Protein 6KI3 (pdb70)

Secondary structure (DSSP, 8-state):
--EEEEE--HHHHSPTT-TT-HHHHHHHHHHHHHHHTT----EEEE-SB-SSSS-B---HHHHHHHHHHHHHHT-EEEEEPPTT--TTSSS-HHHHHHHHHHHHHHHHHT--EEEEEPPSS-HHHHHHHHHTS---TT-EEEEEP---SSSS--S-SHHHHHHHHHHHHHHT--SEEEEEEHHHHHHTT----BHHHHHHHHHHHHTTTTTS-GGGEEEE--EESS-TT-S---EE-TTSSTTTGGGSSSGGGBHHHHHHHHHHHHT-EEEE----SSHHHHHHHHHHHHHHHHHHH-/----EEEEE--HHHHS-TT-TT-HHHHHHHHHHHHHHHTT---SEEEE-SB-SSSS-B---HHHHHHHHHHHHHHT-EEEEEPPTT--TTSSSHHHHHHHHHHHHHHHHHHT--EEEEE--SS-HHHHHHHHHTS---TT-EEEEEPP-S--SS--TTSHHHHHHHHHHHHHTT--SEEEEEEHHHHHHTT----BHHHHHHHHHHHHTTTTTS-GGGEEEE--EESS-TT-----EE-TTSSTTTGGGSSSGGGBHHHHHHHHHHHHT-EEEE----SSHHHHHHHHHHHHHHHHHHH-

Nearest PDB structures (foldseek):
  6khy-assembly2_B  TM=9.998E-01  e=4.320E-60  African swine fever virus tick/South Africa/Pretoriuskop Pr4/1996
  8pej-assembly1_A  TM=5.122E-01  e=1.614E-02  Cellvibrio japonicus Ueda107
  6tbf-assembly4_D  TM=4.180E-01  e=1.519E-02  Cellvibrio japonicus Ueda107
  8tn2-assembly1_A  TM=6.078E-01  e=1.978E-01  Streptomyces hygroscopicus
  2zc0-assembly1_A  TM=5.707E-01  e=1.213E-01  Thermococcus litoralis

Organism: African swine fever virus (isolate Tick/South Africa/Pretoriuskop Pr4/1996) (NCBI:txid561443)

B-factor: mean 38.67, std 13.25, range [14.82, 106.19]

Foldseek 3Di:
DAQEEAEFDQAFQFDPPPPQQSVLRSVVSRQVLCVVLVHRHQEYEYAQDAQPDLGGNHHDVNLVSLLVSCVVSVHAYAYEHHQLQDLLDDPCPSNQVSVQVVQVSCVSNVHQEYEDEDDLDALVSVLVSVVVHDHDPRYAYAYEQAAAFPGPQRCLALVSVLVNLVVVVVVPDPRYAYEYEPQRSQNQAQQLWWQVSLVVRVVSVCVSCVRHNLVRYAYADWAAQDHRRNSDGDTDFALPHDRYVVCPVPVCGTSVLNVLVVSVVSRHYYYYYDDDDHNVVVSVRVSVRVVVSVVSPD/DFFAQEAAEQDLVFQADPPCDQASVLRSVVSRQVLCVVLVHGGQEYEYAQADLPDLGGNHHDVNLVNLLVSCVVSVHAYEYEHHQLLDLLDDVNPVSLVSVLVVQVSCVSNVHQEYEDEDDQDDLVSRLVSVVSHDHDPRYAYEYEQAQAEDDPRHCLALVNVLVSLVVNVVVPPPRYAYEYEPQRSQNQAQQLWWQVSLVVRVVSVVVSCVRHNLVRYAYADFAAQDGRRNRDGHTDFPLPHPRYVVCPPPVCGTSVLNVSVVSRVSRHYYYHHDDDDHNVVVSVRVSVRSVVVVVSVD

Structure (mmCIF, N/CA/C/O backbone):
data_6KI3
#
_entry.id   6KI3
#
_cell.length_a   50.637
_cell.length_b   84.698
_cell.length_c   98.585
_cell.angle_alpha   90.000
_cell.angle_beta   93.660
_cell.angle_gamma   90.000
#
_symmetry.space_group_name_H-M   'P 1 21 1'
#
loop_
_entity.id
_entity.type
_entity.pdbx_description
1 polymer 'Probable AP endonuclease'
2 polymer "DNA (5'-D(*GP*CP*AP*GP*CP*GP*TP*CP*C)-3')"
3 polymer "DNA (5'-D(P*(3DR)P*CP*GP*AP*CP*GP*AP*G)-3')"
4 polymer "DNA (5'-D(*CP*CP*TP*CP*GP*TP*CP*GP*GP*GP*GP*AP*CP*GP*CP*TP*G)-3')"
5 non-polymer 'ZINC ION'
6 water water
#
loop_
_atom_site.group_PDB
_atom_site.id
_atom_site.type_symbol
_atom_site.label_atom_id
_atom_site.label_alt_id
_atom_site.label_comp_id
_atom_site.label_asym_id
_atom_site.label_entity_id
_atom_site.label_seq_id
_atom_site.pdbx_PDB_ins_code
_atom_site.Cartn_x
_atom_site.Cartn_y
_atom_site.Cartn_z
_atom_site.occupancy
_atom_site.B_iso_or_equiv
_atom_site.auth_seq_id
_atom_site.auth_comp_id
_atom_site.auth_asym_id
_atom_site.auth_atom_id
_atom_site.pdbx_PDB_model_num
ATOM 1 N N . GLY A 1 4 ? 21.168 11.913 -0.709 1.00 45.70 -1 GLY A N 1
ATOM 2 C CA . GLY A 1 4 ? 20.234 11.449 -1.719 1.00 44.85 -1 GLY A CA 1
ATOM 3 C C . GLY A 1 4 ? 19.218 12.497 -2.132 1.00 43.19 -1 GLY A C 1
ATOM 4 O O . GLY A 1 4 ? 19.405 13.687 -1.883 1.00 44.65 -1 GLY A O 1
ATOM 5 N N . GLY A 1 5 ? 18.132 12.049 -2.765 1.00 39.19 0 GLY A N 1
ATOM 6 C CA . GLY A 1 5 ? 17.108 12.958 -3.227 1.00 38.34 0 GLY A CA 1
ATOM 7 C C . GLY A 1 5 ? 16.079 13.289 -2.161 1.00 38.87 0 GLY A C 1
ATOM 8 O O . GLY A 1 5 ? 15.905 12.565 -1.183 1.00 37.51 0 GLY A O 1
ATOM 9 N N . MET A 1 6 ? 15.391 14.408 -2.365 1.00 34.06 1 MET A N 1
ATOM 10 C CA . MET A 1 6 ? 14.351 14.874 -1.451 1.00 32.26 1 MET A CA 1
ATOM 11 C C . MET A 1 6 ? 13.002 14.566 -2.090 1.00 31.06 1 MET A C 1
ATOM 12 O O . MET A 1 6 ? 12.513 15.324 -2.932 1.00 32.52 1 MET A O 1
ATOM 17 N N . PHE A 1 7 ? 12.400 13.452 -1.688 1.00 29.52 2 PHE A N 1
ATOM 18 C CA . PHE A 1 7 ? 11.169 12.965 -2.293 1.00 30.07 2 PHE A CA 1
ATOM 19 C C . PHE A 1 7 ? 9.963 13.332 -1.439 1.00 30.31 2 PHE A C 1
ATOM 20 O O . PHE A 1 7 ? 10.016 13.272 -0.207 1.00 30.48 2 PHE A O 1
ATOM 28 N N . GLY A 1 8 ? 8.883 13.709 -2.106 1.00 27.06 3 GLY A N 1
ATOM 29 C CA . GLY A 1 8 ? 7.666 14.062 -1.413 1.00 27.33 3 GLY A CA 1
ATOM 30 C C . GLY A 1 8 ? 6.496 14.117 -2.366 1.00 25.47 3 GLY A C 1
ATOM 31 O O . GLY A 1 8 ? 6.558 13.598 -3.481 1.00 23.59 3 GLY A O 1
ATOM 32 N N . ALA A 1 9 ? 5.422 14.762 -1.917 1.00 24.35 4 ALA A N 1
ATOM 33 C CA . ALA A 1 9 ? 4.216 14.854 -2.724 1.00 23.37 4 ALA A CA 1
ATOM 34 C C . ALA A 1 9 ? 3.509 16.171 -2.437 1.00 22.20 4 ALA A C 1
ATOM 35 O O . ALA A 1 9 ? 3.797 16.856 -1.453 1.00 23.04 4 ALA A O 1
ATOM 37 N N . PHE A 1 10 ? 2.581 16.522 -3.323 1.00 22.26 5 PHE A N 1
ATOM 38 C CA . PHE A 1 10 ? 1.718 17.671 -3.089 1.00 22.27 5 PHE A CA 1
ATOM 39 C C . PHE A 1 10 ? 0.731 17.353 -1.974 1.00 22.09 5 PHE A C 1
ATOM 40 O O . PHE A 1 10 ? 0.124 16.278 -1.955 1.00 21.83 5 PHE A O 1
ATOM 48 N N . VAL A 1 11 ? 0.574 18.286 -1.042 1.00 20.86 6 VAL A N 1
ATOM 49 C CA . VAL A 1 11 ? -0.280 18.104 0.125 1.00 24.04 6 VAL A CA 1
ATOM 50 C C . VAL A 1 11 ? -1.496 19.003 -0.047 1.00 28.08 6 VAL A C 1
ATOM 51 O O . VAL A 1 11 ? -1.394 20.231 0.060 1.00 25.69 6 VAL A O 1
ATOM 55 N N . SER A 1 12 ? -2.649 18.398 -0.311 1.00 26.39 7 SER A N 1
ATOM 56 C CA . SER A 1 12 ? -3.877 19.165 -0.446 1.00 28.97 7 SER A CA 1
ATOM 57 C C . SER A 1 12 ? -4.504 19.413 0.921 1.00 30.33 7 SER A C 1
ATOM 58 O O . SER A 1 12 ? -4.415 18.583 1.831 1.00 29.83 7 SER A O 1
ATOM 61 N N . HIS A 1 13 ? -5.107 20.452 0.992 1.00 29.07 8 HIS A N 1
ATOM 62 C CA . HIS A 1 13 ? -5.796 20.820 2.212 1.00 33.41 8 HIS A CA 1
ATOM 63 C C . HIS A 1 13 ? -6.959 19.927 2.462 1.00 37.54 8 HIS A C 1
ATOM 64 O O . HIS A 1 13 ? -7.144 19.478 3.648 1.00 38.37 8 HIS A O 1
ATOM 71 N N . ARG A 1 14 ? -7.771 19.650 1.456 1.00 36.64 9 ARG A N 1
ATOM 72 C CA . ARG A 1 14 ? -8.953 18.809 1.640 1.00 37.74 9 ARG A CA 1
ATOM 73 C C . ARG A 1 14 ? -8.730 17.345 2.049 1.00 38.33 9 ARG A C 1
ATOM 74 O O . ARG A 1 14 ? -9.509 16.784 2.820 1.00 43.36 9 ARG A O 1
ATOM 82 N N . LEU A 1 15 ? -7.686 16.731 1.507 1.00 38.10 10 LEU A N 1
ATOM 83 C CA . LEU A 1 15 ? -7.405 15.314 1.699 1.00 39.90 10 LEU A CA 1
ATOM 84 C C . LEU A 1 15 ? -6.438 15.039 2.841 1.00 33.76 10 LEU A C 1
ATOM 85 O O . LEU A 1 15 ? -6.127 13.872 3.100 1.00 34.02 10 LEU A O 1
ATOM 90 N N . TRP A 1 16 ? -5.964 16.070 3.538 1.00 35.75 11 TRP A N 1
ATOM 91 C CA . TRP A 1 16 ? -4.956 15.859 4.571 1.00 33.41 11 TRP A CA 1
ATOM 92 C C . TRP A 1 16 ? -5.301 16.569 5.875 1.00 35.41 11 TRP A C 1
ATOM 93 O O . TRP A 1 16 ? -4.962 16.077 6.956 1.00 34.03 11 TRP A O 1
ATOM 104 N N . SER A 1 17 ? -5.965 17.718 5.793 1.00 36.14 12 SER A N 1
ATOM 105 C CA . SER A 1 17 ? -6.268 18.477 6.998 1.00 33.67 12 SER A CA 1
ATOM 106 C C . SER A 1 17 ? -7.375 17.805 7.798 1.00 37.89 12 SER A C 1
ATOM 107 O O . SER A 1 17 ? -8.341 17.279 7.238 1.00 39.46 12 SER A O 1
ATOM 110 N N . ASP A 1 18 ? -7.223 17.821 9.119 1.00 39.74 13 ASP A N 1
ATOM 111 C CA . ASP A 1 18 ? -8.282 17.362 10.003 1.00 37.72 13 ASP A CA 1
ATOM 112 C C . ASP A 1 18 ? -9.447 18.342 9.981 1.00 41.59 13 ASP A C 1
ATOM 113 O O . ASP A 1 18 ? -9.287 19.528 9.678 1.00 41.46 13 ASP A O 1
ATOM 118 N N . SER A 1 19 ? -10.632 17.834 10.304 1.00 44.16 14 SER A N 1
ATOM 119 C CA . SER A 1 19 ? -11.774 18.714 10.494 1.00 46.35 14 SER A CA 1
ATOM 120 C C . SER A 1 19 ? -11.535 19.604 11.706 1.00 48.67 14 SER A C 1
ATOM 121 O O . SER A 1 19 ? -11.008 19.158 12.730 1.00 45.75 14 SER A O 1
ATOM 124 N N . GLY A 1 20 ? -11.912 20.871 11.583 1.00 50.57 15 GLY A N 1
ATOM 125 C CA . GLY A 1 20 ? -11.658 21.814 12.657 1.00 45.08 15 GLY A CA 1
ATOM 126 C C . GLY A 1 20 ? -10.198 22.183 12.809 1.00 43.09 15 GLY A C 1
ATOM 127 O O . GLY A 1 20 ? -9.728 22.382 13.937 1.00 41.04 15 GLY A O 1
ATOM 128 N N . CYS A 1 21 ? -9.461 22.267 11.700 1.00 44.18 16 CYS A N 1
ATOM 129 C CA . CYS A 1 21 ? -8.082 22.736 11.755 1.00 41.44 16 CYS A CA 1
ATOM 130 C C . CYS A 1 21 ? -7.991 24.238 11.982 1.00 36.50 16 CYS A C 1
ATOM 131 O O . CYS A 1 21 ? -6.900 24.735 12.283 1.00 34.99 16 CYS A O 1
ATOM 134 N N . THR A 1 22 ? -9.108 24.957 11.845 1.00 34.16 17 THR A N 1
ATOM 135 C CA . THR A 1 22 ? -9.219 26.375 12.174 1.00 35.19 17 THR A CA 1
ATOM 136 C C . THR A 1 22 ? -8.129 27.220 11.527 1.00 33.33 17 THR A C 1
ATOM 137 O O . THR A 1 22 ? -8.174 27.497 10.325 1.00 32.61 17 THR A O 1
ATOM 141 N N . THR A 1 23 ? -7.140 27.622 12.323 1.00 35.62 18 THR A N 1
ATOM 142 C CA . THR A 1 23 ? -6.179 28.642 11.930 1.00 33.85 18 THR A CA 1
ATOM 143 C C . THR A 1 23 ? -4.839 28.082 11.467 1.00 32.35 18 THR A C 1
ATOM 144 O O . THR A 1 23 ? -3.995 28.856 11.004 1.00 30.79 18 THR A O 1
ATOM 148 N N . THR A 1 24 ? -4.619 26.775 11.577 1.00 32.31 19 THR A N 1
ATOM 149 C CA . THR A 1 24 ? -3.335 26.155 11.253 1.00 31.68 19 THR A CA 1
ATOM 150 C C . THR A 1 24 ? -3.534 24.955 10.335 1.00 31.54 19 THR A C 1
ATOM 151 O O . THR A 1 24 ? -3.000 23.869 10.566 1.00 29.75 19 THR A O 1
ATOM 155 N N . CYS A 1 25 ? -4.297 25.144 9.257 1.00 30.85 20 CYS A N 1
ATOM 156 C CA . CYS A 1 25 ? -4.714 24.006 8.442 1.00 29.92 20 CYS A CA 1
ATOM 157 C C . CYS A 1 25 ? -3.584 23.466 7.571 1.00 27.81 20 CYS A C 1
ATOM 158 O O . CYS A 1 25 ? -3.496 22.251 7.359 1.00 30.22 20 CYS A O 1
ATOM 161 N N . ILE A 1 26 ? -2.717 24.338 7.053 1.00 26.76 21 ILE A N 1
ATOM 162 C CA . ILE A 1 26 ? -1.632 23.868 6.194 1.00 28.50 21 ILE A CA 1
ATOM 163 C C . ILE A 1 26 ? -0.626 23.057 7.001 1.00 27.58 21 ILE A C 1
ATOM 164 O O . ILE A 1 26 ? -0.226 21.957 6.601 1.00 26.91 21 ILE A O 1
ATOM 169 N N . THR A 1 27 ? -0.201 23.591 8.149 1.00 26.52 22 THR A N 1
ATOM 170 C CA . THR A 1 27 ? 0.737 22.867 9.002 1.00 28.61 22 THR A CA 1
ATOM 171 C C . THR A 1 27 ? 0.121 21.576 9.525 1.00 28.41 22 THR A C 1
ATOM 172 O O . THR A 1 27 ? 0.805 20.550 9.628 1.00 30.57 22 THR A O 1
ATOM 176 N N . ASN A 1 28 ? -1.170 21.609 9.866 1.00 25.45 23 ASN A N 1
ATOM 177 C CA . ASN A 1 28 ? -1.857 20.396 10.300 1.00 27.27 23 ASN A CA 1
ATOM 178 C C . ASN A 1 28 ? -1.866 19.344 9.198 1.00 29.80 23 ASN A C 1
ATOM 179 O O . ASN A 1 28 ? -1.652 18.155 9.462 1.00 28.45 23 ASN A O 1
ATOM 184 N N . SER A 1 29 ? -2.110 19.765 7.955 1.00 27.93 24 SER A N 1
ATOM 185 C CA . SER A 1 29 ? -2.104 18.824 6.840 1.00 30.32 24 SER A CA 1
ATOM 186 C C . SER A 1 29 ? -0.718 18.227 6.632 1.00 29.17 24 SER A C 1
ATOM 187 O O . SER A 1 29 ? -0.582 17.022 6.388 1.00 31.04 24 SER A O 1
ATOM 190 N N . ILE A 1 30 ? 0.324 19.056 6.729 1.00 27.76 25 ILE A N 1
ATOM 191 C CA . ILE A 1 30 ? 1.688 18.558 6.588 1.00 25.82 25 ILE A CA 1
ATOM 192 C C . ILE A 1 30 ? 2.029 17.605 7.728 1.00 30.05 25 ILE A C 1
ATOM 193 O O . ILE A 1 30 ? 2.740 16.610 7.533 1.00 29.88 25 ILE A O 1
ATOM 198 N N . ALA A 1 31 ? 1.518 17.882 8.929 1.00 27.48 26 ALA A N 1
ATOM 199 C CA . ALA A 1 31 ? 1.737 16.980 10.056 1.00 30.51 26 ALA A CA 1
ATOM 200 C C . ALA A 1 31 ? 1.162 15.598 9.770 1.00 29.65 26 ALA A C 1
ATOM 201 O O . ALA A 1 31 ? 1.822 14.578 9.999 1.00 27.47 26 ALA A O 1
ATOM 203 N N . ASN A 1 32 ? -0.072 15.545 9.265 1.00 30.43 27 ASN A N 1
ATOM 204 C CA . ASN A 1 32 ? -0.662 14.262 8.898 1.00 33.97 27 ASN A CA 1
ATOM 205 C C . ASN A 1 32 ? 0.078 13.635 7.724 1.00 35.78 27 ASN A C 1
ATOM 206 O O . ASN A 1 32 ? 0.228 12.409 7.657 1.00 35.73 27 ASN A O 1
ATOM 211 N N . TYR A 1 33 ? 0.554 14.464 6.792 1.00 34.07 28 TYR A N 1
ATOM 212 C CA . TYR A 1 33 ? 1.299 13.960 5.643 1.00 30.58 28 TYR A CA 1
ATOM 213 C C . TYR A 1 33 ? 2.655 13.401 6.055 1.00 32.35 28 TYR A C 1
ATOM 214 O O . TYR A 1 33 ? 3.148 12.453 5.432 1.00 35.06 28 TYR A O 1
ATOM 223 N N . VAL A 1 34 ? 3.269 13.965 7.097 1.00 30.67 29 VAL A N 1
ATOM 224 C CA . VAL A 1 34 ? 4.518 13.409 7.610 1.00 30.42 29 VAL A CA 1
ATOM 225 C C . VAL A 1 34 ? 4.251 12.115 8.368 1.00 34.79 29 VAL A C 1
ATOM 226 O O . VAL A 1 34 ? 5.031 11.158 8.287 1.00 36.68 29 VAL A O 1
ATOM 230 N N . ALA A 1 35 ? 3.141 12.059 9.110 1.00 33.51 30 ALA A N 1
ATOM 231 C CA . ALA A 1 35 ? 2.767 10.823 9.790 1.00 36.81 30 ALA A CA 1
ATOM 232 C C . ALA A 1 35 ? 2.530 9.698 8.790 1.00 41.85 30 ALA A C 1
ATOM 233 O O . ALA A 1 35 ? 2.965 8.561 9.006 1.00 40.63 30 ALA A O 1
ATOM 235 N N . PHE A 1 36 ? 1.843 10.001 7.685 1.00 41.33 31 PHE A N 1
ATOM 236 C CA . PHE A 1 36 ? 1.629 9.005 6.642 1.00 41.12 31 PHE A CA 1
ATOM 237 C C . PHE A 1 36 ? 2.948 8.496 6.075 1.00 42.16 31 PHE A C 1
ATOM 238 O O . PHE A 1 36 ? 3.042 7.330 5.675 1.00 40.99 31 PHE A O 1
ATOM 246 N N . GLY A 1 37 ? 3.975 9.346 6.039 1.00 42.17 32 GLY A N 1
ATOM 247 C CA . GLY A 1 37 ? 5.264 8.909 5.528 1.00 40.88 32 GLY A CA 1
ATOM 248 C C . GLY A 1 37 ? 5.959 7.923 6.446 1.00 42.02 32 GLY A C 1
ATOM 249 O O . GLY A 1 37 ? 6.607 6.981 5.982 1.00 43.09 32 GLY A O 1
ATOM 250 N N . GLU A 1 38 ? 5.838 8.124 7.761 1.00 44.97 33 GLU A N 1
ATOM 251 C CA . GLU A 1 38 ? 6.463 7.206 8.706 1.00 46.05 33 GLU A CA 1
ATOM 252 C C . GLU A 1 38 ? 5.747 5.862 8.744 1.00 44.34 33 GLU A C 1
ATOM 253 O O . GLU A 1 38 ? 6.386 4.828 8.970 1.00 46.42 33 GLU A O 1
ATOM 256 N N . GLN A 1 39 ? 4.430 5.856 8.526 1.00 42.97 34 GLN A N 1
ATOM 257 C CA . GLN A 1 39 ? 3.677 4.607 8.550 1.00 44.67 34 GLN A CA 1
ATOM 258 C C . GLN A 1 39 ? 4.158 3.654 7.464 1.00 50.49 34 GLN A C 1
ATOM 259 O O . GLN A 1 39 ? 4.354 2.458 7.708 1.00 56.65 34 GLN A O 1
ATOM 265 N N . ILE A 1 40 ? 4.361 4.168 6.255 1.00 44.20 35 ILE A N 1
ATOM 266 C CA . ILE A 1 40 ? 4.650 3.319 5.107 1.00 45.19 35 ILE A CA 1
ATOM 267 C C . ILE A 1 40 ? 6.154 3.217 4.892 1.00 47.63 35 ILE A C 1
ATOM 268 O O . ILE A 1 40 ? 6.613 2.663 3.887 1.00 49.55 35 ILE A O 1
ATOM 273 N N . GLY A 1 41 ? 6.927 3.744 5.839 1.00 44.08 36 GLY A N 1
ATOM 274 C CA . GLY A 1 41 ? 8.363 3.549 5.821 1.00 49.97 36 GLY A CA 1
ATOM 275 C C . GLY A 1 41 ? 9.119 4.346 4.785 1.00 48.47 36 GLY A C 1
ATOM 276 O O . GLY A 1 41 ? 10.216 3.943 4.392 1.00 50.50 36 GLY A O 1
ATOM 277 N N . PHE A 1 42 ? 8.566 5.468 4.326 1.00 48.41 37 PHE A N 1
ATOM 278 C CA . PHE A 1 42 ? 9.247 6.372 3.400 1.00 44.45 37 PHE A CA 1
ATOM 279 C C . PHE A 1 42 ? 9.275 7.748 4.049 1.00 41.15 37 PHE A C 1
ATOM 280 O O . PHE A 1 42 ? 8.313 8.524 3.926 1.00 39.53 37 PHE A O 1
ATOM 288 N N . PRO A 1 43 ? 10.347 8.088 4.767 1.00 40.46 38 PRO A N 1
ATOM 289 C CA . PRO A 1 43 ? 10.411 9.410 5.405 1.00 39.91 38 PRO A CA 1
ATOM 290 C C . PRO A 1 43 ? 10.448 10.534 4.383 1.00 37.80 38 PRO A C 1
ATOM 291 O O . PRO A 1 43 ? 11.461 10.736 3.706 1.00 40.80 38 PRO A O 1
ATOM 293 N N . PHE A 1 44 ? 9.340 11.262 4.262 1.00 33.55 39 PHE A N 1
ATOM 294 C CA . PHE A 1 44 ? 9.252 12.345 3.292 1.00 35.08 39 PHE A CA 1
ATOM 295 C C . PHE A 1 44 ? 10.270 13.432 3.607 1.00 28.98 39 PHE A C 1
ATOM 296 O O . PHE A 1 44 ? 10.345 13.923 4.737 1.00 33.87 39 PHE A O 1
ATOM 304 N N . LYS A 1 45 ? 11.060 13.801 2.601 1.00 28.00 40 LYS A N 1
ATOM 305 C CA . LYS A 1 45 ? 12.027 14.879 2.729 1.00 28.40 40 LYS A CA 1
ATOM 306 C C . LYS A 1 45 ? 11.557 16.177 2.088 1.00 30.68 40 LYS A C 1
ATOM 307 O O . LYS A 1 45 ? 12.162 17.226 2.336 1.00 30.52 40 LYS A O 1
ATOM 309 N N . SER A 1 46 A 10.500 16.135 1.279 1.00 29.05 41 SER A N 1
ATOM 310 C CA . SER A 1 46 A 9.985 17.323 0.615 1.00 28.85 41 SER A CA 1
ATOM 311 C C . SER A 1 46 A 8.462 17.292 0.627 1.00 24.82 41 SER A C 1
ATOM 312 O O . SER A 1 46 A 7.838 16.298 1.009 1.00 27.09 41 SER A O 1
ATOM 315 N N . ALA A 1 47 ? 7.870 18.406 0.205 1.00 24.20 42 ALA A N 1
ATOM 316 C CA . ALA A 1 47 ? 6.424 18.554 0.101 1.00 24.46 42 ALA A CA 1
ATOM 317 C C . ALA A 1 47 ? 6.133 19.794 -0.731 1.00 23.45 42 ALA A C 1
ATOM 318 O O . ALA A 1 47 ? 6.997 20.657 -0.911 1.00 23.27 42 ALA A O 1
ATOM 320 N N . GLN A 1 48 ? 4.942 19.854 -1.281 1.00 20.19 43 GLN A N 1
ATOM 321 C CA . GLN A 1 48 ? 4.450 20.983 -2.043 1.00 23.70 43 GLN A CA 1
ATOM 322 C C . GLN A 1 48 ? 3.050 21.432 -1.572 1.00 22.49 43 GLN A C 1
ATOM 323 O O . GLN A 1 48 ? 2.197 20.635 -1.358 1.00 21.80 43 GLN A O 1
ATOM 329 N N . VAL A 1 49 ? 2.840 22.720 -1.421 1.00 21.19 44 VAL A N 1
ATOM 330 C CA . VAL A 1 49 ? 1.569 23.251 -0.946 1.00 21.78 44 VAL A CA 1
ATOM 331 C C . VAL A 1 49 ? 1.219 24.510 -1.727 1.00 20.07 44 VAL A C 1
ATOM 332 O O . VAL A 1 49 ? 2.073 25.148 -2.345 1.00 24.04 44 VAL A O 1
ATOM 336 N N . PHE A 1 50 ? -0.066 24.856 -1.694 1.00 22.13 45 PHE A N 1
ATOM 337 C CA . PHE A 1 50 ? -0.548 26.159 -2.133 1.00 24.63 45 PHE A CA 1
ATOM 338 C C . PHE A 1 50 ? -0.703 27.047 -0.905 1.00 25.79 45 PHE A C 1
ATOM 339 O O . PHE A 1 50 ? -1.487 26.730 -0.004 1.00 28.79 45 PHE A O 1
ATOM 347 N N . ILE A 1 51 ? 0.047 28.152 -0.860 1.00 23.31 46 ILE A N 1
ATOM 348 C CA . ILE A 1 51 ? -0.204 29.166 0.161 1.00 27.29 46 ILE A CA 1
ATOM 349 C C . ILE A 1 51 ? -1.193 30.216 -0.321 1.00 28.74 46 ILE A C 1
ATOM 350 O O . ILE A 1 51 ? -1.640 31.049 0.483 1.00 28.55 46 ILE A O 1
ATOM 355 N N . ALA A 1 52 ? -1.555 30.197 -1.602 1.00 28.81 47 ALA A N 1
ATOM 356 C CA . ALA A 1 52 ? -2.522 31.129 -2.157 1.00 32.07 47 ALA A CA 1
ATOM 357 C C . ALA A 1 52 ? -3.236 30.457 -3.320 1.00 33.72 47 ALA A C 1
ATOM 358 O O . ALA A 1 52 ? -2.715 29.527 -3.940 1.00 31.88 47 ALA A O 1
ATOM 360 N N . GLY A 1 53 ? -4.443 30.936 -3.605 1.00 32.80 48 GLY A N 1
ATOM 361 C CA . GLY A 1 53 ? -5.214 30.441 -4.732 1.00 36.76 48 GLY A CA 1
ATOM 362 C C . GLY A 1 53 ? -5.752 29.032 -4.571 1.00 38.86 48 GLY A C 1
ATOM 363 O O . GLY A 1 53 ? -6.419 28.730 -3.580 1.00 39.58 48 GLY A O 1
ATOM 364 N N . PRO A 1 54 ? -5.466 28.156 -5.548 1.00 35.12 49 PRO A N 1
ATOM 365 C CA . PRO A 1 54 ? -4.663 28.460 -6.737 1.00 33.11 49 PRO A CA 1
ATOM 366 C C . PRO A 1 54 ? -5.451 29.112 -7.871 1.00 36.23 49 PRO A C 1
ATOM 367 O O . PRO A 1 54 ? -4.869 29.445 -8.904 1.00 31.73 49 PRO A O 1
ATOM 371 N N . ARG A 1 55 ? -6.758 29.287 -7.684 1.00 36.86 50 ARG A N 1
ATOM 372 C CA . ARG A 1 55 ? -7.615 29.844 -8.721 1.00 34.72 50 ARG A CA 1
ATOM 373 C C . ARG A 1 55 ? -8.121 31.240 -8.386 1.00 38.61 50 ARG A C 1
ATOM 374 O O . ARG A 1 55 ? -9.003 31.748 -9.082 1.00 42.87 50 ARG A O 1
ATOM 382 N N . LYS A 1 56 ? -7.588 31.875 -7.347 1.00 38.95 51 LYS A N 1
ATOM 383 C CA . LYS A 1 56 ? -8.024 33.213 -6.976 1.00 42.95 51 LYS A CA 1
ATOM 384 C C . LYS A 1 56 ? -6.856 33.957 -6.350 1.00 46.87 51 LYS A C 1
ATOM 385 O O . LYS A 1 56 ? -6.041 33.362 -5.640 1.00 46.90 51 LYS A O 1
ATOM 387 N N . ALA A 1 57 ? -6.782 35.261 -6.615 1.00 46.51 52 ALA A N 1
ATOM 388 C CA . ALA A 1 57 ? -5.697 36.096 -6.103 1.00 44.44 52 ALA A CA 1
ATOM 389 C C . ALA A 1 57 ? -5.935 36.444 -4.631 1.00 47.20 52 ALA A C 1
ATOM 390 O O . ALA A 1 57 ? -6.136 37.597 -4.249 1.00 47.99 52 ALA A O 1
ATOM 392 N N . VAL A 1 58 ? -5.899 35.409 -3.795 1.00 42.24 53 VAL A N 1
ATOM 393 C CA . VAL A 1 58 ? -6.086 35.555 -2.356 1.00 43.29 53 VAL A CA 1
ATOM 394 C C . VAL A 1 58 ? -5.086 34.660 -1.639 1.00 39.72 53 VAL A C 1
ATOM 395 O O . VAL A 1 58 ? -4.906 33.496 -2.010 1.00 34.40 53 VAL A O 1
ATOM 399 N N . ILE A 1 59 ? -4.432 35.208 -0.616 1.00 39.39 54 ILE A N 1
ATOM 400 C CA . ILE A 1 59 ? -3.563 34.409 0.238 1.00 36.52 54 ILE A CA 1
ATOM 401 C C . ILE A 1 59 ? -4.421 33.509 1.116 1.00 36.74 54 ILE A C 1
ATOM 402 O O . ILE A 1 59 ? -5.390 33.964 1.738 1.00 38.38 54 ILE A O 1
ATOM 407 N N . ASN A 1 60 ? -4.074 32.223 1.168 1.00 35.62 55 ASN A N 1
ATOM 408 C CA . ASN A 1 60 ? -4.824 31.272 1.981 1.00 30.42 55 ASN A CA 1
ATOM 409 C C . ASN A 1 60 ? -4.251 31.129 3.385 1.00 33.28 55 ASN A C 1
ATOM 4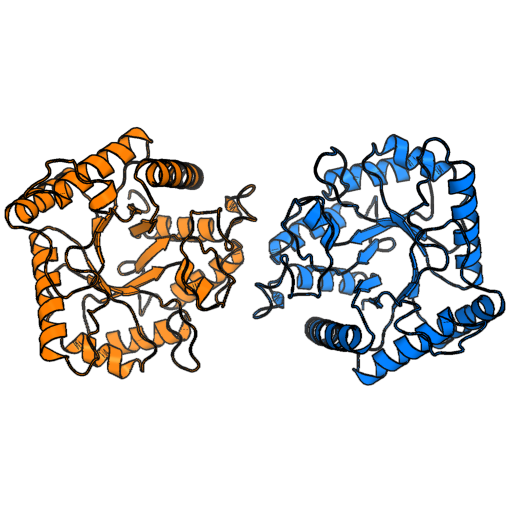10 O O . ASN A 1 60 ? -5.009 31.003 4.353 1.00 35.40 55 ASN A O 1
ATOM 415 N N . ILE A 1 61 ? -2.924 31.149 3.513 1.00 32.80 56 ILE A N 1
ATOM 416 C CA . ILE A 1 61 ? -2.285 30.855 4.789 1.00 34.05 56 ILE A CA 1
ATOM 417 C C . ILE A 1 61 ? -2.509 32.005 5.764 1.00 32.74 56 ILE A C 1
ATOM 418 O O . ILE A 1 61 ? -2.467 33.186 5.391 1.00 33.44 56 ILE A O 1
ATOM 423 N N . GLN A 1 62 ? -2.759 31.659 7.023 1.00 27.81 57 GLN A N 1
ATOM 424 C CA . GLN A 1 62 ? -3.057 32.629 8.067 1.00 32.22 57 GLN A CA 1
ATOM 425 C C . GLN A 1 62 ? -1.892 32.734 9.052 1.00 31.48 57 GLN A C 1
ATOM 426 O O . GLN A 1 62 ? -0.923 31.975 8.992 1.00 32.18 57 GLN A O 1
ATOM 432 N N . GLU A 1 63 ? -2.008 33.697 9.974 1.00 28.77 58 GLU A N 1
ATOM 433 C CA . GLU A 1 63 ? -0.880 34.069 10.828 1.00 31.36 58 GLU A CA 1
ATOM 434 C C . GLU A 1 63 ? -0.402 32.897 11.677 1.00 32.02 58 GLU A C 1
ATOM 435 O O . GLU A 1 63 ? 0.785 32.551 11.659 1.00 32.33 58 GLU A O 1
ATOM 437 N N . ASP A 1 64 ? -1.309 32.285 12.445 1.00 30.10 59 ASP A N 1
ATOM 438 C CA . ASP A 1 64 ? -0.921 31.142 13.269 1.00 33.20 59 ASP A CA 1
ATOM 439 C C . ASP A 1 64 ? -0.343 30.022 12.415 1.00 33.44 59 ASP A C 1
ATOM 440 O O . ASP A 1 64 ? 0.590 29.326 12.835 1.00 31.18 59 ASP A O 1
ATOM 445 N N . ASP A 1 65 ? -0.883 29.837 11.209 1.00 30.82 60 ASP A N 1
ATOM 446 C CA . ASP A 1 65 ? -0.343 28.834 10.300 1.00 31.39 60 ASP A CA 1
ATOM 447 C C . ASP A 1 65 ? 1.081 29.181 9.887 1.00 31.87 60 ASP A C 1
ATOM 448 O O . ASP A 1 65 ? 1.938 28.296 9.779 1.00 29.09 60 ASP A O 1
ATOM 453 N N . LYS A 1 66 ? 1.356 30.469 9.662 1.00 31.11 61 LYS A N 1
ATOM 454 C CA . LYS A 1 66 ? 2.689 30.8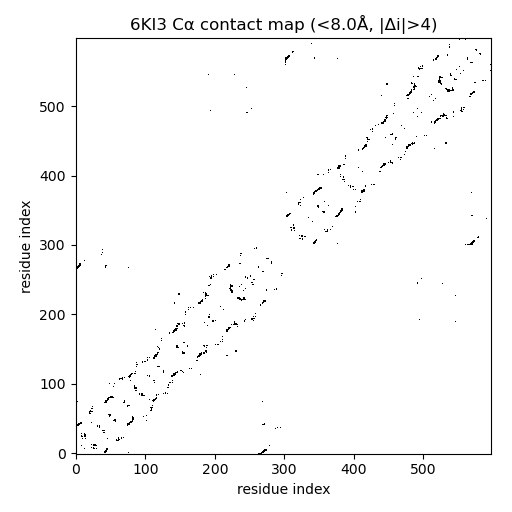84 9.237 1.00 30.60 61 LYS A CA 1
ATOM 455 C C . LYS A 1 66 ? 3.727 30.626 10.323 1.00 28.79 61 LYS A C 1
ATOM 456 O O . LYS A 1 66 ? 4.874 30.277 10.021 1.00 29.99 61 LYS A O 1
ATOM 462 N N . VAL A 1 67 ? 3.346 30.789 11.591 1.00 26.56 62 VAL A N 1
ATOM 463 C CA . VAL A 1 67 ? 4.289 30.560 12.681 1.00 28.14 62 VAL A CA 1
ATOM 464 C C . VAL A 1 67 ? 4.512 29.068 12.894 1.00 31.43 62 VAL A C 1
ATOM 465 O O . VAL A 1 67 ? 5.649 28.615 13.075 1.00 30.17 62 VAL A O 1
ATOM 469 N N . GLU A 1 68 ? 3.435 28.278 12.872 1.00 29.37 63 GLU A N 1
ATOM 470 C CA . GLU A 1 68 ? 3.576 26.839 13.070 1.00 30.17 63 GLU A CA 1
ATOM 471 C C . GLU A 1 68 ? 4.264 26.170 11.887 1.00 29.06 63 GLU A C 1
ATOM 472 O O . GLU A 1 68 ? 4.993 25.189 12.073 1.00 27.46 63 GLU A O 1
ATOM 478 N N . LEU A 1 69 ? 4.051 26.680 10.670 1.00 25.44 64 LEU A N 1
ATOM 479 C CA . LEU A 1 69 ? 4.667 26.067 9.498 1.00 28.73 64 LEU A CA 1
ATOM 480 C C . LEU A 1 69 ? 6.185 26.179 9.549 1.00 31.34 64 LEU A C 1
ATOM 481 O O . LEU A 1 69 ? 6.896 25.242 9.168 1.00 27.36 64 LEU A O 1
ATOM 486 N N . LEU A 1 70 ? 6.700 27.318 10.020 1.00 28.12 65 LEU A N 1
ATOM 487 C CA . LEU A 1 70 ? 8.145 27.475 10.146 1.00 28.79 65 LEU A CA 1
ATOM 488 C C . LEU A 1 70 ? 8.719 26.497 11.163 1.00 32.37 65 LEU A C 1
ATOM 489 O O . LEU A 1 70 ? 9.767 25.885 10.924 1.00 32.11 65 LEU A O 1
ATOM 494 N N . LYS A 1 71 ? 8.046 26.339 12.306 1.00 28.96 66 LYS A N 1
ATOM 495 C CA . LYS A 1 71 ? 8.496 25.373 13.303 1.00 32.35 66 LYS A CA 1
ATOM 496 C C . LYS A 1 71 ? 8.431 23.952 12.758 1.00 30.20 66 LYS A C 1
ATOM 497 O O . LYS A 1 71 ? 9.344 23.150 12.985 1.00 30.34 66 LYS A O 1
ATOM 503 N N . MET A 1 72 ? 7.356 23.625 12.036 1.00 31.23 67 MET A N 1
ATOM 504 C CA . MET A 1 72 ? 7.228 22.296 11.447 1.00 29.54 67 MET A CA 1
ATOM 505 C C . MET A 1 72 ? 8.336 22.028 10.437 1.00 31.02 67 MET A C 1
ATOM 506 O O . MET A 1 72 ? 8.916 20.936 10.414 1.00 29.20 67 MET A O 1
ATOM 511 N N . ILE A 1 73 ? 8.644 23.017 9.594 1.00 30.46 68 ILE A N 1
ATOM 512 C CA . ILE A 1 73 ? 9.670 22.835 8.571 1.00 28.40 68 ILE A CA 1
ATOM 513 C C . ILE A 1 73 ? 11.035 22.620 9.212 1.00 31.46 68 ILE A C 1
ATOM 514 O O . ILE A 1 73 ? 11.812 21.762 8.777 1.00 32.54 68 ILE A O 1
ATOM 519 N N . VAL A 1 74 ? 11.343 23.381 10.263 1.00 29.87 69 VAL A N 1
ATOM 520 C CA . VAL A 1 74 ? 12.639 23.240 10.922 1.00 30.78 69 VAL A CA 1
ATOM 521 C C . VAL A 1 74 ? 12.718 21.921 11.682 1.00 32.14 69 VAL A C 1
ATOM 522 O O . VAL A 1 74 ? 13.734 21.217 11.623 1.00 32.02 69 VAL A O 1
ATOM 526 N N . LYS A 1 75 ? 11.648 21.561 12.398 1.00 33.58 70 LYS A N 1
ATOM 527 C CA . LYS A 1 75 ? 11.673 20.369 13.244 1.00 35.33 70 LYS A CA 1
ATOM 528 C C . LYS A 1 75 ? 11.991 19.117 12.436 1.00 36.40 70 LYS A C 1
ATOM 529 O O . LYS A 1 75 ? 12.878 18.337 12.801 1.00 36.72 70 LYS A O 1
ATOM 534 N N . HIS A 1 76 ? 11.278 18.908 11.334 1.00 36.39 71 HIS A N 1
ATOM 535 C CA . HIS A 1 76 ? 11.488 17.742 10.488 1.00 36.04 71 HIS A CA 1
ATOM 536 C C . HIS A 1 76 ? 12.479 17.996 9.361 1.00 37.98 71 HIS A C 1
ATOM 537 O O . HIS A 1 76 ? 12.781 17.065 8.606 1.00 35.89 71 HIS A O 1
ATOM 544 N N . ASN A 1 77 ? 12.990 19.222 9.235 1.00 34.64 72 ASN A N 1
ATOM 545 C CA . ASN A 1 77 ? 13.949 19.576 8.188 1.00 40.34 72 ASN A CA 1
ATOM 546 C C . ASN A 1 77 ? 13.379 19.269 6.802 1.00 40.45 72 ASN A C 1
ATOM 547 O O . ASN A 1 77 ? 13.984 18.561 5.994 1.00 42.39 72 ASN A O 1
ATOM 552 N N . LEU A 1 78 ? 12.193 19.807 6.535 1.00 35.36 73 LEU A N 1
ATOM 553 C CA . LEU A 1 78 ? 11.492 19.553 5.285 1.00 31.54 73 LEU A CA 1
ATOM 554 C C . LEU A 1 78 ? 11.871 20.585 4.234 1.00 27.88 73 LEU A C 1
ATOM 555 O O . LEU A 1 78 ? 11.993 21.777 4.530 1.00 28.28 73 LEU A O 1
ATOM 560 N N . TRP A 1 79 ? 12.058 20.119 3.001 1.00 29.01 74 TRP A N 1
ATOM 561 C CA . TRP A 1 79 ? 12.247 21.007 1.857 1.00 28.09 74 TRP A CA 1
ATOM 562 C C . TRP A 1 79 ? 10.875 21.239 1.239 1.00 26.82 74 TRP A C 1
ATOM 563 O O . TRP A 1 79 ? 10.388 20.424 0.454 1.00 27.13 74 TRP A O 1
ATOM 574 N N . VAL A 1 80 ? 10.243 22.347 1.601 1.00 28.14 75 VAL A N 1
ATOM 575 C CA . VAL A 1 80 ? 8.892 22.658 1.150 1.00 26.60 75 VAL A CA 1
ATOM 576 C C . VAL A 1 80 ? 8.963 23.723 0.067 1.00 27.84 75 VAL A C 1
ATOM 577 O O . VAL A 1 80 ? 9.693 24.714 0.196 1.00 27.94 75 VAL A O 1
ATOM 581 N N . VAL A 1 81 ? 8.213 23.512 -1.009 1.00 26.60 76 VAL A N 1
ATOM 582 C CA . VAL A 1 81 ? 8.080 24.489 -2.079 1.00 24.68 76 VAL A CA 1
ATOM 583 C C . VAL A 1 81 ? 6.606 24.843 -2.209 1.00 23.87 76 VAL A C 1
ATOM 584 O O . VAL A 1 81 ? 5.723 24.007 -1.993 1.00 24.45 76 VAL A O 1
ATOM 588 N N . ALA A 1 82 ? 6.342 26.103 -2.531 1.00 25.55 77 ALA A N 1
ATOM 589 C CA . ALA A 1 82 ? 4.985 26.583 -2.742 1.00 24.15 77 ALA A CA 1
ATOM 590 C C . ALA A 1 82 ? 4.705 26.639 -4.236 1.00 25.29 77 ALA A C 1
ATOM 591 O O . ALA A 1 82 ? 5.538 27.118 -5.011 1.00 23.15 77 ALA A O 1
ATOM 593 N N . HIS A 1 83 ? 3.545 26.134 -4.640 1.00 26.16 78 HIS A N 1
ATOM 594 C CA . HIS A 1 83 ? 3.104 26.263 -6.020 1.00 24.61 78 HIS A CA 1
ATOM 595 C C . HIS A 1 83 ? 2.303 27.549 -6.155 1.00 26.75 78 HIS A C 1
ATOM 596 O O . HIS A 1 83 ? 1.380 27.798 -5.372 1.00 25.11 78 HIS A O 1
ATOM 603 N N . GLY A 1 84 ? 2.672 28.373 -7.131 1.00 27.07 79 GLY A N 1
ATOM 604 C CA . GLY A 1 84 ? 1.959 29.611 -7.350 1.00 29.18 79 GLY A CA 1
ATOM 605 C C . GLY A 1 84 ? 0.554 29.377 -7.866 1.00 29.47 79 GLY A C 1
ATOM 606 O O . GLY A 1 84 ? 0.200 28.297 -8.342 1.00 27.24 79 GLY A O 1
ATOM 607 N N . THR A 1 85 ? -0.267 30.417 -7.757 1.00 27.87 80 THR A N 1
ATOM 608 C CA . THR A 1 85 ? -1.614 30.344 -8.295 1.00 32.73 80 THR A CA 1
ATOM 609 C C . THR A 1 85 ? -1.569 30.282 -9.818 1.00 37.09 80 THR A C 1
ATOM 610 O O . THR A 1 85 ? -0.557 30.592 -10.453 1.00 31.68 80 THR A O 1
ATOM 614 N N . TYR A 1 86 ? -2.692 29.873 -10.407 1.00 34.61 81 TYR A N 1
ATOM 615 C CA . TYR A 1 86 ? -2.787 29.834 -11.859 1.00 33.85 81 TYR A CA 1
ATOM 616 C C . TYR A 1 86 ? -2.875 31.225 -12.473 1.00 34.27 81 TYR A C 1
ATOM 617 O O . TYR A 1 86 ? -2.751 31.351 -13.696 1.00 37.34 81 TYR A O 1
ATOM 626 N N . LEU A 1 87 ? -3.075 32.260 -11.661 1.00 36.48 82 LEU A N 1
ATOM 627 C CA . LEU A 1 87 ? -3.134 33.635 -12.136 1.00 40.82 82 LEU A CA 1
ATOM 628 C C . LEU A 1 87 ? -1.781 34.332 -12.093 1.00 39.43 82 LEU A C 1
ATOM 629 O O . LEU A 1 87 ? -1.701 35.517 -12.431 1.00 43.55 82 LEU A O 1
ATOM 634 N N . ASP A 1 88 ? -0.722 33.632 -11.681 1.00 40.44 83 ASP A N 1
ATOM 635 C CA . ASP A 1 88 ? 0.607 34.229 -11.547 1.00 43.11 83 ASP A CA 1
ATOM 636 C C . ASP A 1 88 ? 1.316 34.215 -12.902 1.00 41.10 83 ASP A C 1
ATOM 637 O O . ASP A 1 88 ? 2.293 33.500 -13.134 1.00 39.71 83 ASP A O 1
ATOM 642 N N . VAL A 1 89 ? 0.800 35.037 -13.810 1.00 39.64 84 VAL A N 1
ATOM 643 C CA . VAL A 1 89 ? 1.370 35.177 -15.147 1.00 44.34 84 VAL A CA 1
ATOM 644 C C . VAL A 1 89 ? 2.027 36.550 -15.240 1.00 47.08 84 VAL A C 1
ATOM 645 O O . VAL A 1 89 ? 1.360 37.532 -15.594 1.00 50.66 84 VAL A O 1
ATOM 649 N N . PRO A 1 90 ? 3.324 36.666 -14.936 1.00 48.15 85 PRO A N 1
ATOM 650 C CA . PRO A 1 90 ? 3.948 37.998 -14.874 1.00 49.87 85 PRO A CA 1
ATOM 651 C C . PRO A 1 90 ? 4.083 38.680 -16.224 1.00 53.40 85 PRO A C 1
ATOM 652 O O . PRO A 1 90 ? 4.322 39.893 -16.261 1.00 52.61 85 PRO A O 1
ATOM 656 N N . TRP A 1 91 ? 3.943 37.948 -17.327 1.00 52.31 86 TRP A N 1
ATOM 657 C CA . TRP A 1 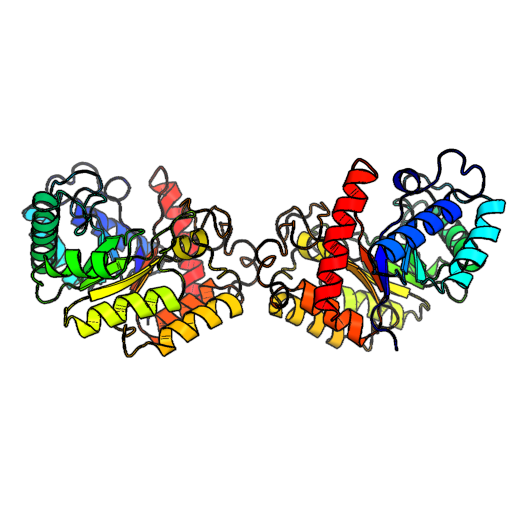91 ? 4.085 38.509 -18.663 1.00 50.37 86 TRP A CA 1
ATOM 658 C C . TRP A 1 91 ? 2.745 38.787 -19.332 1.00 51.85 86 TRP A C 1
ATOM 659 O O . TRP A 1 91 ? 2.713 39.074 -20.533 1.00 56.44 86 TRP A O 1
ATOM 670 N N . SER A 1 92 ? 1.643 38.705 -18.591 1.00 54.70 87 SER A N 1
ATOM 671 C CA . SER A 1 92 ? 0.346 39.035 -19.157 1.00 58.76 87 SER A CA 1
ATOM 672 C C . SER A 1 92 ? 0.250 40.539 -19.413 1.00 61.89 87 SER A C 1
ATOM 673 O O . SER A 1 92 ? 1.066 41.334 -18.937 1.00 61.86 87 SER A O 1
ATOM 676 N N . ARG A 1 93 ? -0.763 40.925 -20.190 1.00 66.25 88 ARG A N 1
ATOM 677 C CA . ARG A 1 93 ? -0.968 42.325 -20.545 1.00 66.69 88 ARG A CA 1
ATOM 678 C C . ARG A 1 93 ? -1.190 43.172 -19.299 1.00 67.82 88 ARG A C 1
ATOM 679 O O . ARG A 1 93 ? -0.309 43.941 -18.898 1.00 65.87 88 ARG A O 1
ATOM 681 N N . ARG A 1 94 ? -2.362 43.041 -18.683 1.00 67.82 89 ARG A N 1
ATOM 682 C CA . ARG A 1 94 ? -2.652 43.713 -17.418 1.00 68.42 89 ARG A CA 1
ATOM 683 C C . ARG A 1 94 ? -2.087 42.850 -16.298 1.00 66.84 89 ARG A C 1
ATOM 684 O O . ARG A 1 94 ? -2.782 42.027 -15.701 1.00 69.48 89 ARG A O 1
ATOM 686 N N . SER A 1 95 ? -0.797 43.038 -16.013 1.00 65.49 90 SER A N 1
ATOM 687 C CA . SER A 1 95 ? -0.089 42.224 -15.033 1.00 62.87 90 SER A CA 1
ATOM 688 C C . SER A 1 95 ? 0.407 43.027 -13.837 1.00 59.98 90 SER A C 1
ATOM 689 O O . SER A 1 95 ? 1.203 42.507 -13.046 1.00 57.60 90 SER A O 1
ATOM 692 N N . ALA A 1 96 ? -0.031 44.278 -13.684 1.00 61.80 91 ALA A N 1
ATOM 693 C CA . ALA A 1 96 ? 0.366 45.057 -12.515 1.00 60.46 91 ALA A CA 1
ATOM 694 C C . ALA A 1 96 ? -0.190 44.441 -11.237 1.00 57.04 91 ALA A C 1
ATOM 695 O O . ALA A 1 96 ? 0.523 44.309 -10.235 1.00 55.19 91 ALA A O 1
ATOM 697 N N . PHE A 1 97 ? -1.466 44.049 -11.258 1.00 57.25 92 PHE A N 1
ATOM 698 C CA . PHE A 1 97 ? -2.055 43.364 -10.113 1.00 53.61 92 PHE A CA 1
ATOM 699 C C . PHE A 1 97 ? -1.482 41.964 -9.942 1.00 55.38 92 PHE A C 1
ATOM 700 O O . PHE A 1 97 ? -1.461 41.435 -8.825 1.00 56.29 92 PHE A O 1
ATOM 702 N N . VAL A 1 98 ? -1.013 41.355 -11.031 1.00 58.24 93 VAL A N 1
ATOM 703 C CA . VAL A 1 98 ? -0.541 39.976 -10.984 1.00 55.19 93 VAL A CA 1
ATOM 704 C C . VAL A 1 98 ? 0.854 39.898 -10.379 1.00 52.91 93 VAL A C 1
ATOM 705 O O . VAL A 1 98 ? 1.115 39.082 -9.487 1.00 51.48 93 VAL A O 1
ATOM 709 N N . THR A 1 99 ? 1.774 40.739 -10.858 1.00 51.67 94 THR A N 1
ATOM 710 C CA . THR A 1 99 ? 3.148 40.690 -10.367 1.00 53.20 94 THR A CA 1
ATOM 711 C C . THR A 1 99 ? 3.225 41.087 -8.897 1.00 51.24 94 THR A C 1
ATOM 712 O O . THR A 1 99 ? 4.013 40.515 -8.134 1.00 48.41 94 THR A O 1
ATOM 716 N N . HIS A 1 100 ? 2.401 42.049 -8.476 1.00 53.07 95 HIS A N 1
ATOM 717 C CA . HIS A 1 100 ? 2.391 42.436 -7.070 1.00 53.65 95 HIS A CA 1
ATOM 718 C C . HIS A 1 100 ? 1.949 41.279 -6.182 1.00 50.20 95 HIS A C 1
ATOM 719 O O . HIS A 1 100 ? 2.460 41.112 -5.069 1.00 45.23 95 HIS A O 1
ATOM 726 N N . PHE A 1 101 ? 1.001 40.467 -6.658 1.00 51.03 96 PHE A N 1
ATOM 727 C CA . PHE A 1 101 ? 0.549 39.321 -5.875 1.00 49.83 96 PHE A CA 1
ATOM 728 C C . PHE A 1 101 ? 1.656 38.285 -5.721 1.00 47.19 96 PHE A C 1
ATOM 729 O O . PHE A 1 101 ? 1.814 37.692 -4.647 1.00 44.78 96 PHE A O 1
ATOM 737 N N . ILE A 1 102 ? 2.430 38.052 -6.785 1.00 46.57 97 ILE A N 1
ATOM 738 C CA . ILE A 1 102 ? 3.585 37.163 -6.689 1.00 43.13 97 ILE A CA 1
ATOM 739 C C . ILE A 1 102 ? 4.584 37.696 -5.673 1.00 40.96 97 ILE A C 1
ATOM 740 O O . ILE A 1 102 ? 5.246 36.921 -4.972 1.00 39.21 97 ILE A O 1
ATOM 745 N N . GLN A 1 103 ? 4.698 39.022 -5.562 1.00 42.74 98 GLN A N 1
ATOM 746 C CA . GLN A 1 103 ? 5.621 39.606 -4.597 1.00 45.53 98 GLN A CA 1
ATOM 747 C C . GLN A 1 103 ? 5.215 39.285 -3.165 1.00 41.46 98 GLN A C 1
ATOM 748 O O . GLN A 1 103 ? 6.084 39.101 -2.304 1.00 37.64 98 GLN A O 1
ATOM 754 N N . GLN A 1 104 ? 3.916 39.192 -2.924 1.00 41.62 99 GLN A N 1
ATOM 755 C CA . GLN A 1 104 ? 3.399 38.820 -1.625 1.00 39.96 99 GLN A CA 1
ATOM 756 C C . GLN A 1 104 ? 3.737 37.388 -1.265 1.00 37.05 99 GLN A C 1
ATOM 757 O O . GLN A 1 104 ? 4.163 37.126 -0.194 1.00 35.47 99 GLN A O 1
ATOM 763 N N . GLU A 1 105 ? 3.568 36.484 -2.209 1.00 36.64 100 GLU A N 1
ATOM 764 C CA . GLU A 1 105 ? 3.863 35.069 -2.002 1.00 31.48 100 GLU A CA 1
ATOM 765 C C . GLU A 1 105 ? 5.344 34.850 -1.721 1.00 32.46 100 GLU A C 1
ATOM 766 O O . GLU A 1 105 ? 5.711 34.115 -0.797 1.00 32.97 100 GLU A O 1
ATOM 772 N N . LEU A 1 106 ? 6.213 35.486 -2.511 1.00 33.40 101 LEU A N 1
ATOM 773 C CA . LEU A 1 106 ? 7.649 35.336 -2.301 1.00 32.45 101 LEU A CA 1
ATOM 774 C C . LEU A 1 106 ? 8.059 35.824 -0.918 1.00 35.04 101 LEU A C 1
ATOM 775 O O . LEU A 1 106 ? 8.884 35.191 -0.248 1.00 34.56 101 LEU A O 1
ATOM 780 N N . LEU A 1 107 ? 7.488 36.945 -0.469 1.00 34.17 102 LEU A N 1
ATOM 781 C CA . LEU A 1 107 ? 7.767 37.421 0.881 1.00 35.57 102 LEU A CA 1
ATOM 782 C C . LEU A 1 107 ? 7.239 36.445 1.925 1.00 33.04 102 LEU A C 1
ATOM 783 O O . LEU A 1 107 ? 7.904 36.183 2.934 1.00 33.55 102 LEU A O 1
ATOM 785 N N . ILE A 1 108 ? 6.046 35.891 1.694 1.00 33.63 103 ILE A N 1
ATOM 786 C CA . ILE A 1 108 ? 5.469 34.931 2.631 1.00 33.43 103 ILE A CA 1
ATOM 787 C C . ILE A 1 108 ? 6.315 33.665 2.688 1.00 33.50 103 ILE A C 1
ATOM 788 O O . ILE A 1 108 ? 6.487 33.063 3.756 1.00 32.55 103 ILE A O 1
ATOM 793 N N . CYS A 1 109 ? 6.867 33.247 1.545 1.00 30.49 104 CYS A N 1
ATOM 794 C CA . CYS A 1 109 ? 7.682 32.035 1.515 1.00 28.91 104 CYS A CA 1
ATOM 795 C C . CYS A 1 109 ? 8.896 32.157 2.427 1.00 30.26 104 CYS A C 1
ATOM 796 O O . CYS A 1 109 ? 9.246 31.207 3.137 1.00 29.79 104 CYS A O 1
ATOM 799 N N . LYS A 1 110 ? 9.553 33.321 2.426 1.00 31.44 105 LYS A N 1
ATOM 800 C CA . LYS A 1 110 ? 10.717 33.500 3.287 1.00 36.29 105 LYS A CA 1
ATOM 801 C C . LYS A 1 110 ? 10.323 33.572 4.757 1.00 35.33 105 LYS A C 1
ATOM 802 O O . LYS A 1 110 ? 11.103 33.169 5.626 1.00 35.96 105 LYS A O 1
ATOM 808 N N . GLU A 1 111 ? 9.122 34.075 5.053 1.00 32.50 106 GLU A N 1
ATOM 809 C CA . GLU A 1 111 ? 8.679 34.161 6.441 1.00 32.60 106 GLU A CA 1
ATOM 810 C C . GLU A 1 111 ? 8.503 32.778 7.057 1.00 33.72 106 GLU A C 1
ATOM 811 O O . GLU A 1 111 ? 8.764 32.588 8.251 1.00 33.58 106 GLU A O 1
ATOM 814 N N . VAL A 1 112 ? 8.066 31.802 6.264 1.00 31.81 107 VAL A N 1
ATOM 815 C CA . VAL A 1 112 ? 7.736 30.475 6.767 1.00 28.81 107 VAL A CA 1
ATOM 816 C C . VAL A 1 112 ? 8.788 29.442 6.384 1.00 31.49 107 VAL A C 1
ATOM 817 O O . VAL A 1 112 ? 8.613 28.251 6.664 1.00 28.27 107 VAL A O 1
ATOM 821 N N . GLY A 1 113 ? 9.879 29.863 5.749 1.00 30.38 108 GLY A N 1
ATOM 822 C CA . GLY A 1 113 ? 10.942 28.940 5.411 1.00 30.18 108 GLY A CA 1
ATOM 823 C C . GLY A 1 113 ? 10.678 28.057 4.215 1.00 30.72 108 GLY A C 1
ATOM 824 O O . GLY A 1 113 ? 11.306 27.001 4.090 1.00 28.84 108 GLY A O 1
ATOM 825 N N . ILE A 1 114 ? 9.765 28.450 3.332 1.00 28.83 109 ILE A N 1
ATOM 826 C CA . ILE A 1 114 ? 9.528 27.708 2.099 1.00 28.79 109 ILE A CA 1
ATOM 827 C C . ILE A 1 114 ? 10.620 28.060 1.098 1.00 31.31 109 ILE A C 1
ATOM 828 O O . ILE A 1 114 ? 10.962 29.236 0.919 1.00 31.82 109 ILE A O 1
ATOM 833 N N . LYS A 1 115 ? 11.173 27.038 0.443 1.00 30.16 110 LYS A N 1
ATOM 834 C CA . LYS A 1 115 ? 12.380 27.209 -0.355 1.00 31.25 110 LYS A CA 1
ATOM 835 C C . LYS A 1 115 ? 12.133 27.876 -1.703 1.00 32.72 110 LYS A C 1
ATOM 836 O O . LYS A 1 115 ? 13.060 28.482 -2.251 1.00 31.14 110 LYS A O 1
ATOM 842 N N . GLY A 1 116 ? 10.929 27.782 -2.257 1.00 29.57 111 GLY A N 1
ATOM 843 C CA . GLY A 1 116 ? 10.730 28.348 -3.578 1.00 28.00 111 GLY A CA 1
ATOM 844 C C . GLY A 1 116 ? 9.267 28.491 -3.930 1.00 27.76 111 GLY A C 1
ATOM 845 O O . GLY A 1 116 ? 8.375 28.099 -3.173 1.00 27.90 111 GLY A O 1
ATOM 846 N N . LEU A 1 117 ? 9.037 29.067 -5.110 1.00 26.20 112 LEU A N 1
ATOM 847 C CA . LEU A 1 117 ? 7.701 29.274 -5.653 1.00 30.04 112 LEU A CA 1
ATOM 848 C C . LEU A 1 117 ? 7.687 28.845 -7.112 1.00 29.47 112 LEU A C 1
ATOM 849 O O . LEU A 1 117 ? 8.499 29.324 -7.910 1.00 30.70 112 LEU A O 1
ATOM 854 N N . VAL A 1 118 ? 6.767 27.949 -7.457 1.00 28.51 113 VAL A N 1
ATOM 855 C CA . VAL A 1 118 ? 6.662 27.424 -8.813 1.00 27.92 113 VAL A CA 1
ATOM 856 C C . VAL A 1 118 ? 5.717 28.303 -9.620 1.00 25.97 113 VAL A C 1
ATOM 857 O O . VAL A 1 118 ? 4.570 28.534 -9.217 1.00 27.80 113 VAL A O 1
ATOM 861 N N . LEU A 1 119 ? 6.196 28.793 -10.759 1.00 27.35 114 LEU A N 1
ATOM 862 C CA . LEU A 1 119 ? 5.377 29.523 -11.713 1.00 30.31 114 LEU A CA 1
ATOM 863 C C . LEU A 1 119 ? 5.372 28.780 -13.041 1.00 27.74 114 LEU A C 1
ATOM 864 O O . LEU A 1 119 ? 6.363 28.150 -13.423 1.00 27.74 114 LEU A O 1
ATOM 869 N N . HIS A 1 120 ? 4.244 28.855 -13.742 1.00 25.73 115 HIS A N 1
ATOM 870 C CA . HIS A 1 120 ? 4.073 28.147 -15.003 1.00 30.00 115 HIS A CA 1
ATOM 871 C C . HIS A 1 120 ? 4.578 28.996 -16.160 1.00 31.94 115 HIS A C 1
ATOM 872 O O . HIS A 1 120 ? 4.173 30.152 -16.316 1.00 34.85 115 HIS A O 1
ATOM 879 N N . LEU A 1 121 ? 5.463 28.416 -16.966 1.00 31.01 116 LEU A N 1
ATOM 880 C CA . LEU A 1 121 ? 5.914 29.082 -18.177 1.00 32.14 116 LEU A CA 1
ATOM 881 C C . LEU A 1 121 ? 4.763 29.208 -19.165 1.00 37.93 116 LEU A C 1
ATOM 882 O O . LEU A 1 121 ? 3.919 28.316 -19.279 1.00 39.24 116 LEU A O 1
ATOM 887 N N . GLY A 1 122 ? 4.728 30.331 -19.875 1.00 40.72 117 GLY A N 1
ATOM 888 C CA . GLY A 1 122 ? 3.732 30.530 -20.903 1.00 41.24 117 GLY A CA 1
ATOM 889 C C . GLY A 1 122 ? 4.203 30.044 -22.259 1.00 43.17 117 GLY A C 1
ATOM 890 O O . GLY A 1 122 ? 5.381 29.771 -22.479 1.00 39.06 117 GLY A O 1
ATOM 891 N N . ALA A 1 123 ? 3.249 29.933 -23.180 1.00 42.52 118 ALA A N 1
ATOM 892 C CA . ALA A 1 123 ? 3.564 29.549 -24.549 1.00 45.96 118 ALA A CA 1
ATOM 893 C C . ALA A 1 123 ? 3.971 30.777 -25.352 1.00 47.87 118 ALA A C 1
ATOM 894 O O . ALA A 1 123 ? 3.448 31.016 -26.446 1.00 50.60 118 ALA A O 1
ATOM 896 N N . VAL A 1 124 ? 4.901 31.562 -24.811 1.00 45.40 119 VAL A N 1
ATOM 897 C CA . VAL A 1 124 ? 5.316 32.816 -25.427 1.00 46.44 119 VAL A CA 1
ATOM 898 C C . VAL A 1 124 ? 6.820 32.795 -25.664 1.00 49.23 119 VAL A C 1
ATOM 899 O O . VAL A 1 124 ? 7.505 31.829 -25.309 1.00 46.08 119 VAL A O 1
ATOM 903 N N . GLU A 1 125 ? 7.338 33.864 -26.264 1.00 51.31 120 GLU A N 1
ATOM 904 C CA . GLU A 1 125 ? 8.755 33.941 -26.573 1.00 50.24 120 GLU A CA 1
ATOM 905 C C . GLU A 1 125 ? 9.571 34.141 -25.295 1.00 46.27 120 GLU A C 1
ATOM 906 O O . GLU A 1 125 ? 9.077 34.705 -24.315 1.00 47.20 120 GLU A O 1
ATOM 908 N N . PRO A 1 126 ? 10.827 33.683 -25.281 1.00 47.00 121 PRO A N 1
ATOM 909 C CA . PRO A 1 126 ? 11.656 33.867 -24.079 1.00 48.22 121 PRO A CA 1
ATOM 910 C C . PRO A 1 126 ? 11.909 35.323 -23.741 1.00 48.94 121 PRO A C 1
ATOM 911 O O . PRO A 1 126 ? 12.151 35.644 -22.571 1.00 48.50 121 PRO A O 1
ATOM 915 N N . GLU A 1 127 ? 11.864 36.217 -24.732 1.00 50.98 122 GLU A N 1
ATOM 916 C CA . GLU A 1 127 ? 12.031 37.639 -24.456 1.00 49.51 122 GLU A CA 1
ATOM 917 C C . GLU A 1 127 ? 10.903 38.159 -23.574 1.00 47.86 122 GLU A C 1
ATOM 918 O O . GLU A 1 127 ? 11.144 38.863 -22.586 1.00 50.23 122 GLU A O 1
ATOM 920 N N . LEU A 1 128 ? 9.659 37.815 -23.914 1.00 46.61 123 LEU A N 1
ATOM 921 C CA . LEU A 1 128 ? 8.530 38.218 -23.083 1.00 49.41 123 LEU A CA 1
ATOM 922 C C . LEU A 1 128 ? 8.565 37.537 -21.721 1.00 51.63 123 LEU A C 1
ATOM 923 O O . LEU A 1 128 ? 8.065 38.097 -20.738 1.00 51.29 123 LEU A O 1
ATOM 925 N N . ILE A 1 129 ? 9.148 36.337 -21.642 1.00 50.14 124 ILE A N 1
ATOM 926 C CA . ILE A 1 129 ? 9.268 35.647 -20.359 1.00 48.66 124 ILE A CA 1
ATOM 927 C C . ILE A 1 129 ? 10.186 36.424 -19.425 1.00 49.42 124 ILE A C 1
ATOM 928 O O . ILE A 1 129 ? 9.817 36.748 -18.289 1.00 48.84 124 ILE A O 1
ATOM 933 N N . VAL A 1 130 ? 11.399 36.732 -19.891 1.00 46.84 125 VAL A N 1
ATOM 934 C CA . VAL A 1 130 ? 12.361 37.443 -19.055 1.00 48.54 125 VAL A CA 1
ATOM 935 C C . VAL A 1 130 ? 11.876 38.857 -18.747 1.00 51.32 125 VAL A C 1
ATOM 936 O O . VAL A 1 130 ? 12.218 39.422 -17.700 1.00 54.28 125 VAL A O 1
ATOM 940 N N . GLU A 1 131 ? 11.072 39.449 -19.634 1.00 48.39 126 GLU A N 1
ATOM 941 C CA . GLU A 1 131 ? 10.521 40.774 -19.362 1.00 51.97 126 GLU A CA 1
ATOM 942 C C . GLU A 1 131 ? 9.623 40.752 -18.132 1.00 52.57 126 GLU A C 1
ATOM 943 O O . GLU A 1 131 ? 9.809 41.542 -17.198 1.00 55.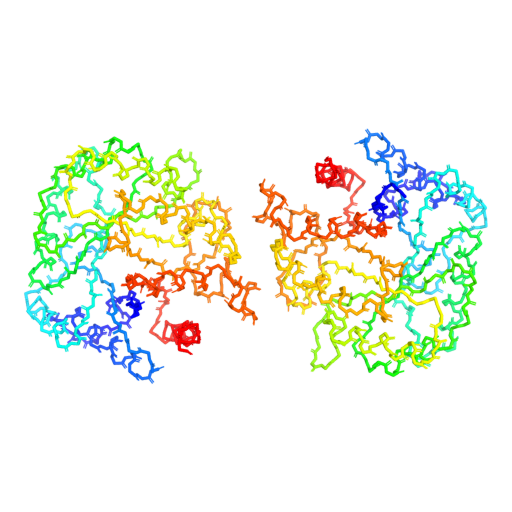30 126 GLU A O 1
ATOM 949 N N . GLY A 1 132 ? 8.642 39.848 -18.112 1.00 51.38 127 GLY A N 1
ATOM 950 C CA . GLY A 1 132 ? 7.785 39.728 -16.946 1.00 50.58 127 GLY A CA 1
ATOM 951 C C . GLY A 1 132 ? 8.540 39.323 -15.696 1.00 47.71 127 GLY A C 1
ATOM 952 O O . GLY A 1 132 ? 8.179 39.731 -14.588 1.00 47.65 127 GLY A O 1
ATOM 953 N N . LEU A 1 133 ? 9.597 38.521 -15.852 1.00 46.37 128 LEU A N 1
ATOM 954 C CA . LEU A 1 133 ? 10.404 38.126 -14.702 1.00 48.13 128 LEU A CA 1
ATOM 955 C C . LEU A 1 133 ? 11.150 39.315 -14.112 1.00 48.94 128 LEU A C 1
ATOM 956 O O . LEU A 1 133 ? 11.289 39.421 -12.888 1.00 47.26 128 LEU A O 1
ATOM 961 N N . LYS A 1 134 ? 11.639 40.218 -14.965 1.00 50.22 129 LYS A N 1
ATOM 962 C CA . LYS A 1 134 ? 12.371 41.382 -14.477 1.00 52.11 129 LYS A CA 1
ATOM 963 C C . LYS A 1 134 ? 11.503 42.289 -13.616 1.00 49.78 129 LYS A C 1
ATOM 964 O O . LYS A 1 134 ? 12.039 43.047 -12.800 1.00 50.63 129 LYS A O 1
ATOM 966 N N . LYS A 1 135 ? 10.179 42.224 -13.768 1.00 51.16 130 LYS A N 1
ATOM 967 C CA . LYS A 1 135 ? 9.270 43.025 -12.957 1.00 49.60 130 LYS A CA 1
ATOM 968 C C . LYS A 1 135 ? 9.189 42.556 -11.511 1.00 52.73 130 LYS A C 1
ATOM 969 O O . LYS A 1 135 ? 8.380 43.101 -10.753 1.00 54.91 130 LYS A O 1
ATOM 975 N N . ILE A 1 136 ? 9.990 41.573 -11.111 1.00 48.69 131 ILE A N 1
ATOM 976 C CA . ILE A 1 136 ? 9.890 40.954 -9.795 1.00 51.35 131 ILE A CA 1
ATOM 977 C C . ILE A 1 136 ? 11.186 41.208 -9.040 1.00 49.25 131 ILE A C 1
ATOM 978 O O . ILE A 1 136 ? 12.269 40.838 -9.512 1.00 50.61 131 ILE A O 1
ATOM 983 N N . LYS A 1 137 ? 11.075 41.833 -7.874 1.00 46.77 132 LYS A N 1
ATOM 984 C CA . LYS A 1 137 ? 12.228 42.008 -7.001 1.00 48.54 132 LYS A CA 1
ATOM 985 C C . LYS A 1 137 ? 12.483 40.720 -6.227 1.00 49.07 132 LYS A C 1
ATOM 986 O O . LYS A 1 137 ? 11.559 40.188 -5.602 1.00 45.86 132 LYS A O 1
ATOM 988 N N . PRO A 1 138 ? 13.704 40.191 -6.249 1.00 48.01 133 PRO A N 1
ATOM 989 C CA . PRO A 1 138 ? 13.974 38.904 -5.595 1.00 43.93 133 PRO A CA 1
ATOM 990 C C . PRO A 1 138 ? 13.758 38.970 -4.090 1.00 45.73 133 PRO A C 1
ATOM 991 O O . PRO A 1 138 ? 13.648 40.037 -3.482 1.00 50.92 133 PRO A O 1
ATOM 995 N N . VAL A 1 139 ? 13.691 37.785 -3.487 1.00 45.56 134 VAL A N 1
ATOM 996 C CA . VAL A 1 139 ? 13.550 37.622 -2.044 1.00 43.70 134 VAL A CA 1
ATOM 997 C C . VAL A 1 139 ? 14.604 36.624 -1.589 1.00 47.57 134 VAL A C 1
ATOM 998 O O . VAL A 1 139 ? 14.610 35.475 -2.048 1.00 44.19 134 VAL A O 1
ATOM 1002 N N . GLU A 1 140 ? 15.483 37.057 -0.686 1.00 45.80 135 GLU A N 1
ATOM 1003 C CA . GLU A 1 140 ? 16.618 36.243 -0.266 1.00 46.21 135 GLU A CA 1
ATOM 1004 C C . GLU A 1 140 ? 16.158 34.894 0.272 1.00 42.62 135 GLU A C 1
ATOM 1005 O O . GLU A 1 140 ? 15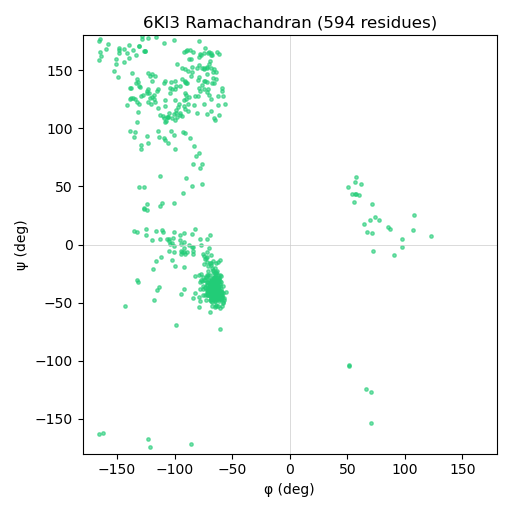.386 34.827 1.233 1.00 47.11 135 GLU A O 1
ATOM 1007 N N . GLY A 1 141 ? 16.632 33.819 -0.357 1.00 42.80 136 GLY A N 1
ATOM 1008 C CA . GLY A 1 141 ? 16.364 32.472 0.100 1.00 42.40 136 GLY A CA 1
ATOM 1009 C C . GLY A 1 141 ? 15.232 31.752 -0.600 1.00 38.80 136 GLY A C 1
ATOM 1010 O O . GLY A 1 141 ? 14.986 30.580 -0.290 1.00 41.72 136 GLY A O 1
ATOM 1011 N N . VAL A 1 142 ? 14.539 32.404 -1.530 1.00 35.74 137 VAL A N 1
ATOM 1012 C CA . VAL A 1 142 ? 13.407 31.815 -2.235 1.00 35.01 137 VAL A CA 1
ATOM 1013 C C . VAL A 1 142 ? 13.703 31.838 -3.727 1.00 36.19 137 VAL A C 1
ATOM 1014 O O . VAL A 1 142 ? 14.006 32.897 -4.289 1.00 36.49 137 VAL A O 1
ATOM 1018 N N . VAL A 1 143 ? 13.607 30.674 -4.365 1.00 32.03 138 VAL A N 1
ATOM 1019 C CA . VAL A 1 143 ? 13.912 30.515 -5.783 1.00 29.73 138 VAL A CA 1
ATOM 1020 C C . VAL A 1 143 ? 12.609 30.402 -6.560 1.00 31.05 138 VAL A C 1
ATOM 1021 O O . VAL A 1 143 ? 11.728 29.613 -6.200 1.00 30.76 138 VAL A O 1
ATOM 1025 N N . ILE A 1 144 ? 12.484 31.187 -7.626 1.00 32.52 139 ILE A N 1
ATOM 1026 C CA . ILE A 1 144 ? 11.359 31.048 -8.546 1.00 32.58 139 ILE A CA 1
ATOM 1027 C C . ILE A 1 144 ? 11.674 29.889 -9.487 1.00 34.43 139 ILE A C 1
ATOM 1028 O O . ILE A 1 144 ? 12.606 29.966 -10.290 1.00 34.81 139 ILE A O 1
ATOM 1033 N N . TYR A 1 145 ? 10.903 28.808 -9.382 1.00 28.42 140 TYR A N 1
ATOM 1034 C CA . TYR A 1 145 ? 11.081 27.629 -10.223 1.00 31.15 140 TYR A CA 1
ATOM 1035 C C . TYR A 1 145 ? 10.131 27.728 -11.411 1.00 28.60 140 TYR A C 1
ATOM 1036 O O . TYR A 1 145 ? 8.909 27.665 -11.244 1.00 25.91 140 TYR A O 1
ATOM 1045 N N . LEU A 1 146 ? 10.692 27.880 -12.608 1.00 27.34 141 LEU A N 1
ATOM 1046 C CA . LEU A 1 146 ? 9.891 27.932 -13.824 1.00 28.48 141 LEU A CA 1
ATOM 1047 C C . LEU A 1 146 ? 9.582 26.511 -14.281 1.00 28.23 141 LEU A C 1
ATOM 1048 O O . LEU A 1 146 ? 10.498 25.728 -14.556 1.00 27.74 141 LEU A O 1
ATOM 1053 N N . GLU A 1 147 ? 8.296 26.179 -14.360 1.00 24.94 142 GLU A N 1
ATOM 1054 C CA . GLU A 1 147 ? 7.871 24.819 -14.658 1.00 27.76 142 GLU A CA 1
ATOM 1055 C C . GLU A 1 147 ? 7.694 24.620 -16.157 1.00 27.70 142 GLU A C 1
ATOM 1056 O O . GLU A 1 147 ? 7.204 25.507 -16.862 1.00 26.16 142 GLU A O 1
ATOM 1062 N N . THR A 1 148 ? 8.103 23.451 -16.635 1.00 28.52 143 THR A N 1
ATOM 1063 C CA . THR A 1 148 ? 7.878 23.068 -18.021 1.00 30.35 143 THR A CA 1
ATOM 1064 C C . THR A 1 148 ? 6.379 22.989 -18.291 1.00 28.14 143 THR A C 1
ATOM 1065 O O . THR A 1 148 ? 5.679 22.209 -17.627 1.00 29.26 143 THR A O 1
ATOM 1069 N N . PRO A 1 149 ? 5.845 23.773 -19.227 1.00 30.94 144 PRO A N 1
ATOM 1070 C CA . PRO A 1 149 ? 4.398 23.744 -19.472 1.00 31.75 144 PRO A CA 1
ATOM 1071 C C . PRO A 1 149 ? 3.986 22.653 -20.447 1.00 33.61 144 PRO A C 1
ATOM 1072 O O . PRO A 1 149 ? 4.800 21.808 -20.834 1.00 28.50 144 PRO A O 1
ATOM 1076 N N . HIS A 1 150 ? 2.719 22.669 -20.851 1.00 34.02 145 HIS A N 1
ATOM 1077 C CA . HIS A 1 150 ? 2.195 21.709 -21.812 1.00 35.11 145 HIS A CA 1
ATOM 1078 C C . HIS A 1 150 ? 1.303 22.437 -22.805 1.00 36.08 145 HIS A C 1
ATOM 1079 O O . HIS A 1 150 ? 0.383 23.157 -22.405 1.00 38.49 145 HIS A O 1
ATOM 1086 N N . ASN A 1 151 ? 1.591 22.268 -24.093 1.00 36.19 146 ASN A N 1
ATOM 1087 C CA . ASN A 1 151 ? 0.715 22.761 -25.147 1.00 41.44 146 ASN A CA 1
ATOM 1088 C C . ASN A 1 151 ? 1.000 21.970 -26.415 1.00 39.65 146 ASN A C 1
ATOM 1089 O O . ASN A 1 151 ? 1.945 21.181 -26.482 1.00 37.20 146 ASN A O 1
ATOM 1094 N N . LYS A 1 152 ? 0.165 22.197 -27.426 1.00 42.32 147 LYS A N 1
ATOM 1095 C CA . LYS A 1 152 ? 0.264 21.485 -28.693 1.00 43.98 147 LYS A CA 1
ATOM 1096 C C . LYS A 1 152 ? 0.541 22.407 -29.868 1.00 43.44 147 LYS A C 1
ATOM 1097 O O . LYS A 1 152 ? 1.434 22.124 -30.675 1.00 43.59 147 LYS A O 1
ATOM 1103 N N . HIS A 1 153 ? -0.196 23.510 -29.987 1.00 45.71 148 HIS A N 1
ATOM 1104 C CA . HIS A 1 153 ? -0.184 24.316 -31.200 1.00 46.22 148 HIS A CA 1
ATOM 1105 C C . HIS A 1 153 ? 0.801 25.476 -31.158 1.00 44.76 148 HIS A C 1
ATOM 1106 O O . HIS A 1 153 ? 1.010 26.124 -32.190 1.00 50.38 148 HIS A O 1
ATOM 1113 N N . HIS A 1 154 ? 1.412 25.755 -30.013 1.00 44.04 149 HIS A N 1
ATOM 1114 C CA . HIS A 1 154 ? 2.294 26.904 -29.885 1.00 42.65 149 HIS A CA 1
ATOM 1115 C C . HIS A 1 154 ? 3.740 26.506 -30.152 1.00 43.75 149 HIS A C 1
ATOM 1116 O O . HIS A 1 154 ? 4.145 25.362 -29.927 1.00 41.62 149 HIS A O 1
ATOM 1123 N N . THR A 1 155 ? 4.521 27.473 -30.641 1.00 43.97 150 THR A N 1
ATOM 1124 C CA . THR A 1 155 ? 5.906 27.192 -31.006 1.00 43.42 150 THR A CA 1
ATOM 1125 C C . THR A 1 155 ? 6.759 26.906 -29.776 1.00 42.81 150 THR A C 1
ATOM 1126 O O . THR A 1 155 ? 7.603 26.002 -29.795 1.00 43.88 150 THR A O 1
ATOM 1130 N N . TYR A 1 156 ? 6.553 27.656 -28.697 1.00 41.28 151 TYR A N 1
ATOM 1131 C CA . TYR A 1 156 ? 7.377 27.547 -27.498 1.00 43.52 151 TYR A CA 1
ATOM 1132 C C . TYR A 1 156 ? 6.669 26.674 -26.469 1.00 41.65 151 TYR A C 1
ATOM 1133 O O . TYR A 1 156 ? 5.623 27.053 -25.933 1.00 41.43 151 TYR A O 1
ATOM 1142 N N . LYS A 1 157 ? 7.248 25.504 -26.199 1.00 40.18 152 LYS A N 1
ATOM 1143 C CA . LYS A 1 157 ? 6.763 24.603 -25.167 1.00 37.63 152 LYS A CA 1
ATOM 1144 C C . LYS A 1 157 ? 7.760 24.399 -24.036 1.00 35.96 152 LYS A C 1
ATOM 1145 O O . LYS A 1 157 ? 7.372 23.879 -22.984 1.00 36.19 152 LYS A O 1
ATOM 1151 N N . TYR A 1 158 ? 9.023 24.789 -24.225 1.00 35.51 153 TYR A N 1
ATOM 1152 C CA . TYR A 1 158 ? 10.059 24.686 -23.196 1.00 35.06 153 TYR A CA 1
ATOM 1153 C C . TYR A 1 158 ? 10.163 23.265 -22.649 1.00 33.40 153 TYR A C 1
ATOM 1154 O O . TYR A 1 158 ? 10.274 23.043 -21.441 1.00 33.61 153 TYR A O 1
ATOM 1163 N N . SER A 1 159 ? 10.122 22.288 -23.555 1.00 36.23 154 SER A N 1
ATOM 1164 C CA . SER A 1 159 ? 10.304 20.889 -23.203 1.00 32.17 154 SER A CA 1
ATOM 1165 C C . SER A 1 159 ? 11.507 20.246 -23.871 1.00 34.09 154 SER A C 1
ATOM 1166 O O . SER A 1 159 ? 11.986 19.218 -23.379 1.00 36.93 154 SER A O 1
ATOM 1169 N N . THR A 1 160 ? 12.003 20.807 -24.969 1.00 33.24 155 THR A N 1
ATOM 1170 C CA . THR A 1 160 ? 13.259 20.376 -25.556 1.00 36.21 155 THR A CA 1
ATOM 1171 C C . THR A 1 160 ? 14.402 21.194 -24.971 1.00 35.02 155 THR A C 1
ATOM 1172 O O . THR A 1 160 ? 14.224 22.348 -24.573 1.00 33.59 155 THR A O 1
ATOM 1176 N N . MET A 1 161 ? 15.586 20.581 -24.920 1.00 37.20 156 MET A N 1
ATOM 1177 C CA . MET A 1 161 ? 16.726 21.252 -24.306 1.00 35.84 156 MET A CA 1
ATOM 1178 C C . MET A 1 161 ? 17.144 22.487 -25.091 1.00 39.08 156 MET A C 1
ATOM 1179 O O . MET A 1 161 ? 17.743 23.406 -24.521 1.00 38.44 156 MET A O 1
ATOM 1184 N N . GLU A 1 162 ? 16.837 22.532 -26.390 1.00 35.46 157 GLU A N 1
ATOM 1185 C CA . GLU A 1 162 ? 17.143 23.720 -27.180 1.00 36.32 157 GLU A CA 1
ATOM 1186 C C . GLU A 1 162 ? 16.335 24.918 -26.698 1.00 36.54 157 GLU A C 1
ATOM 1187 O O . GLU A 1 162 ? 16.877 26.012 -26.505 1.00 38.89 157 GLU A O 1
ATOM 1189 N N . GLN A 1 163 ? 15.029 24.727 -26.492 1.00 38.62 158 GLN A N 1
ATOM 1190 C CA . GLN A 1 163 ? 14.198 25.819 -25.997 1.00 38.41 158 GLN A CA 1
ATOM 1191 C C . GLN A 1 163 ? 14.498 26.138 -24.538 1.00 38.71 158 GLN A C 1
ATOM 1192 O O . GLN A 1 163 ? 14.393 27.300 -24.127 1.00 41.35 158 GLN A O 1
ATOM 1198 N N . ILE A 1 164 ? 14.870 25.132 -23.744 1.00 37.16 159 ILE A N 1
ATOM 1199 C CA . ILE A 1 164 ? 15.228 25.386 -22.352 1.00 38.91 159 ILE A CA 1
ATOM 1200 C C . ILE A 1 164 ? 16.546 26.149 -22.270 1.00 41.12 159 ILE A C 1
ATOM 1201 O O . ILE A 1 164 ? 16.677 27.104 -21.495 1.00 39.82 159 ILE A O 1
ATOM 1206 N N . LYS A 1 165 ? 17.538 25.747 -23.069 1.00 39.89 160 LYS A N 1
ATOM 1207 C CA . LYS A 1 165 ? 18.826 26.436 -23.051 1.00 37.61 160 LYS A CA 1
ATOM 1208 C C . LYS A 1 165 ? 18.691 27.874 -23.535 1.00 39.41 160 LYS A C 1
ATOM 1209 O O . LYS A 1 165 ? 19.342 28.780 -23.001 1.00 40.29 160 LYS A O 1
ATOM 1211 N N . GLU A 1 166 ? 17.844 28.098 -24.507 1.00 37.93 161 GLU A N 1
ATOM 1212 C CA . GLU A 1 166 ? 17.644 29.422 -25.008 1.00 39.66 161 GLU A CA 1
ATOM 1213 C C . GLU A 1 166 ? 17.067 30.327 -23.942 1.00 44.14 161 GLU A C 1
ATOM 1214 O O . GLU A 1 166 ? 17.565 31.410 -23.738 1.00 47.68 161 GLU A O 1
ATOM 1220 N N . LEU A 1 167 ? 16.075 29.847 -23.204 1.00 41.91 162 LEU A N 1
ATOM 1221 C CA . LEU A 1 167 ? 15.410 30.661 -22.191 1.00 39.31 162 LEU A CA 1
ATOM 1222 C C . LEU A 1 167 ? 16.369 31.049 -21.073 1.00 43.17 162 LEU A C 1
ATOM 1223 O O . LEU A 1 167 ? 16.510 32.232 -20.743 1.00 45.26 162 LEU A O 1
ATOM 1228 N N . PHE A 1 168 ? 17.038 30.063 -20.474 1.00 42.10 163 PHE A N 1
ATOM 1229 C CA . PHE A 1 168 ? 17.859 30.339 -19.303 1.00 42.51 163 PHE A CA 1
ATOM 1230 C C . PHE A 1 168 ? 19.125 31.115 -19.639 1.00 45.39 163 PHE A C 1
ATOM 1231 O O . PHE A 1 168 ? 19.686 31.765 -18.751 1.00 45.62 163 PHE A O 1
ATOM 1239 N N . LEU A 1 169 ? 19.596 31.062 -20.888 1.00 47.68 164 LEU A N 1
ATOM 1240 C CA . LEU A 1 169 ? 20.731 31.899 -21.265 1.00 48.34 164 LEU A CA 1
ATOM 1241 C C . LEU A 1 169 ? 20.316 33.359 -21.365 1.00 48.66 164 LEU A C 1
ATOM 1242 O O . LEU A 1 169 ? 21.052 34.253 -20.930 1.00 49.10 164 LEU A O 1
ATOM 1247 N N . ARG A 1 170 ? 19.137 33.619 -21.932 1.00 48.70 165 ARG A N 1
ATOM 1248 C CA . ARG A 1 170 ? 18.581 34.965 -21.892 1.00 50.31 165 ARG A CA 1
ATOM 1249 C C . ARG A 1 170 ? 18.330 35.411 -20.458 1.00 52.94 165 ARG A C 1
ATOM 1250 O O . ARG A 1 170 ? 18.380 36.610 -20.161 1.00 49.67 165 ARG A O 1
ATOM 1258 N N . ILE A 1 171 ? 18.063 34.462 -19.558 1.00 51.67 166 ILE A N 1
ATOM 1259 C CA . ILE A 1 171 ? 17.947 34.784 -18.140 1.00 51.00 166 ILE A CA 1
ATOM 1260 C C . ILE A 1 171 ? 19.302 35.193 -17.576 1.00 51.93 166 ILE A C 1
ATOM 1261 O O . ILE A 1 171 ? 19.424 36.206 -16.878 1.00 53.39 166 ILE A O 1
ATOM 1266 N N . ARG A 1 172 ? 20.344 34.413 -17.878 1.00 51.65 167 ARG A N 1
ATOM 1267 C CA . ARG A 1 172 ? 21.662 34.687 -17.317 1.00 52.43 167 ARG A CA 1
ATOM 1268 C C . ARG A 1 172 ? 22.268 35.964 -17.886 1.00 54.66 167 ARG A C 1
ATOM 1269 O O . ARG A 1 172 ? 22.974 36.684 -17.170 1.00 57.13 167 ARG A O 1
ATOM 1277 N N . ASN A 1 173 ? 22.012 36.260 -19.164 1.00 54.27 168 ASN A N 1
ATOM 1278 C CA . ASN A 1 173 ? 22.502 37.509 -19.738 1.00 56.50 168 ASN A CA 1
ATOM 1279 C C . ASN A 1 173 ? 21.811 38.716 -19.118 1.00 57.79 168 ASN A C 1
ATOM 1280 O O . ASN A 1 173 ? 22.430 39.777 -18.974 1.00 61.32 168 ASN A O 1
ATOM 1285 N N . THR A 1 174 ? 20.537 38.577 -18.747 1.00 56.92 169 THR A N 1
ATOM 1286 C CA . THR A 1 174 ? 19.821 39.650 -18.069 1.00 56.96 169 THR A CA 1
ATOM 1287 C C . THR A 1 174 ? 20.244 39.798 -16.612 1.00 56.45 169 THR A C 1
ATOM 1288 O O . THR A 1 174 ? 19.862 40.783 -15.971 1.00 59.46 169 THR A O 1
ATOM 1292 N N . ARG A 1 175 ? 21.026 38.853 -16.087 1.00 55.26 170 ARG A N 1
ATOM 1293 C CA . ARG A 1 175 ? 21.528 38.891 -14.713 1.00 57.24 170 ARG A CA 1
ATOM 1294 C C . ARG A 1 175 ? 20.376 38.976 -13.709 1.00 60.76 170 ARG A C 1
ATOM 1295 O O . ARG A 1 175 ? 20.277 39.905 -12.905 1.00 66.08 170 ARG A O 1
ATOM 1297 N N . LEU A 1 176 ? 19.496 37.982 -13.777 1.00 58.91 171 LEU A N 1
ATOM 1298 C CA . LEU A 1 176 ? 18.384 37.844 -12.846 1.00 52.86 171 LEU A CA 1
ATOM 1299 C C . LEU A 1 176 ? 18.673 36.665 -11.929 1.00 54.67 171 LEU A C 1
ATOM 1300 O O . LEU A 1 176 ? 18.811 35.530 -12.398 1.00 57.12 171 LEU A O 1
ATOM 1305 N N . LYS A 1 177 ? 18.760 36.934 -10.633 1.00 52.42 172 LYS A N 1
ATOM 1306 C CA . LYS A 1 177 ? 19.174 35.931 -9.666 1.00 53.48 172 LYS A CA 1
ATOM 1307 C C . LYS A 1 177 ? 17.981 35.141 -9.140 1.00 48.30 172 LYS A C 1
ATOM 1308 O O . LYS A 1 177 ? 16.821 35.536 -9.290 1.00 43.68 172 LYS A O 1
ATOM 1310 N N . GLN A 1 178 ? 18.286 34.054 -8.467 1.00 50.17 173 GLN A N 1
ATOM 1311 C CA . GLN A 1 178 ? 17.293 33.215 -7.840 1.00 44.42 173 GLN A CA 1
ATOM 1312 C C . GLN A 1 178 ? 16.210 32.649 -8.727 1.00 41.52 173 GLN A C 1
ATOM 1313 O O . GLN A 1 178 ? 15.059 32.654 -8.374 1.00 38.15 173 GLN A O 1
ATOM 1319 N N . ILE A 1 179 ? 16.617 32.182 -9.887 1.00 39.86 174 ILE A N 1
ATOM 1320 C CA . ILE A 1 179 ? 15.711 31.564 -10.846 1.00 36.51 174 ILE A CA 1
ATOM 1321 C C . ILE A 1 179 ? 16.095 30.098 -10.979 1.00 35.57 174 ILE A C 1
ATOM 1322 O O . ILE A 1 179 ? 17.282 29.770 -11.101 1.00 39.00 174 ILE A O 1
ATOM 1327 N N . GLY A 1 180 ? 15.094 29.219 -10.938 1.00 36.66 175 GLY A N 1
ATOM 1328 C CA . GLY A 1 180 ? 15.316 27.795 -11.066 1.00 32.67 175 GLY A CA 1
ATOM 1329 C C . GLY A 1 180 ? 14.421 27.194 -12.136 1.00 33.54 175 GLY A C 1
ATOM 1330 O O . GLY A 1 180 ? 13.621 27.886 -12.769 1.00 30.81 175 GLY A O 1
ATOM 1331 N N . LEU A 1 181 ? 14.580 25.886 -12.318 1.00 32.96 176 LEU A N 1
ATOM 1332 C CA . LEU A 1 181 ? 13.829 25.125 -13.307 1.00 29.54 176 LEU A CA 1
ATOM 1333 C C . LEU A 1 181 ? 13.083 23.996 -12.614 1.00 32.37 176 LEU A C 1
ATOM 1334 O O . LEU A 1 181 ? 13.659 23.284 -11.784 1.00 29.68 176 LEU A O 1
ATOM 1339 N N . CYS A 1 182 ? 11.807 23.840 -12.951 1.00 28.27 177 CYS A N 1
ATOM 1340 C CA . CYS A 1 182 ? 10.995 22.723 -12.487 1.00 26.15 177 CYS A CA 1
ATOM 1341 C C . CYS A 1 182 ? 10.619 21.873 -13.692 1.00 25.50 177 CYS A C 1
ATOM 1342 O O . CYS A 1 182 ? 9.939 22.351 -14.606 1.00 26.17 177 CYS A O 1
ATOM 1345 N N . ILE A 1 183 ? 11.065 20.623 -13.695 1.00 26.55 178 ILE A N 1
ATOM 1346 C CA . ILE A 1 183 ? 10.830 19.705 -14.802 1.00 25.66 178 ILE A CA 1
ATOM 1347 C C . ILE A 1 183 ? 9.666 18.802 -14.418 1.00 24.72 178 ILE A C 1
ATOM 1348 O O . ILE A 1 183 ? 9.805 17.920 -13.563 1.00 22.36 178 ILE A O 1
ATOM 1353 N N . ASP A 1 184 ? 8.513 19.024 -15.044 1.00 25.52 179 ASP A N 1
ATOM 1354 C CA . ASP A 1 184 ? 7.341 18.176 -14.863 1.00 25.37 179 ASP A CA 1
ATOM 1355 C C . ASP A 1 184 ? 7.336 17.153 -15.994 1.00 26.39 179 ASP A C 1
ATOM 1356 O O . ASP A 1 184 ? 7.135 17.508 -17.161 1.00 24.23 179 ASP A O 1
ATOM 1361 N N . THR A 1 185 ? 7.561 15.884 -15.644 1.00 27.95 180 THR A N 1
ATOM 1362 C CA . THR A 1 185 ? 7.713 14.845 -16.659 1.00 28.31 180 THR A CA 1
ATOM 1363 C C . THR A 1 185 ? 6.432 14.651 -17.462 1.00 28.38 180 THR A C 1
ATOM 1364 O O . THR A 1 185 ? 6.481 14.399 -18.671 1.00 30.39 180 THR A O 1
ATOM 1368 N N . ALA A 1 186 ? 5.273 14.761 -16.808 1.00 29.46 181 ALA A N 1
ATOM 1369 C CA . ALA A 1 186 ? 4.006 14.645 -17.521 1.00 28.35 181 ALA A CA 1
ATOM 1370 C C . ALA A 1 186 ? 3.801 15.772 -18.524 1.00 30.53 181 ALA A C 1
ATOM 1371 O O . ALA A 1 186 ? 3.056 15.594 -19.494 1.00 31.63 181 ALA A O 1
ATOM 1373 N N . HIS A 1 187 ? 4.449 16.920 -18.318 1.00 30.16 182 HIS A N 1
ATOM 1374 C CA . HIS A 1 187 ? 4.246 18.059 -19.206 1.00 29.93 182 HIS A CA 1
ATOM 1375 C C . HIS A 1 187 ? 5.124 17.968 -20.447 1.00 31.29 182 HIS A C 1
ATOM 1376 O O . HIS A 1 187 ? 4.650 18.197 -21.565 1.00 29.42 182 HIS A O 1
ATOM 1383 N N . ILE A 1 188 ? 6.409 17.642 -20.273 1.00 28.47 183 ILE A N 1
ATOM 1384 C CA . ILE A 1 188 ? 7.280 17.485 -21.435 1.00 34.82 183 ILE A CA 1
ATOM 1385 C C . ILE A 1 188 ? 6.821 16.309 -22.283 1.00 32.80 183 ILE A C 1
ATOM 1386 O O . ILE A 1 188 ? 6.999 16.307 -23.507 1.00 33.40 183 ILE A O 1
ATOM 1391 N N . TRP A 1 189 ? 6.220 15.297 -21.654 1.00 31.40 184 TRP A N 1
ATOM 1392 C CA . TRP A 1 189 ? 5.584 14.223 -22.408 1.00 34.22 184 TRP A CA 1
ATOM 1393 C C . TRP A 1 189 ? 4.404 14.754 -23.210 1.00 36.88 184 TRP A C 1
ATOM 1394 O O . TRP A 1 189 ? 4.275 14.477 -24.408 1.00 38.46 184 TRP A O 1
ATOM 1405 N N . SER A 1 190 ? 3.531 15.528 -22.557 1.00 33.69 185 SER A N 1
ATOM 1406 C CA . SER A 1 190 ? 2.398 16.129 -23.251 1.00 34.02 185 SER A CA 1
ATOM 1407 C C . SER A 1 190 ? 2.854 17.070 -24.359 1.00 35.83 185 SER A C 1
ATOM 1408 O O . SER A 1 190 ? 2.149 17.237 -25.360 1.00 32.85 185 SER A O 1
ATOM 1411 N N . SER A 1 191 ? 4.025 17.686 -24.204 1.00 33.13 186 SER A N 1
ATOM 1412 C CA . SER A 1 191 ? 4.562 18.575 -25.226 1.00 36.77 186 SER A CA 1
ATOM 1413 C C . SER A 1 191 ? 5.331 17.834 -26.313 1.00 35.83 186 SER A C 1
ATOM 1414 O O . SER A 1 191 ? 5.814 18.477 -27.251 1.00 37.09 186 SER A O 1
ATOM 1417 N N . GLY A 1 192 ? 5.463 16.519 -26.209 1.00 36.04 187 GLY A N 1
ATOM 1418 C CA . GLY A 1 192 ? 6.022 15.707 -27.263 1.00 35.27 187 GLY A CA 1
ATOM 1419 C C . GLY A 1 192 ? 7.415 15.136 -27.039 1.00 35.47 187 GLY A C 1
ATOM 1420 O O . GLY A 1 192 ? 8.105 14.850 -28.025 1.00 37.36 187 GLY A O 1
ATOM 1421 N N . VAL A 1 193 ? 7.843 14.955 -25.794 1.00 34.44 188 VAL A N 1
ATOM 1422 C CA . VAL A 1 193 ? 9.161 14.409 -25.487 1.00 36.34 188 VAL A CA 1
ATOM 1423 C C . VAL A 1 193 ? 8.969 12.983 -24.987 1.00 37.77 188 VAL A C 1
ATOM 1424 O O . VAL A 1 193 ? 8.455 12.764 -23.883 1.00 39.88 188 VAL A O 1
ATOM 1428 N N . ASN A 1 194 ? 9.381 12.011 -25.799 1.00 39.78 189 ASN A N 1
ATOM 1429 C CA . ASN A 1 194 ? 9.307 10.605 -25.416 1.00 38.32 189 ASN A CA 1
ATOM 1430 C C . ASN A 1 194 ? 10.363 10.322 -24.354 1.00 38.86 189 ASN A C 1
ATOM 1431 O O . ASN A 1 194 ? 11.564 10.360 -24.636 1.00 38.90 189 ASN A O 1
ATOM 1436 N N . ILE A 1 195 ? 9.918 10.036 -23.131 1.00 38.33 190 ILE A N 1
ATOM 1437 C CA . ILE A 1 195 ? 10.822 9.724 -22.029 1.00 38.35 190 ILE A CA 1
ATOM 1438 C C . ILE A 1 195 ? 10.455 8.363 -21.451 1.00 38.56 190 ILE A C 1
ATOM 1439 O O . ILE A 1 195 ? 10.666 8.104 -20.261 1.00 38.00 190 ILE A O 1
ATOM 1444 N N . SER A 1 196 ? 9.913 7.482 -22.295 1.00 39.25 191 SER A N 1
ATOM 1445 C CA . SER A 1 196 ? 9.397 6.207 -21.807 1.00 39.41 191 SER A CA 1
ATOM 1446 C C . SER A 1 196 ? 10.524 5.256 -21.422 1.00 40.46 191 SER A C 1
ATOM 1447 O O . SER A 1 196 ? 10.494 4.646 -20.346 1.00 40.62 191 SER A O 1
ATOM 1450 N N . SER A 1 197 ? 11.524 5.110 -22.283 1.00 40.48 192 SER A N 1
ATOM 1451 C CA . SER A 1 197 ? 12.600 4.165 -22.029 1.00 41.62 192 SER A CA 1
ATOM 1452 C C . SER A 1 197 ? 13.756 4.836 -21.295 1.00 39.45 192 SER A C 1
ATOM 1453 O O . SER A 1 197 ? 13.852 6.064 -21.219 1.00 39.37 192 SER A O 1
ATOM 1456 N N . TYR A 1 198 ? 14.645 3.997 -20.753 1.00 40.75 193 TYR A N 1
ATOM 1457 C CA . TYR A 1 198 ? 15.823 4.500 -20.054 1.00 45.73 193 TYR A CA 1
ATOM 1458 C C . TYR A 1 198 ? 16.678 5.369 -20.968 1.00 45.95 193 TYR A C 1
ATOM 1459 O O . TYR A 1 198 ? 17.153 6.435 -20.558 1.00 45.69 193 TYR A O 1
ATOM 1468 N N . ASN A 1 199 ? 16.886 4.929 -22.211 1.00 43.65 194 ASN A N 1
ATOM 1469 C CA . ASN A 1 199 ? 17.711 5.694 -23.139 1.00 43.77 194 ASN A CA 1
ATOM 1470 C C . ASN A 1 199 ? 17.023 6.989 -23.554 1.00 45.02 194 ASN A C 1
ATOM 1471 O O . ASN A 1 199 ? 17.685 8.018 -23.735 1.00 43.76 194 ASN A O 1
ATOM 1476 N N . ASP A 1 200 ? 15.696 6.957 -23.710 1.00 42.22 195 ASP A N 1
ATOM 1477 C CA . ASP A 1 200 ? 14.963 8.166 -24.076 1.00 42.20 195 ASP A CA 1
ATOM 1478 C C . ASP A 1 200 ? 15.124 9.250 -23.018 1.00 43.17 195 ASP A C 1
ATOM 1479 O O . ASP A 1 200 ? 15.310 10.428 -23.347 1.00 39.14 195 ASP A O 1
ATOM 1484 N N . ALA A 1 201 ? 15.056 8.872 -21.741 1.00 40.95 196 ALA A N 1
ATOM 1485 C CA . ALA A 1 201 ? 15.276 9.834 -20.667 1.00 39.99 196 ALA A CA 1
ATOM 1486 C C . ALA A 1 201 ? 16.754 10.168 -20.511 1.00 41.62 196 ALA A C 1
ATOM 1487 O O . ALA A 1 201 ? 17.106 11.326 -20.256 1.00 40.56 196 ALA A O 1
ATOM 1489 N N . GLY A 1 202 ? 17.627 9.170 -20.663 1.00 41.66 197 GLY A N 1
ATOM 1490 C CA . GLY A 1 202 ? 19.052 9.411 -20.499 1.00 39.03 197 GLY A CA 1
ATOM 1491 C C . GLY A 1 202 ? 19.600 10.407 -21.502 1.00 40.10 197 GLY A C 1
ATOM 1492 O O . GLY A 1 202 ? 20.444 11.241 -21.165 1.00 39.30 197 GLY A O 1
ATOM 1493 N N . GLN A 1 203 ? 19.131 10.335 -22.749 1.00 36.21 198 GLN A N 1
ATOM 1494 C CA . GLN A 1 203 ? 19.568 11.299 -23.754 1.00 36.39 198 GLN A CA 1
ATOM 1495 C C . GLN A 1 203 ? 19.086 12.703 -23.413 1.00 38.80 198 GLN A C 1
ATOM 1496 O O . GLN A 1 203 ? 19.843 13.673 -23.536 1.00 35.55 198 GLN A O 1
ATOM 1498 N N . TRP A 1 204 ? 17.831 12.829 -22.974 1.00 40.35 199 TRP A N 1
ATOM 1499 C CA . TRP A 1 204 ? 17.301 14.136 -22.599 1.00 37.40 199 TRP A CA 1
ATOM 1500 C C . TRP A 1 204 ? 17.990 14.674 -21.350 1.00 37.87 199 TRP A C 1
ATOM 1501 O O . TRP A 1 204 ? 18.322 15.863 -21.282 1.00 36.91 199 TRP A O 1
ATOM 1512 N N . LEU A 1 205 ? 18.219 13.812 -20.356 1.00 35.17 200 LEU A N 1
ATOM 1513 C CA . LEU A 1 205 ? 18.846 14.262 -19.117 1.00 37.21 200 LEU A CA 1
ATOM 1514 C C . LEU A 1 205 ? 20.331 14.547 -19.302 1.00 42.27 200 LEU A C 1
ATOM 1515 O O . LEU A 1 205 ? 20.892 15.381 -18.582 1.00 46.16 200 LEU A O 1
ATOM 1520 N N . ARG A 1 206 ? 20.984 13.870 -20.250 1.00 39.63 201 ARG A N 1
ATOM 1521 C CA . ARG A 1 206 ? 22.378 14.187 -20.544 1.00 40.56 201 ARG A CA 1
ATOM 1522 C C . ARG A 1 206 ? 22.500 15.559 -21.192 1.00 41.39 201 ARG A C 1
ATOM 1523 O O . ARG A 1 206 ? 23.410 16.330 -20.864 1.00 42.94 201 ARG A O 1
ATOM 1525 N N . SER A 1 207 ? 21.590 15.883 -22.115 1.00 39.32 202 SER A N 1
ATOM 1526 C CA . SER A 1 207 ? 21.573 17.219 -22.699 1.00 41.87 202 SER A CA 1
ATOM 1527 C C . SER A 1 207 ? 21.268 18.279 -21.649 1.00 42.43 202 SER A C 1
ATOM 1528 O O . SER A 1 207 ? 21.667 19.439 -21.803 1.00 42.54 202 SER A O 1
ATOM 1531 N N . LEU A 1 208 ? 20.564 17.901 -20.580 1.00 40.81 203 LEU A N 1
ATOM 1532 C CA . LEU A 1 208 ? 20.317 18.832 -19.485 1.00 43.55 203 LEU A CA 1
ATOM 1533 C C . LEU A 1 208 ? 21.601 19.137 -18.726 1.00 44.06 203 LEU A C 1
ATOM 1534 O O . LEU A 1 208 ? 21.913 20.302 -18.454 1.00 41.10 203 LEU A O 1
ATOM 1539 N N . GLU A 1 209 ? 22.359 18.097 -18.368 1.00 41.15 204 GLU A N 1
ATOM 1540 C CA . GLU A 1 209 ? 23.616 18.317 -17.663 1.00 46.07 204 GLU A CA 1
ATOM 1541 C C . GLU A 1 209 ? 24.623 19.055 -18.534 1.00 47.66 204 GLU A C 1
ATOM 1542 O O . GLU A 1 209 ? 25.477 19.781 -18.015 1.00 47.91 204 GLU A O 1
ATOM 1548 N N . ASN A 1 210 ? 24.534 18.895 -19.856 1.00 47.38 205 ASN A N 1
ATOM 1549 C CA . ASN A 1 210 ? 25.446 19.578 -20.767 1.00 45.47 205 ASN A CA 1
ATOM 1550 C C . ASN A 1 210 ? 25.214 21.083 -20.832 1.00 46.81 205 ASN A C 1
ATOM 1551 O O . ASN A 1 210 ? 25.960 21.769 -21.540 1.00 49.43 205 ASN A O 1
ATOM 1556 N N . ILE A 1 211 ? 24.211 21.612 -20.132 1.00 45.48 206 ILE A N 1
ATOM 1557 C CA . ILE A 1 211 ? 24.002 23.054 -20.060 1.00 46.22 206 ILE A CA 1
ATOM 1558 C C . ILE A 1 211 ? 23.935 23.474 -18.597 1.00 43.24 206 ILE A C 1
ATOM 1559 O O . ILE A 1 211 ? 23.241 24.434 -18.243 1.00 41.58 206 ILE A O 1
ATOM 1564 N N . HIS A 1 212 ? 24.672 22.759 -17.739 1.00 43.64 207 HIS A N 1
ATOM 1565 C CA . HIS A 1 212 ? 24.702 23.091 -16.317 1.00 43.22 207 HIS A CA 1
ATOM 1566 C C . HIS A 1 212 ? 25.211 24.505 -16.077 1.00 46.46 207 HIS A C 1
ATOM 1567 O O . HIS A 1 212 ? 24.855 25.131 -15.071 1.00 45.80 207 HIS A O 1
ATOM 1574 N N . SER A 1 213 ? 26.046 25.024 -16.979 1.00 46.48 208 SER A N 1
ATOM 1575 C CA . SER A 1 213 ? 26.582 26.370 -16.830 1.00 48.78 208 SER A CA 1
ATOM 1576 C C . SER A 1 213 ? 25.522 27.448 -17.003 1.00 46.76 208 SER A C 1
ATOM 1577 O O . SER A 1 213 ? 25.806 28.621 -16.739 1.00 45.86 208 SER A O 1
ATOM 1579 N N . VAL A 1 214 ? 24.320 27.082 -17.440 1.00 43.68 209 VAL A N 1
ATOM 1580 C CA . VAL A 1 214 ? 23.221 28.018 -17.593 1.00 43.06 209 VAL A CA 1
ATOM 1581 C C . VAL A 1 214 ? 22.093 27.723 -16.613 1.00 43.86 209 VAL A C 1
ATOM 1582 O O . VAL A 1 214 ? 21.455 28.645 -16.098 1.00 40.64 209 VAL A O 1
ATOM 1586 N N . ILE A 1 215 ? 21.831 26.447 -16.348 1.00 41.34 210 ILE A N 1
ATOM 1587 C CA . ILE A 1 215 ? 20.864 26.036 -15.335 1.00 40.37 210 ILE A CA 1
ATOM 1588 C C . ILE A 1 215 ? 21.500 24.913 -14.522 1.00 38.49 210 ILE A C 1
ATOM 1589 O O . ILE A 1 215 ? 21.421 23.734 -14.904 1.00 36.58 210 ILE A O 1
ATOM 1594 N N . PRO A 1 216 ? 22.167 25.229 -13.412 1.00 38.38 211 PRO A N 1
ATOM 1595 C CA . PRO A 1 216 ? 22.855 24.192 -12.652 1.00 36.85 211 PRO A CA 1
ATOM 1596 C C . PRO A 1 216 ? 21.862 23.300 -11.930 1.00 37.89 211 PRO A C 1
ATOM 1597 O O . PRO A 1 216 ? 20.747 23.734 -11.591 1.00 37.67 211 PRO A O 1
ATOM 1601 N N . PRO A 1 217 ? 22.221 22.041 -11.667 1.00 40.87 212 PRO A N 1
ATOM 1602 C CA . PRO A 1 217 ? 21.288 21.136 -10.976 1.00 38.39 212 PRO A CA 1
ATOM 1603 C C . PRO A 1 217 ? 20.951 21.568 -9.560 1.00 37.60 212 PRO A C 1
ATOM 1604 O O . PRO A 1 217 ? 19.974 21.064 -8.992 1.00 38.90 212 PRO A O 1
ATOM 1608 N N . SER A 1 218 ? 21.724 22.480 -8.968 1.00 38.23 213 SER A N 1
ATOM 1609 C CA . SER A 1 218 ? 21.353 23.023 -7.667 1.00 40.47 213 SER A CA 1
ATOM 1610 C C . SER A 1 218 ? 20.054 23.812 -7.733 1.00 39.11 213 SER A C 1
ATOM 1611 O O . SER A 1 218 ? 19.374 23.955 -6.710 1.00 38.66 213 SER A O 1
ATOM 1614 N N . HIS A 1 219 ? 19.695 24.321 -8.910 1.00 37.30 214 HIS A N 1
ATOM 1615 C CA . HIS A 1 219 ? 18.469 25.081 -9.124 1.00 36.48 214 HIS A CA 1
ATOM 1616 C C . HIS A 1 219 ? 17.476 24.312 -9.990 1.00 34.36 214 HIS A C 1
ATOM 1617 O O . HIS A 1 219 ? 16.757 24.894 -10.804 1.00 31.98 214 HIS A O 1
ATOM 1624 N N . ILE A 1 220 ? 17.426 22.991 -9.828 1.00 34.15 215 ILE A N 1
ATOM 1625 C CA . ILE A 1 220 ? 16.536 22.134 -10.603 1.00 33.20 215 ILE A CA 1
ATOM 1626 C C . ILE A 1 220 ? 15.725 21.276 -9.642 1.00 30.12 215 ILE A C 1
ATOM 1627 O O . ILE A 1 220 ? 16.290 20.628 -8.754 1.00 32.49 215 ILE A O 1
ATOM 1632 N N . MET A 1 221 ? 14.404 21.281 -9.816 1.00 29.46 216 MET A N 1
ATOM 1633 C CA . MET A 1 221 ? 13.497 20.416 -9.076 1.00 30.87 216 MET A CA 1
ATOM 1634 C C . MET A 1 221 ? 12.629 19.651 -10.067 1.00 27.45 216 MET A C 1
ATOM 1635 O O . MET A 1 221 ? 12.567 19.981 -11.254 1.00 26.52 216 MET A O 1
ATOM 1640 N N . PHE A 1 222 ? 11.944 18.622 -9.571 1.00 25.35 217 PHE A N 1
ATOM 1641 C CA . PHE A 1 222 ? 11.214 17.705 -10.435 1.00 28.00 217 PHE A CA 1
ATOM 1642 C C . PHE A 1 222 ? 9.804 17.453 -9.924 1.00 24.39 217 PHE A C 1
ATOM 1643 O O . PHE A 1 222 ? 9.573 17.351 -8.715 1.00 26.49 217 PHE A O 1
ATOM 1651 N N . HIS A 1 223 ? 8.870 17.351 -10.866 1.00 20.85 218 HIS A N 1
ATOM 1652 C CA . HIS A 1 223 ? 7.531 16.825 -10.628 1.00 24.87 218 HIS A CA 1
ATOM 1653 C C . HIS A 1 223 ? 7.469 15.449 -11.281 1.00 25.76 218 HIS A C 1
ATOM 1654 O O . HIS A 1 223 ? 7.424 15.344 -12.511 1.00 25.56 218 HIS A O 1
ATOM 1661 N N . LEU A 1 224 ? 7.483 14.398 -10.462 1.00 25.10 219 LEU A N 1
ATOM 1662 C CA . LEU A 1 224 ? 7.486 13.021 -10.960 1.00 27.12 219 LEU A CA 1
ATOM 1663 C C . LEU A 1 224 ? 6.044 12.592 -11.196 1.00 27.59 219 LEU A C 1
ATOM 1664 O O . LEU A 1 224 ? 5.372 12.073 -10.304 1.00 27.49 219 LEU A O 1
ATOM 1669 N N . ASN A 1 225 ? 5.566 12.803 -12.420 1.00 25.90 220 ASN A N 1
ATOM 1670 C CA . ASN A 1 225 ? 4.188 12.501 -12.783 1.00 27.48 220 ASN A CA 1
ATOM 1671 C C . ASN A 1 225 ? 4.159 11.656 -14.045 1.00 31.63 220 ASN A C 1
ATOM 1672 O O . ASN A 1 225 ? 4.772 12.019 -15.055 1.00 30.20 220 ASN A O 1
ATOM 1677 N N . ASP A 1 226 ? 3.453 10.532 -13.984 1.00 34.03 221 ASP A N 1
ATOM 1678 C CA . ASP A 1 226 ? 3.068 9.833 -15.196 1.00 30.27 221 ASP A CA 1
ATOM 1679 C C . ASP A 1 226 ? 1.899 10.570 -15.844 1.00 31.42 221 ASP A C 1
ATOM 1680 O O . ASP A 1 226 ? 1.234 11.399 -15.217 1.00 32.74 221 ASP A O 1
ATOM 1685 N N . ALA A 1 227 ? 1.655 10.273 -17.116 1.00 31.78 222 ALA A N 1
ATOM 1686 C CA . ALA A 1 227 ? 0.644 10.980 -17.889 1.00 30.90 222 ALA A CA 1
ATOM 1687 C C . ALA A 1 227 ? -0.389 9.998 -18.417 1.00 36.64 222 ALA A C 1
ATOM 1688 O O . ALA A 1 227 ? -0.034 8.968 -19.000 1.00 40.20 222 ALA A O 1
ATOM 1690 N N . ALA A 1 228 ? -1.662 10.321 -18.211 1.00 33.76 223 ALA A N 1
ATOM 1691 C CA . ALA A 1 228 ? -2.767 9.548 -18.774 1.00 35.15 223 ALA A CA 1
ATOM 1692 C C . ALA A 1 228 ? -3.203 10.121 -20.118 1.00 41.79 223 ALA A C 1
ATOM 1693 O O . ALA A 1 228 ? -4.389 10.290 -20.397 1.00 44.55 223 ALA A O 1
ATOM 1695 N N . THR A 1 229 ? -2.216 10.440 -20.937 1.00 40.45 224 THR A N 1
ATOM 1696 C CA . THR A 1 229 ? -2.430 11.046 -22.230 1.00 39.13 224 THR A CA 1
ATOM 1697 C C . THR A 1 229 ? -1.363 10.625 -23.210 1.00 42.43 224 THR A C 1
ATOM 1698 O O . THR A 1 229 ? -0.426 10.006 -22.822 1.00 45.30 224 THR A O 1
ATOM 1702 N N . GLU A 1 230 ? -1.530 10.909 -24.490 1.00 42.95 225 GLU A N 1
ATOM 1703 C CA . GLU A 1 230 ? -0.563 10.503 -25.502 1.00 42.82 225 GLU A CA 1
ATOM 1704 C C . GLU A 1 230 ? 0.574 11.513 -25.621 1.00 40.71 225 GLU A C 1
ATOM 1705 O O . GLU A 1 230 ? 0.408 12.705 -25.350 1.00 41.36 225 GLU A O 1
ATOM 1707 N N . CYS A 1 231 ? 1.742 11.021 -26.041 1.00 36.79 226 CYS A N 1
ATOM 1708 C CA . CYS A 1 231 ? 2.916 11.871 -26.216 1.00 35.49 226 CYS A CA 1
ATOM 1709 C C . CYS A 1 231 ? 2.698 12.882 -27.336 1.00 39.48 226 CYS A C 1
ATOM 1710 O O . CYS A 1 231 ? 2.676 12.519 -28.517 1.00 45.80 226 CYS A O 1
ATOM 1713 N N . GLY A 1 232 ? 2.551 14.148 -26.972 1.00 40.54 227 GLY A N 1
ATOM 1714 C CA . GLY A 1 232 ? 2.179 15.196 -27.893 1.00 38.03 227 GLY A CA 1
ATOM 1715 C C . GLY A 1 232 ? 0.758 15.719 -27.740 1.00 44.92 227 GLY A C 1
ATOM 1716 O O . GLY A 1 232 ? 0.242 16.330 -28.680 1.00 52.23 227 GLY A O 1
ATOM 1717 N N . SER A 1 233 ? 0.090 15.390 -26.694 1.00 44.03 228 SER A N 1
ATOM 1718 C CA . SER A 1 233 ? -1.241 15.815 -26.511 1.00 40.44 228 SER A CA 1
ATOM 1719 C C . SER A 1 233 ? -1.562 17.300 -26.354 1.00 41.58 228 SER A C 1
ATOM 1720 O O . SER A 1 233 ? -2.530 17.763 -26.911 1.00 41.72 228 SER A O 1
ATOM 1723 N N . GLY A 1 234 ? -0.712 18.057 -25.668 1.00 39.88 229 GLY A N 1
ATOM 1724 C CA . GLY A 1 234 ? -1.085 19.379 -25.205 1.00 39.80 229 GLY A CA 1
ATOM 1725 C C . GLY A 1 234 ? -2.067 19.369 -24.060 1.00 39.71 229 GLY A C 1
ATOM 1726 O O . GLY A 1 234 ? -2.368 20.436 -23.518 1.00 39.75 229 GLY A O 1
ATOM 1727 N N . ILE A 1 235 ? -2.570 18.195 -23.675 1.00 36.77 230 ILE A N 1
ATOM 1728 C CA . ILE A 1 235 ? -3.532 18.043 -22.594 1.00 40.56 230 ILE A CA 1
ATOM 1729 C C . ILE A 1 235 ? -2.825 17.394 -21.414 1.00 36.03 230 ILE A C 1
ATOM 1730 O O . ILE A 1 235 ? -2.002 16.487 -21.590 1.00 34.04 230 ILE A O 1
ATOM 1735 N N . ASP A 1 236 ? -3.149 17.857 -20.211 1.00 35.54 231 ASP A N 1
ATOM 1736 C CA . ASP A 1 236 ? -2.458 17.459 -18.991 1.00 32.18 231 ASP A CA 1
ATOM 1737 C C . ASP A 1 236 ? -3.382 16.593 -18.143 1.00 32.67 231 ASP A C 1
ATOM 1738 O O . ASP A 1 236 ? -4.371 17.086 -17.590 1.00 33.33 231 ASP A O 1
ATOM 1743 N N . ARG A 1 237 ? -3.053 15.305 -18.034 1.00 29.43 232 ARG A N 1
ATOM 1744 C CA . ARG A 1 237 ? -3.765 14.369 -17.168 1.00 32.57 232 ARG A CA 1
ATOM 1745 C C . ARG A 1 237 ? -2.734 13.586 -16.366 1.00 31.20 232 ARG A C 1
ATOM 1746 O O . ARG A 1 237 ? -2.069 12.696 -16.906 1.00 31.89 232 ARG A O 1
ATOM 1754 N N . HIS A 1 238 ? -2.605 13.909 -15.081 1.00 33.03 233 HIS A N 1
ATOM 1755 C CA . HIS A 1 238 ? -1.614 13.251 -14.242 1.00 30.32 233 HIS A CA 1
ATOM 1756 C C . HIS A 1 238 ? -2.051 11.833 -13.891 1.00 32.24 233 HIS A C 1
ATOM 1757 O O . HIS A 1 238 ? -3.243 11.521 -13.824 1.00 33.84 233 HIS A O 1
ATOM 1764 N N . ALA A 1 239 ? -1.064 10.971 -13.660 1.00 28.62 234 ALA A N 1
ATOM 1765 C CA . ALA A 1 239 ? -1.318 9.587 -13.293 1.00 27.36 234 ALA A CA 1
ATOM 1766 C C . ALA A 1 239 ? -0.169 9.084 -12.432 1.00 27.40 234 ALA A C 1
ATOM 1767 O O . ALA A 1 239 ? 0.933 9.639 -12.446 1.00 29.01 234 ALA A O 1
ATOM 1769 N N . SER A 1 240 ? -0.441 8.023 -11.678 1.00 28.75 235 SER A N 1
ATOM 1770 C CA . SER A 1 240 ? 0.578 7.435 -10.821 1.00 30.76 235 SER A CA 1
ATOM 1771 C C . SER A 1 240 ? 1.677 6.788 -11.656 1.00 34.13 235 SER A C 1
ATOM 1772 O O . SER A 1 240 ? 1.450 6.337 -12.782 1.00 32.12 235 SER A O 1
ATOM 1775 N N . LEU A 1 241 ? 2.881 6.748 -11.086 1.00 35.31 236 LEU A N 1
ATOM 1776 C CA . LEU A 1 241 ? 4.033 6.199 -11.790 1.00 36.29 236 LEU A CA 1
ATOM 1777 C C . LEU A 1 241 ? 3.778 4.750 -12.186 1.00 38.27 236 LEU A C 1
ATOM 1778 O O . LEU A 1 241 ? 3.273 3.954 -11.388 1.00 38.30 236 LEU A O 1
ATOM 1783 N N . PHE A 1 242 ? 4.121 4.419 -13.433 1.00 38.52 237 PHE A N 1
ATOM 1784 C CA . PHE A 1 242 ? 3.924 3.094 -14.021 1.00 36.99 237 PHE A CA 1
ATOM 1785 C C . PHE A 1 242 ? 2.450 2.726 -14.153 1.00 37.52 237 PHE A C 1
ATOM 1786 O O . PHE A 1 242 ? 2.114 1.549 -14.317 1.00 46.73 237 PHE A O 1
ATOM 1794 N N . GLU A 1 243 ? 1.555 3.711 -14.081 1.00 36.97 238 GLU A N 1
ATOM 1795 C CA . GLU A 1 243 ? 0.130 3.483 -14.285 1.00 37.55 238 GLU A CA 1
ATOM 1796 C C . GLU A 1 243 ? -0.441 4.374 -15.380 1.00 38.58 238 GLU A C 1
ATOM 1797 O O . GLU A 1 243 ? -1.663 4.403 -15.571 1.00 36.80 238 GLU A O 1
ATOM 1803 N N . GLY A 1 244 ? 0.410 5.098 -16.104 1.00 35.50 239 GLY A N 1
ATOM 1804 C CA . GLY A 1 244 ? -0.035 5.948 -17.189 1.00 35.03 239 GLY A CA 1
ATOM 1805 C C . GLY A 1 244 ? 0.623 5.602 -18.508 1.00 39.07 239 GLY A C 1
ATOM 1806 O O . GLY A 1 244 ? 1.270 4.559 -18.631 1.00 37.32 239 GLY A O 1
ATOM 1807 N N . MET A 1 245 ? 0.482 6.480 -19.501 1.00 38.64 240 MET A N 1
ATOM 1808 C CA . MET A 1 245 ? 0.967 6.175 -20.841 1.00 36.04 240 MET A CA 1
ATOM 1809 C C . MET A 1 245 ? 2.488 6.186 -20.940 1.00 40.41 240 MET A C 1
ATOM 1810 O O . MET A 1 245 ? 3.035 5.616 -21.890 1.00 39.85 240 MET A O 1
ATOM 1815 N N . ILE A 1 246 ? 3.185 6.808 -19.988 1.00 40.29 241 ILE A N 1
ATOM 1816 C CA . ILE A 1 246 ? 4.631 6.955 -20.123 1.00 38.50 241 ILE A CA 1
ATOM 1817 C C . ILE A 1 246 ? 5.357 5.690 -19.683 1.00 36.48 241 ILE A C 1
ATOM 1818 O O . ILE A 1 246 ? 6.321 5.262 -20.329 1.00 39.19 241 ILE A O 1
ATOM 1823 N N . TRP A 1 247 ? 4.920 5.067 -18.582 1.00 36.47 242 TRP A N 1
ATOM 1824 C CA . TRP A 1 247 ? 5.714 4.003 -17.981 1.00 38.43 242 TRP A CA 1
ATOM 1825 C C . TRP A 1 247 ? 4.918 2.769 -17.564 1.00 35.85 242 TRP A C 1
ATOM 1826 O O . TRP A 1 247 ? 5.469 1.918 -16.854 1.00 35.15 242 TRP A O 1
ATOM 1837 N N . LYS A 1 248 ? 3.652 2.632 -17.969 1.00 38.37 243 LYS A N 1
ATOM 1838 C CA . LYS A 1 248 ? 2.898 1.441 -17.584 1.00 39.48 243 LYS A CA 1
ATOM 1839 C C . LYS A 1 248 ? 3.514 0.176 -18.164 1.00 40.15 243 LYS A C 1
ATOM 1840 O O . LYS A 1 248 ? 3.464 -0.886 -17.531 1.00 40.93 243 LYS A O 1
ATOM 1842 N N . SER A 1 249 ? 4.109 0.270 -19.355 1.00 40.69 244 SER A N 1
ATOM 1843 C CA . SER A 1 249 ? 4.722 -0.886 -19.994 1.00 41.85 244 SER A CA 1
ATOM 1844 C C . SER A 1 249 ? 6.015 -1.320 -19.315 1.00 41.62 244 SER A C 1
ATOM 1845 O O . SER A 1 249 ? 6.567 -2.362 -19.684 1.00 43.95 244 SER A O 1
ATOM 1848 N N . TYR A 1 250 ? 6.508 -0.560 -18.338 1.00 40.97 245 TYR A N 1
ATOM 1849 C CA . TYR A 1 250 ? 7.746 -0.885 -17.640 1.00 42.17 245 TYR A CA 1
ATOM 1850 C C . TYR A 1 250 ? 7.514 -1.305 -16.196 1.00 46.68 245 TYR A C 1
ATOM 1851 O O . TYR A 1 250 ? 8.473 -1.370 -15.420 1.00 52.55 245 TYR A O 1
ATOM 1860 N N . SER A 1 251 ? 6.266 -1.584 -15.812 1.00 46.29 246 SER A N 1
ATOM 1861 C CA . SER A 1 251 ? 5.995 -2.009 -14.442 1.00 47.72 246 SER A CA 1
ATOM 1862 C C . SER A 1 251 ? 6.688 -3.326 -14.118 1.00 52.58 246 SER A C 1
ATOM 1863 O O . SER A 1 251 ? 7.068 -3.560 -12.965 1.00 56.90 246 SER A O 1
ATOM 1866 N N . HIS A 1 252 ? 6.868 -4.192 -15.118 1.00 55.44 247 HIS A N 1
ATOM 1867 C CA . HIS A 1 252 ? 7.557 -5.457 -14.884 1.00 56.54 247 HIS A CA 1
ATOM 1868 C C . HIS A 1 252 ? 9.044 -5.238 -14.640 1.00 56.19 247 HIS A C 1
ATOM 1869 O O . HIS A 1 252 ? 9.628 -5.845 -13.735 1.00 62.10 247 HIS A O 1
ATOM 1876 N N . LYS A 1 253 ? 9.672 -4.376 -15.435 1.00 54.26 248 LYS A N 1
ATOM 1877 C CA . LYS A 1 253 ? 11.098 -4.071 -15.331 1.00 60.63 248 LYS A CA 1
ATOM 1878 C C . LYS A 1 253 ? 11.229 -2.563 -15.137 1.00 54.99 248 LYS A C 1
ATOM 1879 O O . LYS A 1 253 ? 11.391 -1.811 -16.101 1.00 51.68 248 LYS A O 1
ATOM 1881 N N . ILE A 1 254 ? 11.162 -2.126 -13.878 1.00 53.20 249 ILE A N 1
ATOM 1882 C CA . ILE A 1 254 ? 11.117 -0.697 -13.582 1.00 47.74 249 ILE A CA 1
ATOM 1883 C C . ILE A 1 254 ? 12.466 -0.011 -13.757 1.00 47.82 249 ILE A C 1
ATOM 1884 O O . ILE A 1 254 ? 12.512 1.222 -13.855 1.00 48.84 249 ILE A O 1
ATOM 1889 N N . LYS A 1 255 ? 13.563 -0.762 -13.805 1.00 48.49 250 LYS A N 1
ATOM 1890 C CA . LYS A 1 255 ? 14.885 -0.170 -13.961 1.00 48.36 250 LYS A CA 1
ATOM 1891 C C . LYS A 1 255 ? 15.282 0.027 -15.419 1.00 49.42 250 LYS A C 1
ATOM 1892 O O . LYS A 1 255 ? 16.380 0.526 -15.684 1.00 49.46 250 LYS A O 1
ATOM 1898 N N . GLN A 1 256 ? 14.424 -0.353 -16.364 1.00 49.00 251 GLN A N 1
ATOM 1899 C CA . GLN A 1 256 ? 14.590 0.017 -17.762 1.00 46.52 251 GLN A CA 1
ATOM 1900 C C . GLN A 1 256 ? 13.643 1.132 -18.181 1.00 46.58 251 GLN A C 1
ATOM 1901 O O . GLN A 1 256 ? 13.667 1.546 -19.345 1.00 46.06 251 GLN A O 1
ATOM 1907 N N . SER A 1 257 ? 12.814 1.623 -17.265 1.00 48.37 252 SER A N 1
ATOM 1908 C CA . SER A 1 257 ? 11.919 2.727 -17.565 1.00 41.94 252 SER A CA 1
ATOM 1909 C C . SER A 1 257 ? 12.692 4.040 -17.632 1.00 42.07 252 SER A C 1
ATOM 1910 O O . SER A 1 257 ? 13.839 4.145 -17.188 1.00 40.05 252 SER A O 1
ATOM 1913 N N . GLY A 1 258 ? 12.042 5.055 -18.202 1.00 41.16 253 GLY A N 1
ATOM 1914 C CA . GLY A 1 258 ? 12.622 6.384 -18.193 1.00 38.62 253 GLY A CA 1
ATOM 1915 C C . GLY A 1 258 ? 12.613 7.019 -16.818 1.00 40.08 253 GLY A C 1
ATOM 1916 O O . GLY A 1 258 ? 13.458 7.867 -16.519 1.00 38.45 253 GLY A O 1
ATOM 1917 N N . LEU A 1 259 ? 11.671 6.613 -15.961 1.00 39.99 254 LEU A N 1
ATOM 1918 C CA . LEU A 1 259 ? 11.589 7.190 -14.623 1.00 39.45 254 LEU A CA 1
ATOM 1919 C C . LEU A 1 259 ? 12.804 6.825 -13.781 1.00 40.74 254 LEU A C 1
ATOM 1920 O O . LEU A 1 259 ? 13.332 7.670 -13.049 1.00 39.01 254 LEU A O 1
ATOM 1925 N N . TYR A 1 260 ? 13.256 5.570 -13.860 1.00 41.55 255 TYR A N 1
ATOM 1926 C CA . TYR A 1 260 ? 14.419 5.164 -13.077 1.00 43.38 255 TYR A CA 1
ATOM 1927 C C . TYR A 1 260 ? 15.651 5.978 -13.444 1.00 41.57 255 TYR A C 1
ATOM 1928 O O . TYR A 1 260 ? 16.506 6.230 -12.587 1.00 41.27 255 TYR A O 1
ATOM 1937 N N . CYS A 1 261 ? 15.759 6.402 -14.704 1.00 37.62 256 CYS A N 1
ATOM 1938 C CA . CYS A 1 261 ? 16.844 7.301 -15.081 1.00 41.86 256 CYS A CA 1
ATOM 1939 C C . CYS A 1 261 ? 16.658 8.675 -14.446 1.00 41.55 256 CYS A C 1
ATOM 1940 O O . CYS A 1 261 ? 17.639 9.329 -14.072 1.00 39.49 256 CYS A O 1
ATOM 1943 N N . PHE A 1 262 ? 15.408 9.128 -14.318 1.00 40.39 257 PHE A N 1
ATOM 1944 C CA . PHE A 1 262 ? 15.146 10.372 -13.601 1.00 36.96 257 PHE A CA 1
ATOM 1945 C C . PHE A 1 262 ? 15.473 10.230 -12.120 1.00 36.59 257 PHE A C 1
ATOM 1946 O O . PHE A 1 262 ? 15.966 11.175 -11.495 1.00 37.02 257 PHE A O 1
ATOM 1954 N N . VAL A 1 263 ? 15.208 9.056 -11.543 1.00 37.52 258 VAL A N 1
ATOM 1955 C CA . VAL A 1 263 ? 15.503 8.838 -10.131 1.00 39.05 258 VAL A CA 1
ATOM 1956 C C . VAL A 1 263 ? 17.008 8.871 -9.887 1.00 40.47 258 VAL A C 1
ATOM 1957 O O . VAL A 1 263 ? 17.473 9.380 -8.860 1.00 40.33 258 VAL A O 1
ATOM 1961 N N . GLU A 1 264 ? 17.792 8.344 -10.830 1.00 40.11 259 GLU A N 1
ATOM 1962 C CA . GLU A 1 264 ? 19.243 8.338 -10.666 1.00 41.30 259 GLU A CA 1
ATOM 1963 C C . GLU A 1 264 ? 19.817 9.748 -10.739 1.00 37.75 259 GLU A C 1
ATOM 1964 O O . GLU A 1 264 ? 20.743 10.085 -9.992 1.00 39.72 259 GLU A O 1
ATOM 1970 N N . TYR A 1 265 ? 19.287 10.587 -11.633 1.00 34.72 260 TYR A N 1
ATOM 1971 C CA . TYR A 1 265 ? 19.744 11.971 -11.700 1.00 37.94 260 TYR A CA 1
ATOM 1972 C C . TYR A 1 265 ? 19.336 12.743 -10.452 1.00 37.07 260 TYR A C 1
ATOM 1973 O O . TYR A 1 265 ? 20.122 13.538 -9.922 1.00 39.71 260 TYR A O 1
ATOM 1982 N N . ILE A 1 266 ? 18.107 12.531 -9.977 1.00 38.55 261 ILE A N 1
ATOM 1983 C CA . ILE A 1 266 ? 17.650 13.189 -8.756 1.00 39.67 261 ILE A CA 1
ATOM 1984 C C . ILE A 1 266 ? 18.508 12.761 -7.572 1.00 40.45 261 ILE A C 1
ATOM 1985 O O . ILE A 1 266 ? 18.820 13.565 -6.686 1.00 39.12 261 ILE A O 1
ATOM 1990 N N . THR A 1 267 ? 18.918 11.491 -7.548 1.00 41.69 262 THR A N 1
ATOM 1991 C CA . THR A 1 267 ? 19.772 11.004 -6.469 1.00 39.58 262 THR A CA 1
ATOM 1992 C C . THR A 1 267 ? 21.155 11.642 -6.523 1.00 40.88 262 THR A C 1
ATOM 1993 O O . THR A 1 267 ? 21.625 12.212 -5.532 1.00 42.69 262 THR A O 1
ATOM 1997 N N . ARG A 1 268 ? 21.817 11.563 -7.679 1.00 38.41 263 ARG A N 1
ATOM 1998 C CA . ARG A 1 268 ? 23.183 12.055 -7.811 1.00 40.62 263 ARG A CA 1
ATOM 1999 C C . ARG A 1 268 ? 23.295 13.566 -7.666 1.00 42.57 263 ARG A C 1
ATOM 2000 O O . ARG A 1 268 ? 24.411 14.070 -7.503 1.00 49.00 263 ARG A O 1
ATOM 2002 N N . HIS A 1 269 ? 22.183 14.297 -7.726 1.00 44.25 264 HIS A N 1
ATOM 2003 C CA . HIS A 1 269 ? 22.204 15.743 -7.565 1.00 42.46 264 HIS A CA 1
ATOM 2004 C C . HIS A 1 269 ? 21.368 16.227 -6.390 1.00 37.47 264 HIS A C 1
ATOM 2005 O O . HIS A 1 269 ? 21.244 17.444 -6.200 1.00 39.90 264 HIS A O 1
ATOM 2012 N N . GLN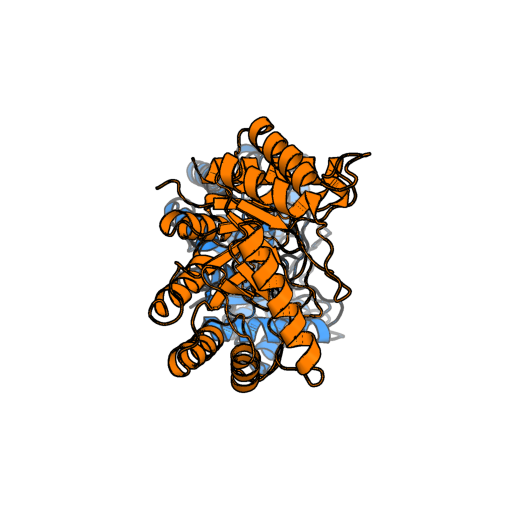 A 1 270 ? 20.792 15.316 -5.603 1.00 39.78 265 GLN A N 1
ATOM 2013 C CA . GLN A 1 270 ? 20.040 15.661 -4.395 1.00 41.21 265 GLN A CA 1
ATOM 2014 C C . GLN A 1 270 ? 18.910 16.642 -4.700 1.00 37.83 265 GLN A C 1
ATOM 2015 O O . GLN A 1 270 ? 18.599 17.530 -3.904 1.00 38.89 265 GLN A O 1
ATOM 2021 N N . CYS A 1 271 ? 18.288 16.476 -5.863 1.00 36.26 266 CYS A N 1
ATOM 2022 C CA . CYS A 1 271 ? 17.225 17.369 -6.288 1.00 36.76 266 CYS A CA 1
ATOM 2023 C C . CYS A 1 271 ? 15.927 17.068 -5.544 1.00 31.23 266 CYS A C 1
ATOM 2024 O O . CYS A 1 271 ? 15.692 15.934 -5.119 1.00 31.53 266 CYS A O 1
ATOM 2027 N N . PRO A 1 272 ? 15.074 18.075 -5.367 1.00 32.56 267 PRO A N 1
ATOM 2028 C CA . PRO A 1 272 ? 13.730 17.812 -4.843 1.00 29.38 267 PRO A CA 1
ATOM 2029 C C . PRO A 1 272 ? 12.855 17.168 -5.906 1.00 28.84 267 PRO A C 1
ATOM 2030 O O . PRO A 1 272 ? 12.908 17.530 -7.084 1.00 26.33 267 PRO A O 1
ATOM 2034 N N . ALA A 1 273 ? 12.045 16.202 -5.479 1.00 32.57 268 ALA A N 1
ATOM 2035 C CA . ALA A 1 273 ? 11.134 15.489 -6.366 1.00 30.34 268 ALA A CA 1
ATOM 2036 C C . ALA A 1 273 ? 9.762 15.439 -5.713 1.00 29.36 268 ALA A C 1
ATOM 2037 O O . ALA A 1 273 ? 9.624 14.931 -4.595 1.00 29.12 268 ALA A O 1
ATOM 2039 N N . ILE A 1 274 ? 8.755 15.960 -6.409 1.00 27.46 269 ILE A N 1
ATOM 2040 C CA . ILE A 1 274 ? 7.399 16.072 -5.885 1.00 26.67 269 ILE A CA 1
ATOM 2041 C C . ILE A 1 274 ? 6.463 15.266 -6.774 1.00 28.42 269 ILE A C 1
ATOM 2042 O O . ILE A 1 274 ? 6.437 15.460 -7.994 1.00 25.63 269 ILE A O 1
ATOM 2047 N N . LEU A 1 275 ? 5.698 14.366 -6.161 1.00 25.88 270 LEU A N 1
ATOM 2048 C CA . LEU A 1 275 ? 4.630 13.654 -6.852 1.00 25.94 270 LEU A CA 1
ATOM 2049 C C . LEU A 1 275 ? 3.333 14.436 -6.693 1.00 25.53 270 LEU A C 1
ATOM 2050 O O . LEU A 1 275 ? 2.969 14.824 -5.579 1.00 24.00 270 LEU A O 1
ATOM 2055 N N . GLU A 1 276 ? 2.640 14.669 -7.801 1.00 25.38 271 GLU A N 1
ATOM 2056 C CA . GLU A 1 276 ? 1.419 15.472 -7.807 1.00 30.48 271 GLU A CA 1
ATOM 2057 C C . GLU A 1 276 ? 0.241 14.567 -8.159 1.00 31.43 271 GLU A C 1
ATOM 2058 O O . GLU A 1 276 ? -0.124 14.421 -9.327 1.00 29.38 271 GLU A O 1
ATOM 2064 N N . ARG A 1 277 ? -0.392 14.028 -7.148 1.00 29.38 272 ARG A N 1
ATOM 2065 C CA . ARG A 1 277 ? -1.521 13.174 -7.349 1.00 34.14 272 ARG A CA 1
ATOM 2066 C C . ARG A 1 277 ? -2.776 13.744 -6.800 1.00 36.64 272 ARG A C 1
ATOM 2067 O O . ARG A 1 277 ? -2.804 14.178 -5.714 1.00 38.72 272 ARG A O 1
ATOM 2075 N N . ASN A 1 278 ? -3.807 13.709 -7.585 1.00 38.49 273 ASN A N 1
ATOM 2076 C CA . ASN A 1 278 ? -5.079 14.135 -7.170 1.00 44.52 273 ASN A CA 1
ATOM 2077 C C . ASN A 1 278 ? -5.996 12.936 -7.258 1.00 48.68 273 ASN A C 1
ATOM 2078 O O . ASN A 1 278 ? -6.068 12.309 -8.273 1.00 47.84 273 ASN A O 1
ATOM 2083 N N . LEU A 1 279 ? -6.664 12.602 -6.168 1.00 51.75 274 LEU A N 1
ATOM 2084 C CA . LEU A 1 279 ? -7.716 11.601 -6.144 1.00 51.90 274 LEU A CA 1
ATOM 2085 C C . LEU A 1 279 ? -8.894 12.170 -5.363 1.00 53.58 274 LEU A C 1
ATOM 2086 O O . LEU A 1 279 ? -8.766 13.162 -4.639 1.00 53.39 274 LEU A O 1
ATOM 2091 N N . GLY A 1 280 ? -10.058 11.539 -5.535 1.00 53.93 275 GLY A N 1
ATOM 2092 C CA . GLY A 1 280 ? -11.296 12.106 -5.026 1.00 55.94 275 GLY A CA 1
ATOM 2093 C C . GLY A 1 280 ? -11.406 12.142 -3.516 1.00 54.90 275 GLY A C 1
ATOM 2094 O O . GLY A 1 280 ? -12.220 12.906 -2.986 1.00 55.48 275 GLY A O 1
ATOM 2095 N N . SER A 1 281 ? -10.589 11.362 -2.813 1.00 52.57 276 SER A N 1
ATOM 2096 C CA . SER A 1 281 ? -10.779 11.140 -1.385 1.00 55.20 276 SER A CA 1
ATOM 2097 C C . SER A 1 281 ? -9.465 10.654 -0.783 1.00 52.19 276 SER A C 1
ATOM 2098 O O . SER A 1 281 ? -8.533 10.281 -1.501 1.00 51.03 276 SER A O 1
ATOM 2101 N N . SER A 1 282 ? -9.412 10.642 0.553 1.00 48.81 277 SER A N 1
ATOM 2102 C CA . SER A 1 282 ? -8.152 10.382 1.242 1.00 48.07 277 SER A CA 1
ATOM 2103 C C . SER A 1 282 ? -7.632 8.972 0.965 1.00 49.80 277 SER A C 1
ATOM 2104 O O . SER A 1 282 ? -6.447 8.787 0.669 1.00 47.27 277 SER A O 1
ATOM 2107 N N . MET A 1 283 ? -8.499 7.960 1.070 1.00 49.26 278 MET A N 1
ATOM 2108 C CA . MET A 1 283 ? -8.022 6.578 1.030 1.00 50.57 278 MET A CA 1
ATOM 2109 C C . MET A 1 283 ? -7.545 6.184 -0.363 1.00 49.54 278 MET A C 1
ATOM 2110 O O . MET A 1 283 ? -6.560 5.444 -0.499 1.00 45.76 278 MET A O 1
ATOM 2115 N N . GLN A 1 284 ? -8.231 6.652 -1.408 1.00 48.87 279 GLN A N 1
ATOM 2116 C CA . GLN A 1 284 ? -7.732 6.414 -2.757 1.00 49.34 279 GLN A CA 1
ATOM 2117 C C . GLN A 1 284 ? -6.332 6.990 -2.914 1.00 46.98 279 GLN A C 1
ATOM 2118 O O . GLN A 1 284 ? -5.417 6.308 -3.390 1.00 44.33 279 GLN A O 1
ATOM 2124 N N . LEU A 1 285 ? -6.147 8.250 -2.506 1.00 48.44 280 LEU A N 1
ATOM 2125 C CA . LEU A 1 285 ? -4.852 8.909 -2.647 1.00 43.93 280 LEU A CA 1
ATOM 2126 C C . LEU A 1 285 ? -3.761 8.165 -1.890 1.00 41.69 280 LEU A C 1
ATOM 2127 O O . LEU A 1 285 ? -2.646 7.998 -2.397 1.00 41.41 280 LEU A O 1
ATOM 2132 N N . GLN A 1 286 ? -4.064 7.708 -0.674 1.00 43.24 281 GLN A N 1
ATOM 2133 C CA . GLN A 1 286 ? -3.046 7.044 0.131 1.00 42.03 281 GLN A CA 1
ATOM 2134 C C . GLN A 1 286 ? -2.666 5.692 -0.459 1.00 41.68 281 GLN A C 1
ATOM 2135 O O . GLN A 1 286 ? -1.487 5.322 -0.454 1.00 42.22 281 GLN A O 1
ATOM 2141 N N . THR A 1 287 ? -3.641 4.948 -0.987 1.00 42.55 282 THR A N 1
ATOM 2142 C CA . THR A 1 287 ? -3.321 3.679 -1.634 1.00 44.02 282 THR A CA 1
ATOM 2143 C C . THR A 1 287 ? -2.425 3.893 -2.848 1.00 42.65 282 THR A C 1
ATOM 2144 O O . THR A 1 287 ? -1.494 3.114 -3.089 1.00 43.34 282 THR A O 1
ATOM 2148 N N . ALA A 1 288 ? -2.682 4.953 -3.617 1.00 39.14 283 ALA A N 1
ATOM 2149 C CA . ALA A 1 288 ? -1.874 5.220 -4.803 1.00 40.72 283 ALA A CA 1
ATOM 2150 C C . ALA A 1 288 ? -0.449 5.610 -4.430 1.00 40.50 283 ALA A C 1
ATOM 2151 O O . ALA A 1 288 ? 0.512 5.143 -5.053 1.00 36.50 283 ALA A O 1
ATOM 2153 N N . LEU A 1 289 ? -0.290 6.461 -3.412 1.00 38.99 284 LEU A N 1
ATOM 2154 C CA . LEU A 1 289 ? 1.042 6.927 -3.043 1.00 41.61 284 LEU A CA 1
ATOM 2155 C C . LEU A 1 289 ? 1.862 5.831 -2.376 1.00 40.76 284 LEU A C 1
ATOM 2156 O O . LEU A 1 289 ? 3.082 5.772 -2.568 1.00 38.61 284 LEU A O 1
ATOM 2161 N N . THR A 1 290 ? 1.220 4.958 -1.596 1.00 39.17 285 THR A N 1
ATOM 2162 C CA . THR A 1 290 ? 1.939 3.830 -1.011 1.00 41.59 285 THR A CA 1
ATOM 2163 C C . THR A 1 290 ? 2.548 2.947 -2.091 1.00 44.21 285 THR A C 1
ATOM 2164 O O . THR A 1 290 ? 3.666 2.443 -1.936 1.00 44.10 285 THR A O 1
ATOM 2168 N N . ALA A 1 291 ? 1.826 2.750 -3.195 1.00 42.65 286 ALA A N 1
ATOM 2169 C CA . ALA A 1 291 ? 2.376 1.981 -4.305 1.00 41.69 286 ALA A CA 1
ATOM 2170 C C . ALA A 1 291 ? 3.535 2.717 -4.964 1.00 41.58 286 ALA A C 1
ATOM 2171 O O . ALA A 1 291 ? 4.547 2.103 -5.322 1.00 41.35 286 ALA A O 1
ATOM 2173 N N . GLU A 1 292 ? 3.412 4.038 -5.120 1.00 39.89 287 GLU A N 1
ATOM 2174 C CA . GLU A 1 292 ? 4.437 4.797 -5.828 1.00 38.73 287 GLU A CA 1
ATOM 2175 C C . GLU A 1 292 ? 5.703 4.950 -4.993 1.00 41.79 287 GLU A C 1
ATOM 2176 O O . GLU A 1 292 ? 6.814 4.920 -5.534 1.00 41.96 287 GLU A O 1
ATOM 2182 N N . PHE A 1 293 ? 5.562 5.116 -3.676 1.00 39.22 288 PHE A N 1
ATOM 2183 C CA . PHE A 1 293 ? 6.737 5.356 -2.845 1.00 41.55 288 PHE A CA 1
ATOM 2184 C C . PHE A 1 293 ? 7.457 4.067 -2.469 1.00 41.98 288 PHE A C 1
ATOM 2185 O O . PHE A 1 293 ? 8.670 4.090 -2.234 1.00 43.31 288 PHE A O 1
ATOM 2193 N N . THR A 1 294 ? 6.743 2.940 -2.405 1.00 40.81 289 THR A N 1
ATOM 2194 C CA . THR A 1 294 ? 7.425 1.659 -2.244 1.00 45.04 289 THR A CA 1
ATOM 2195 C C . THR A 1 294 ? 8.212 1.302 -3.499 1.00 46.32 289 THR A C 1
ATOM 2196 O O . THR A 1 294 ? 9.327 0.776 -3.411 1.00 46.46 289 THR A O 1
ATOM 2200 N N . THR A 1 295 ? 7.646 1.583 -4.676 1.00 45.43 290 THR A N 1
ATOM 2201 C CA . THR A 1 295 ? 8.392 1.404 -5.917 1.00 45.22 290 THR A CA 1
ATOM 2202 C C . THR A 1 295 ? 9.582 2.354 -5.977 1.00 45.61 290 THR A C 1
ATOM 2203 O O . THR A 1 295 ? 10.670 1.973 -6.424 1.00 44.35 290 THR A O 1
ATOM 2207 N N . LEU A 1 296 ? 9.392 3.598 -5.529 1.00 44.82 291 LEU A N 1
ATOM 2208 C CA . LEU A 1 296 ? 10.514 4.525 -5.431 1.00 46.46 291 LEU A CA 1
ATOM 2209 C C . LEU A 1 296 ? 11.567 4.008 -4.460 1.00 46.53 291 LEU A C 1
ATOM 2210 O O . LEU A 1 296 ? 12.769 4.091 -4.736 1.00 45.24 291 LEU A O 1
ATOM 2215 N N . LYS A 1 297 ? 11.133 3.462 -3.321 1.00 42.74 292 LYS A N 1
ATOM 2216 C CA . LYS A 1 297 ? 12.078 2.909 -2.357 1.00 48.88 292 LYS A CA 1
ATOM 2217 C C . LYS A 1 297 ? 12.858 1.740 -2.946 1.00 48.95 292 LYS A C 1
ATOM 2218 O O . LYS A 1 297 ? 14.017 1.517 -2.576 1.00 52.87 292 LYS A O 1
ATOM 2224 N N . SER A 1 298 ? 12.244 0.989 -3.864 1.00 48.08 293 SER A N 1
ATOM 2225 C CA . SER A 1 298 ? 12.960 -0.086 -4.543 1.00 49.44 293 SER A CA 1
ATOM 2226 C C . SER A 1 298 ? 14.091 0.469 -5.398 1.00 51.80 293 SER A C 1
ATOM 2227 O O . SER A 1 298 ? 15.216 -0.044 -5.375 1.00 51.27 293 SER A O 1
ATOM 2230 N N . LEU A 1 299 ? 13.808 1.528 -6.160 1.00 48.29 294 LEU A N 1
ATOM 2231 C CA . LEU A 1 299 ? 14.811 2.127 -7.031 1.00 47.91 294 LEU A CA 1
ATOM 2232 C C . LEU A 1 299 ? 15.875 2.889 -6.254 1.00 49.27 294 LEU A C 1
ATOM 2233 O O . LEU A 1 299 ? 16.929 3.207 -6.818 1.00 51.46 294 LEU A O 1
ATOM 2238 N N . LEU A 1 300 ? 15.625 3.189 -4.980 1.00 52.39 295 LEU A N 1
ATOM 2239 C CA . LEU A 1 300 ? 16.557 3.968 -4.175 1.00 56.32 295 LEU A CA 1
ATOM 2240 C C . LEU A 1 300 ? 17.405 3.057 -3.298 1.00 59.01 295 LEU A C 1
ATOM 2241 O O . LEU A 1 300 ? 18.615 2.921 -3.517 1.00 55.41 295 LEU A O 1
ATOM 2246 N N . LYS A 1 301 ? 16.780 2.433 -2.303 1.00 58.57 296 LYS A N 1
ATOM 2247 C CA . LYS A 1 301 ? 17.482 1.515 -1.419 1.00 62.93 296 LYS A CA 1
ATOM 2248 C C . LYS A 1 301 ? 17.785 0.208 -2.141 1.00 65.55 296 LYS A C 1
ATOM 2249 O O . LYS A 1 301 ? 16.970 -0.715 -2.147 1.00 67.77 296 LYS A O 1
ATOM 2936 N N . SER E 1 2 ? 23.368 -13.060 -49.630 1.00 38.01 -3 SER B N 1
ATOM 2937 C CA . SER E 1 2 ? 23.143 -11.666 -49.873 1.00 39.76 -3 SER B CA 1
ATOM 2938 C C . SER E 1 2 ? 21.656 -11.355 -49.952 1.00 39.35 -3 SER B C 1
ATOM 2939 O O . SER E 1 2 ? 20.839 -12.230 -49.846 1.00 38.72 -3 SER B O 1
ATOM 2942 N N . GLY E 1 3 ? 21.333 -10.090 -50.134 1.00 39.07 -2 GLY B N 1
ATOM 2943 C CA . GLY E 1 3 ? 19.969 -9.627 -50.237 1.00 36.88 -2 GLY B CA 1
ATOM 2944 C C . GLY E 1 3 ? 19.215 -9.192 -49.004 1.00 32.24 -2 GLY B C 1
ATOM 2945 O O . GLY E 1 3 ? 18.172 -8.622 -49.112 1.00 32.14 -2 GLY B O 1
ATOM 2946 N N . GLY E 1 4 ? 19.769 -9.425 -47.835 1.00 33.62 -1 GLY B N 1
ATOM 2947 C CA . GLY E 1 4 ? 19.129 -9.042 -46.594 1.00 29.88 -1 GLY B CA 1
ATOM 2948 C C . GLY E 1 4 ? 17.914 -9.844 -46.219 1.00 30.73 -1 GLY B C 1
ATOM 2949 O O . GLY E 1 4 ? 17.766 -10.981 -46.610 1.00 28.34 -1 GLY B O 1
ATOM 2950 N N . GLY E 1 5 ? 17.031 -9.224 -45.447 1.00 31.23 0 GLY B N 1
ATOM 2951 C CA . GLY E 1 5 ? 15.807 -9.885 -45.052 1.00 25.67 0 GLY B CA 1
ATOM 2952 C C . GLY E 1 5 ? 14.858 -10.086 -46.217 1.00 26.35 0 GLY B C 1
ATOM 2953 O O . GLY E 1 5 ? 14.913 -9.398 -47.237 1.00 30.64 0 GLY B O 1
ATOM 2954 N N . MET E 1 6 ? 13.967 -11.057 -46.055 1.00 21.86 1 MET B N 1
ATOM 2955 C CA . MET E 1 6 ? 12.981 -11.411 -47.072 1.00 25.30 1 MET B CA 1
ATOM 2956 C C . MET E 1 6 ? 11.619 -10.948 -46.557 1.00 23.19 1 MET B C 1
ATOM 2957 O O . MET E 1 6 ? 10.909 -11.688 -45.874 1.00 20.16 1 MET B O 1
ATOM 2962 N N . PHE E 1 7 ? 11.263 -9.711 -46.891 1.00 21.97 2 PHE B N 1
ATOM 2963 C CA . PHE E 1 7 ? 10.089 -9.063 -46.327 1.00 20.99 2 PHE B CA 1
ATOM 2964 C C . PHE E 1 7 ? 8.859 -9.306 -47.190 1.00 22.41 2 PHE B C 1
ATOM 2965 O O . PHE E 1 7 ? 8.930 -9.286 -48.422 1.00 24.01 2 PHE B O 1
ATOM 2973 N N . GLY E 1 8 ? 7.734 -9.534 -46.531 1.00 21.58 3 GLY B N 1
ATOM 2974 C CA . GLY E 1 8 ? 6.483 -9.754 -47.213 1.00 21.15 3 GLY B CA 1
ATOM 2975 C C . GLY E 1 8 ? 5.316 -9.554 -46.276 1.00 20.65 3 GLY B C 1
ATOM 2976 O O . GLY E 1 8 ? 5.449 -8.954 -45.208 1.00 18.66 3 GLY B O 1
ATOM 2977 N N . ALA E 1 9 ? 4.161 -10.074 -46.684 1.00 21.36 4 ALA B N 1
ATOM 2978 C CA . ALA E 1 9 ? 2.948 -9.938 -45.895 1.00 20.90 4 ALA B CA 1
ATOM 2979 C C . ALA E 1 9 ? 2.069 -11.163 -46.106 1.00 18.75 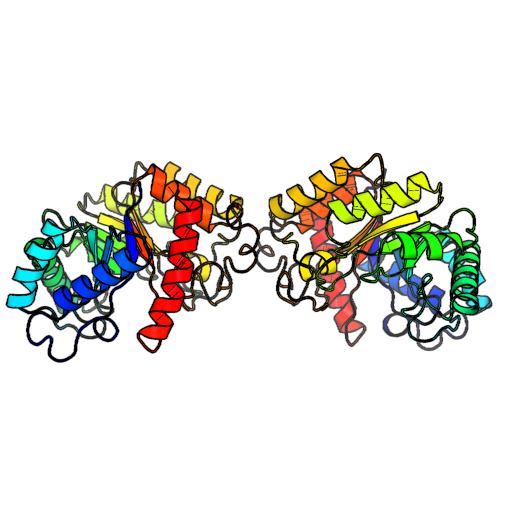4 ALA B C 1
ATOM 2980 O O . ALA E 1 9 ? 2.303 -11.977 -47.002 1.00 16.61 4 ALA B O 1
ATOM 2982 N N . PHE E 1 10 ? 1.055 -11.288 -45.253 1.00 20.54 5 PHE B N 1
ATOM 2983 C CA . PHE E 1 10 ? 0.042 -12.315 -45.443 1.00 19.10 5 PHE B CA 1
ATOM 2984 C C . PHE E 1 10 ? -0.880 -11.923 -46.590 1.00 20.34 5 PHE B C 1
ATOM 2985 O O . PHE E 1 10 ? -1.336 -10.780 -46.679 1.00 22.44 5 PHE B O 1
ATOM 2993 N N . VAL E 1 11 ? -1.147 -12.874 -47.474 1.00 19.79 6 VAL B N 1
ATOM 2994 C CA . VAL E 1 11 ? -1.917 -12.628 -48.686 1.00 24.46 6 VAL B CA 1
ATOM 2995 C C . VAL E 1 11 ? -3.275 -13.294 -48.517 1.00 25.10 6 VAL B C 1
ATOM 2996 O O . VAL E 1 11 ? -3.390 -14.523 -48.599 1.00 24.64 6 VAL B O 1
ATOM 3000 N N . SER E 1 12 ? -4.308 -12.492 -48.278 1.00 24.47 7 SER B N 1
ATOM 3001 C CA . SER E 1 12 ? -5.660 -13.024 -48.171 1.00 28.34 7 SER B CA 1
ATOM 3002 C C . SER E 1 12 ? -6.257 -13.290 -49.554 1.00 32.44 7 SER B C 1
ATOM 3003 O O . SER E 1 12 ? -6.045 -12.516 -50.491 1.00 34.36 7 SER B O 1
ATOM 3006 N N . HIS E 1 13 ? -6.992 -14.356 -49.704 1.00 34.39 8 HIS B N 1
ATOM 3007 C CA . HIS E 1 13 ? -7.673 -14.690 -50.930 1.00 38.61 8 HIS B CA 1
ATOM 3008 C C . HIS E 1 13 ? -8.752 -13.648 -51.251 1.00 42.39 8 HIS B C 1
ATOM 3009 O O . HIS E 1 13 ? -8.878 -13.178 -52.353 1.00 39.94 8 HIS B O 1
ATOM 3016 N N . ARG E 1 14 ? -9.479 -13.222 -50.240 1.00 43.10 9 ARG B N 1
ATOM 3017 C CA . ARG E 1 14 ? -10.580 -12.297 -50.479 1.00 42.22 9 ARG B CA 1
ATOM 3018 C C . ARG E 1 14 ? -10.097 -10.978 -51.071 1.00 43.39 9 ARG B C 1
ATOM 3019 O O . ARG E 1 14 ? -10.686 -10.465 -52.032 1.00 48.76 9 ARG B O 1
ATOM 3027 N N . LEU E 1 15 ? -9.025 -10.419 -50.516 1.00 38.69 10 LEU B N 1
ATOM 3028 C CA . LEU E 1 15 ? -8.605 -9.059 -50.820 1.00 37.31 10 LEU B CA 1
ATOM 3029 C C . LEU E 1 15 ? -7.548 -8.981 -51.915 1.00 36.64 10 LEU B C 1
ATOM 3030 O O . LEU E 1 15 ? -7.063 -7.882 -52.210 1.00 34.30 10 LEU B O 1
ATOM 3035 N N . TRP E 1 16 ? -7.181 -10.111 -52.531 1.00 37.63 11 TRP B N 1
ATOM 3036 C CA . TRP E 1 16 ? -6.167 -10.106 -53.584 1.00 35.15 11 TRP B CA 1
ATOM 3037 C C . TRP E 1 16 ? -6.548 -10.895 -54.828 1.00 35.38 11 TRP B C 1
ATOM 3038 O O . TRP E 1 16 ? -6.100 -10.530 -55.920 1.00 34.29 11 TRP B O 1
ATOM 3049 N N . SER E 1 17 ? -7.336 -11.957 -54.718 1.00 38.73 12 SER B N 1
ATOM 3050 C CA . SER E 1 17 ? -7.718 -12.730 -55.891 1.00 44.03 12 SER B CA 1
ATOM 3051 C C . SER E 1 17 ? -8.616 -11.915 -56.813 1.00 48.01 12 SER B C 1
ATOM 3052 O O . SER E 1 17 ? -9.460 -11.142 -56.355 1.00 47.57 12 SER B O 1
ATOM 3055 N N . ASP E 1 18 ? -8.536 -12.162 -58.104 1.00 51.89 13 ASP B N 1
ATOM 3056 C CA . ASP E 1 18 ? -9.389 -11.474 -59.064 1.00 52.29 13 ASP B CA 1
ATOM 3057 C C . ASP E 1 18 ? -10.808 -12.011 -58.981 1.00 55.12 13 ASP B C 1
ATOM 3058 O O . ASP E 1 18 ? -11.082 -12.970 -58.309 1.00 52.72 13 ASP B O 1
ATOM 3063 N N . SER E 1 19 ? -11.718 -11.325 -59.635 1.00 60.93 14 SER B N 1
ATOM 3064 C CA . SER E 1 19 ? -13.149 -11.641 -59.570 1.00 62.60 14 SER B CA 1
ATOM 3065 C C . SER E 1 19 ? -13.479 -13.002 -60.173 1.00 63.92 14 SER B C 1
ATOM 3066 O O . SER E 1 19 ? -14.334 -13.719 -59.640 1.00 61.42 14 SER B O 1
ATOM 3069 N N . GLY E 1 20 ? -12.818 -13.369 -61.268 1.00 63.26 15 GLY B N 1
ATOM 3070 C CA . GLY E 1 20 ? -12.962 -14.685 -61.858 1.00 63.97 15 GLY B CA 1
ATOM 3071 C C . GLY E 1 20 ? -11.697 -15.515 -61.752 1.00 64.77 15 GLY B C 1
ATOM 3072 O O . GLY E 1 20 ? -11.136 -15.943 -62.767 1.00 76.62 15 GLY B O 1
ATOM 3073 N N . CYS E 1 21 ? -11.234 -15.752 -60.523 1.00 60.87 16 CYS B N 1
ATOM 3074 C CA . CYS E 1 21 ? -9.989 -16.492 -60.350 1.00 56.39 16 CYS B CA 1
ATOM 3075 C C . CYS E 1 21 ? -10.193 -17.994 -60.526 1.00 54.60 16 CYS B C 1
ATOM 3076 O O . CYS E 1 21 ? -9.280 -18.683 -60.997 1.00 52.36 16 CYS B O 1
ATOM 3079 N N . THR E 1 22 ? -11.401 -18.486 -60.272 1.00 53.54 17 THR B N 1
ATOM 3080 C CA . THR E 1 22 ? -11.746 -19.907 -60.480 1.00 52.69 17 THR B CA 1
ATOM 3081 C C . THR E 1 22 ? -10.837 -20.958 -59.852 1.00 48.50 17 THR B C 1
ATOM 3082 O O . THR E 1 22 ? -10.954 -21.217 -58.702 1.00 51.81 17 THR B O 1
ATOM 3086 N N . THR E 1 23 ? -10.005 -21.620 -60.620 1.00 43.43 18 THR B N 1
ATOM 3087 C CA . THR E 1 23 ? -9.163 -22.641 -60.073 1.00 42.88 18 THR B CA 1
ATOM 3088 C C . THR E 1 23 ? -7.776 -22.225 -59.637 1.00 39.68 18 THR B C 1
ATOM 3089 O O . THR E 1 23 ? -7.099 -22.999 -59.052 1.00 39.14 18 THR B O 1
ATOM 3093 N N . THR E 1 24 ? -7.393 -20.999 -59.914 1.00 38.33 19 THR B N 1
ATOM 3094 C CA . THR E 1 24 ? -6.057 -20.494 -59.620 1.00 40.88 19 THR B CA 1
ATOM 3095 C C . THR E 1 24 ? -6.141 -19.212 -58.798 1.00 35.25 19 THR B C 1
ATOM 3096 O O . THR E 1 24 ? -5.508 -18.203 -59.109 1.00 37.40 19 THR B O 1
ATOM 3100 N N . CYS E 1 25 ? -6.933 -19.237 -57.722 1.00 35.71 20 CYS B N 1
ATOM 3101 C CA . CYS E 1 25 ? -7.132 -18.023 -56.934 1.00 37.69 20 CYS B CA 1
ATOM 3102 C C . CYS E 1 25 ? -5.903 -17.684 -56.099 1.00 34.12 20 CYS B C 1
ATOM 3103 O O . CYS E 1 25 ? -5.512 -16.514 -56.015 1.00 32.87 20 CYS B O 1
ATOM 3106 N N . ILE E 1 26 ? -5.292 -18.684 -55.461 1.00 32.69 21 ILE B N 1
ATOM 3107 C CA . ILE E 1 26 ? -4.104 -18.423 -54.651 1.00 31.89 21 ILE B CA 1
ATOM 3108 C C . ILE E 1 26 ? -2.985 -17.872 -55.524 1.00 31.03 21 ILE B C 1
ATOM 3109 O O . ILE E 1 26 ? -2.357 -16.859 -55.195 1.00 26.42 21 ILE B O 1
ATOM 3114 N N . THR E 1 27 ? -2.730 -18.527 -56.660 1.00 30.86 22 THR B N 1
ATOM 3115 C CA . THR E 1 27 ? -1.716 -18.046 -57.594 1.00 29.24 22 THR B CA 1
ATOM 3116 C C . THR E 1 27 ? -2.035 -16.635 -58.068 1.00 30.37 22 THR B C 1
ATOM 3117 O O . THR E 1 27 ? -1.157 -15.765 -58.107 1.00 28.08 22 THR B O 1
ATOM 3121 N N . ASN E 1 28 ? -3.295 -16.391 -58.431 1.00 29.45 23 ASN B N 1
ATOM 3122 C CA . ASN E 1 28 ? -3.680 -15.073 -58.921 1.00 32.75 23 ASN B CA 1
ATOM 3123 C C . ASN E 1 28 ? -3.540 -14.014 -57.835 1.00 32.09 23 ASN B C 1
ATOM 3124 O O . ASN E 1 28 ? -3.130 -12.881 -58.112 1.00 32.33 23 ASN B O 1
ATOM 3129 N N . SER E 1 29 ? -3.877 -14.363 -56.591 1.00 31.75 24 SER B N 1
ATOM 3130 C CA . SER E 1 29 ? -3.701 -13.420 -55.492 1.00 32.75 24 SER B CA 1
ATOM 3131 C C . SER E 1 29 ? -2.230 -13.101 -55.265 1.00 29.74 24 SER B C 1
ATOM 3132 O O . SER E 1 29 ? -1.888 -11.968 -54.911 1.00 29.49 24 SER B O 1
ATOM 3135 N N . ILE E 1 30 ? -1.349 -14.084 -55.466 1.00 30.79 25 ILE B N 1
ATOM 3136 C CA . ILE E 1 30 ? 0.085 -13.839 -55.344 1.00 25.81 25 ILE B CA 1
ATOM 3137 C C . ILE E 1 30 ? 0.566 -12.922 -56.462 1.00 28.69 25 ILE B C 1
ATOM 3138 O O . ILE E 1 30 ? 1.428 -12.061 -56.250 1.00 27.49 25 ILE B O 1
ATOM 3143 N N . ALA E 1 31 ? 0.010 -13.082 -57.666 1.00 28.46 26 ALA B N 1
ATOM 3144 C CA . ALA E 1 31 ? 0.425 -12.255 -58.795 1.00 29.88 26 ALA B CA 1
ATOM 3145 C C . ALA E 1 31 ? 0.074 -10.790 -58.565 1.00 30.48 26 ALA B C 1
ATOM 3146 O O . ALA E 1 31 ? 0.910 -9.900 -58.764 1.00 30.67 26 ALA B O 1
ATOM 3148 N N . ASN E 1 32 ? -1.167 -10.518 -58.154 1.00 28.83 27 ASN B N 1
ATOM 3149 C CA . ASN E 1 32 ? -1.555 -9.146 -57.837 1.00 30.01 27 ASN B CA 1
ATOM 3150 C C . ASN E 1 32 ? -0.742 -8.608 -56.667 1.00 30.83 27 ASN B C 1
ATOM 3151 O O . ASN E 1 32 ? -0.383 -7.425 -56.638 1.00 29.53 27 ASN B O 1
ATOM 3156 N N . TYR E 1 33 ? -0.443 -9.469 -55.693 1.00 30.27 28 TYR B N 1
ATOM 3157 C CA . TYR E 1 33 ? 0.370 -9.068 -54.550 1.00 26.70 28 TYR B CA 1
ATOM 3158 C C . TYR E 1 33 ? 1.805 -8.776 -54.972 1.00 26.92 28 TYR B C 1
ATOM 3159 O O . TYR E 1 33 ? 2.418 -7.819 -54.484 1.00 26.51 28 TYR B O 1
ATOM 3168 N N . VAL E 1 34 ? 2.351 -9.579 -55.888 1.00 28.03 29 VAL B N 1
ATOM 3169 C CA . VAL E 1 34 ? 3.676 -9.291 -56.433 1.00 30.16 29 VAL B CA 1
ATOM 3170 C C . VAL E 1 34 ? 3.650 -7.994 -57.232 1.00 32.11 29 VAL B C 1
ATOM 3171 O O . VAL E 1 34 ? 4.574 -7.174 -57.146 1.00 30.31 29 VAL B O 1
ATOM 3175 N N . ALA E 1 35 ? 2.587 -7.781 -58.013 1.00 30.77 30 ALA B N 1
ATOM 3176 C CA . ALA E 1 35 ? 2.474 -6.551 -58.790 1.00 30.95 30 ALA B CA 1
ATOM 3177 C C . ALA E 1 35 ? 2.377 -5.332 -57.882 1.00 31.92 30 ALA B C 1
ATOM 3178 O O . ALA E 1 35 ? 2.962 -4.283 -58.175 1.00 32.22 30 ALA B O 1
ATOM 3180 N N . PHE E 1 36 ? 1.645 -5.453 -56.771 1.00 30.79 31 PHE B N 1
ATOM 3181 C CA . PHE E 1 36 ? 1.527 -4.341 -55.832 1.00 29.28 31 PHE B CA 1
ATOM 3182 C C . PHE E 1 36 ? 2.886 -3.948 -55.265 1.00 31.19 31 PHE B C 1
ATOM 3183 O O . PHE E 1 36 ? 3.193 -2.756 -55.142 1.00 32.84 31 PHE B O 1
ATOM 3191 N N . GLY E 1 37 ? 3.714 -4.934 -54.919 1.00 29.27 32 GLY B N 1
ATOM 3192 C CA . GLY E 1 37 ? 5.028 -4.625 -54.377 1.00 32.40 32 GLY B CA 1
ATOM 3193 C C . GLY E 1 37 ? 5.928 -3.932 -55.382 1.00 33.27 32 GLY B C 1
ATOM 3194 O O . GLY E 1 37 ? 6.690 -3.029 -55.028 1.00 30.22 32 GLY B O 1
ATOM 3195 N N . GLU E 1 38 ? 5.856 -4.348 -56.648 1.00 33.67 33 GLU B N 1
ATOM 3196 C CA . GLU E 1 38 ? 6.630 -3.679 -57.687 1.00 35.03 33 GLU B CA 1
ATOM 3197 C C . GLU E 1 38 ? 6.118 -2.268 -57.945 1.00 35.07 33 GLU B C 1
ATOM 3198 O O . GLU E 1 38 ? 6.902 -1.385 -58.313 1.00 42.11 33 GLU B O 1
ATOM 3204 N N . GLN E 1 39 ? 4.820 -2.030 -57.738 1.00 34.78 34 GLN B N 1
ATOM 3205 C CA . GLN E 1 39 ? 4.270 -0.695 -57.951 1.00 34.50 34 GLN B CA 1
ATOM 3206 C C . GLN E 1 39 ? 4.765 0.288 -56.897 1.00 36.58 34 GLN B C 1
ATOM 3207 O O . GLN E 1 39 ? 5.030 1.455 -57.208 1.00 34.92 34 GLN B O 1
ATOM 3213 N N . ILE E 1 40 ? 4.899 -0.161 -55.650 1.00 31.70 35 ILE B N 1
ATOM 3214 C CA . ILE E 1 40 ? 5.274 0.727 -54.554 1.00 26.19 35 ILE B CA 1
ATOM 3215 C C . ILE E 1 40 ? 6.786 0.731 -54.375 1.00 27.36 35 ILE B C 1
ATOM 3216 O O . ILE E 1 40 ? 7.305 1.277 -53.395 1.00 31.87 35 ILE B O 1
ATOM 3221 N N . GLY E 1 41 ? 7.504 0.126 -55.318 1.00 31.69 36 GLY B N 1
ATOM 3222 C CA . GLY E 1 41 ? 8.952 0.116 -55.246 1.00 29.18 36 GLY B CA 1
ATOM 3223 C C . GLY E 1 41 ? 9.530 -0.728 -54.136 1.00 32.98 36 GLY B C 1
ATOM 3224 O O . GLY E 1 41 ? 10.679 -0.511 -53.740 1.00 32.79 36 GLY B O 1
ATOM 3225 N N . PHE E 1 42 ? 8.766 -1.687 -53.615 1.00 32.25 37 PHE B N 1
ATOM 3226 C CA . PHE E 1 42 ? 9.229 -2.592 -52.564 1.00 30.32 37 PHE B CA 1
ATOM 3227 C C . PHE E 1 42 ? 8.929 -4.014 -53.015 1.00 31.23 37 PHE B C 1
ATOM 3228 O O . PHE E 1 42 ? 7.881 -4.579 -52.671 1.00 31.49 37 PHE B O 1
ATOM 3236 N N . PRO E 1 43 ? 9.821 -4.622 -53.797 1.00 29.81 38 PRO B N 1
ATOM 3237 C CA . PRO E 1 43 ? 9.576 -5.993 -54.268 1.00 29.75 38 PRO B CA 1
ATOM 3238 C C . PRO E 1 43 ? 9.633 -6.983 -53.114 1.00 28.75 38 PRO B C 1
ATOM 3239 O O . PRO E 1 43 ? 10.619 -7.043 -52.375 1.00 31.97 38 PRO B O 1
ATOM 3243 N N . PHE E 1 44 ? 8.565 -7.760 -52.965 1.00 26.93 39 PHE B N 1
ATOM 3244 C CA . PHE E 1 44 ? 8.481 -8.739 -51.893 1.00 26.53 39 PHE B CA 1
ATOM 3245 C C . PHE E 1 44 ? 9.337 -9.958 -52.209 1.00 27.94 39 PHE B C 1
ATOM 3246 O O . PHE E 1 44 ? 9.355 -10.449 -53.342 1.00 26.85 39 PHE B O 1
ATOM 3254 N N . LYS E 1 45 ? 10.055 -10.443 -51.197 1.00 28.00 40 LYS B N 1
ATOM 3255 C CA . LYS E 1 45 ? 10.778 -11.701 -51.294 1.00 28.43 40 LYS B CA 1
ATOM 3256 C C . LYS E 1 45 ? 10.103 -12.829 -50.532 1.00 26.00 40 LYS B C 1
ATOM 3257 O O . LYS E 1 45 ? 10.559 -13.975 -50.620 1.00 26.72 40 LYS B O 1
ATOM 3263 N N . SER E 1 46 A 9.031 -12.540 -49.797 1.00 24.62 41 SER B N 1
ATOM 3264 C CA . SER E 1 46 A 8.329 -13.544 -49.016 1.00 22.17 41 SER B CA 1
ATOM 3265 C C . SER E 1 46 A 6.837 -13.246 -49.035 1.00 20.54 41 SER B C 1
ATOM 3266 O O . SER E 1 46 A 6.398 -12.171 -49.452 1.00 20.42 41 SER B O 1
ATOM 3269 N N . ALA E 1 47 ? 6.058 -14.221 -48.573 1.00 18.23 42 ALA B N 1
ATOM 3270 C CA . ALA E 1 47 ? 4.610 -14.099 -48.465 1.00 20.11 42 ALA B CA 1
ATOM 3271 C C . ALA E 1 47 ? 4.114 -15.226 -47.571 1.00 19.95 42 ALA B C 1
ATOM 3272 O O . ALA E 1 47 ? 4.841 -16.180 -47.281 1.00 21.64 42 ALA B O 1
ATOM 3274 N N . GLN E 1 48 ? 2.888 -15.109 -47.121 1.00 19.97 43 GLN B N 1
ATOM 3275 C CA . GLN E 1 48 ? 2.223 -16.097 -46.314 1.00 20.02 43 GLN B CA 1
ATOM 3276 C C . GLN E 1 48 ? 0.782 -16.301 -46.732 1.00 20.50 43 GLN B C 1
ATOM 3277 O O . GLN E 1 48 ? 0.076 -15.373 -46.869 1.00 19.51 43 GLN B O 1
ATOM 3283 N N . VAL E 1 49 ? 0.361 -17.550 -46.832 1.00 21.27 44 VAL B N 1
ATOM 3284 C CA . VAL E 1 49 ? -0.991 -17.890 -47.251 1.00 20.88 44 VAL B CA 1
ATOM 3285 C C . VAL E 1 49 ? -1.530 -18.990 -46.345 1.00 22.39 44 VAL B C 1
ATOM 3286 O O . VAL E 1 49 ? -0.798 -19.613 -45.574 1.00 20.99 44 VAL B O 1
ATOM 3290 N N . PHE E 1 50 ? -2.837 -19.214 -46.446 1.00 22.29 45 PHE B N 1
ATOM 3291 C CA . PHE E 1 50 ? -3.469 -20.431 -45.957 1.00 23.09 45 PHE B CA 1
ATOM 3292 C C . PHE E 1 50 ? -3.685 -21.353 -47.149 1.00 24.03 45 PHE B C 1
ATOM 3293 O O . PHE E 1 50 ? -4.307 -20.953 -48.138 1.00 24.08 45 PHE B O 1
ATOM 3301 N N . ILE E 1 51 ? -3.156 -22.575 -47.070 1.00 24.11 46 ILE B N 1
ATOM 3302 C CA . ILE E 1 51 ? -3.543 -23.616 -48.016 1.00 26.12 46 ILE B CA 1
ATOM 3303 C C . ILE E 1 51 ? -4.658 -24.486 -47.464 1.00 25.91 46 ILE B C 1
ATOM 3304 O O . ILE E 1 51 ? -5.182 -25.345 -48.193 1.00 25.24 46 ILE B O 1
ATOM 3309 N N . ALA E 1 52 ? -5.044 -24.288 -46.207 1.00 24.97 47 ALA B N 1
ATOM 3310 C CA . ALA E 1 52 ? -6.101 -25.059 -45.578 1.00 26.72 47 ALA B CA 1
ATOM 3311 C C . ALA E 1 52 ? -6.742 -24.209 -44.492 1.00 28.75 47 ALA B C 1
ATOM 3312 O O . ALA E 1 52 ? -6.087 -23.359 -43.883 1.00 28.32 47 ALA B O 1
ATOM 3314 N N . GLY E 1 53 ? -8.030 -24.439 -44.263 1.00 30.02 48 GLY B N 1
ATOM 3315 C CA . GLY E 1 53 ? -8.751 -23.748 -43.210 1.00 30.50 48 GLY B CA 1
ATOM 3316 C C . GLY E 1 53 ? -8.914 -22.256 -43.423 1.00 33.61 48 GLY B C 1
ATOM 3317 O O . GLY E 1 53 ? -9.438 -21.828 -44.453 1.00 35.17 48 GLY B O 1
ATOM 3318 N N . PRO E 1 54 ? -8.457 -21.448 -42.452 1.00 29.83 49 PRO B N 1
ATOM 3319 C CA . PRO E 1 54 ? -7.764 -21.885 -41.236 1.00 28.12 49 PRO B CA 1
ATOM 3320 C C . PRO E 1 54 ? -8.695 -22.294 -40.101 1.00 29.32 49 PRO B C 1
ATOM 3321 O O . PRO E 1 54 ? -8.227 -22.519 -38.986 1.00 29.34 49 PRO B O 1
ATOM 3325 N N . ARG E 1 55 ? -9.995 -22.387 -40.377 1.00 32.87 50 ARG B N 1
ATOM 3326 C CA . ARG E 1 55 ? -10.979 -22.632 -39.334 1.00 32.17 50 ARG B CA 1
ATOM 3327 C C . ARG E 1 55 ? -11.644 -23.998 -39.417 1.00 32.01 50 ARG B C 1
ATOM 3328 O O . ARG E 1 55 ? -12.342 -24.380 -38.472 1.00 32.50 50 ARG B O 1
ATOM 3336 N N . LYS E 1 56 ? -11.454 -24.739 -40.507 1.00 37.63 51 LYS B N 1
ATOM 3337 C CA . LYS E 1 56 ? -11.893 -26.124 -40.604 1.00 38.10 51 LYS B CA 1
ATOM 3338 C C . LYS E 1 56 ? -10.795 -26.940 -41.268 1.00 36.14 51 LYS B C 1
ATOM 3339 O O . LYS E 1 56 ? -10.059 -26.436 -42.119 1.00 35.64 51 LYS B O 1
ATOM 3345 N N . ALA E 1 57 ? -10.688 -28.209 -40.873 1.00 33.60 52 ALA B N 1
ATOM 3346 C CA . ALA E 1 57 ? -9.636 -29.090 -41.382 1.00 35.85 52 ALA B CA 1
ATOM 3347 C C . ALA E 1 57 ? -9.976 -29.534 -42.806 1.00 37.82 52 ALA B C 1
ATOM 3348 O O . ALA E 1 57 ? -10.285 -30.695 -43.085 1.00 38.86 52 ALA B O 1
ATOM 3350 N N . VAL E 1 58 ? -9.901 -28.572 -43.724 1.00 37.54 53 VAL B N 1
ATOM 3351 C CA . VAL E 1 58 ? -10.147 -28.811 -45.140 1.00 36.96 53 VAL B CA 1
ATOM 3352 C C . VAL E 1 58 ? -9.044 -28.140 -45.946 1.00 35.68 53 VAL B C 1
ATOM 3353 O O . VAL E 1 58 ? -8.613 -27.026 -45.625 1.00 33.36 53 VAL B O 1
ATOM 3357 N N . ILE E 1 59 ? -8.574 -28.829 -46.980 1.00 33.44 54 ILE B N 1
ATOM 3358 C CA . ILE E 1 59 ? -7.591 -28.265 -47.898 1.00 28.87 54 ILE B CA 1
ATOM 3359 C C . ILE E 1 59 ? -8.302 -27.319 -48.855 1.00 30.99 54 ILE B C 1
ATOM 3360 O O . ILE E 1 59 ? -9.339 -27.665 -49.433 1.00 39.68 54 ILE B O 1
ATOM 3365 N N . ASN E 1 60 ? -7.747 -26.119 -49.026 1.00 31.74 55 ASN B N 1
ATOM 3366 C CA . ASN E 1 60 ? -8.373 -25.109 -49.872 1.00 30.05 55 ASN B CA 1
ATOM 3367 C C . ASN E 1 60 ? -7.830 -25.113 -51.296 1.00 32.04 55 ASN B C 1
ATOM 3368 O O . ASN E 1 60 ? -8.605 -24.998 -52.252 1.00 34.90 55 ASN B O 1
ATOM 3373 N N . ILE E 1 61 ? -6.511 -25.246 -51.456 1.00 31.25 56 ILE B N 1
ATOM 3374 C CA . ILE E 1 61 ? -5.888 -25.076 -52.763 1.00 31.65 56 ILE B CA 1
ATOM 3375 C C . ILE E 1 61 ? -6.316 -26.200 -53.700 1.00 31.97 56 ILE B C 1
ATOM 3376 O O . ILE E 1 61 ? -6.413 -27.370 -53.302 1.00 28.97 56 ILE B O 1
ATOM 3381 N N . GLN E 1 62 ? -6.591 -25.844 -54.953 1.00 33.56 57 GLN B N 1
ATOM 3382 C CA . GLN E 1 62 ? -7.120 -26.775 -55.936 1.00 36.48 57 GLN B CA 1
ATOM 3383 C C . GLN E 1 62 ? -6.009 -27.261 -56.867 1.00 33.26 57 GLN B C 1
ATOM 3384 O O . GLN E 1 62 ? -4.861 -26.813 -56.799 1.00 34.14 57 GLN B O 1
ATOM 3390 N N . GLU E 1 63 ? -6.367 -28.194 -57.754 1.00 30.96 58 GLU B N 1
ATOM 3391 C CA . GLU E 1 63 ? -5.370 -28.884 -58.571 1.00 30.51 58 GLU B CA 1
ATOM 3392 C C . GLU E 1 63 ? -4.647 -27.921 -59.505 1.00 27.98 58 GLU B C 1
ATOM 3393 O O . GLU E 1 63 ? -3.412 -27.893 -59.550 1.00 30.00 58 GLU B O 1
ATOM 3395 N N . ASP E 1 64 ? -5.403 -27.133 -60.275 1.00 28.79 59 ASP B N 1
ATOM 3396 C CA . ASP E 1 64 ? -4.778 -26.147 -61.152 1.00 30.14 59 ASP B CA 1
ATOM 3397 C C . ASP E 1 64 ? -3.962 -25.141 -60.352 1.00 31.36 59 ASP B C 1
ATOM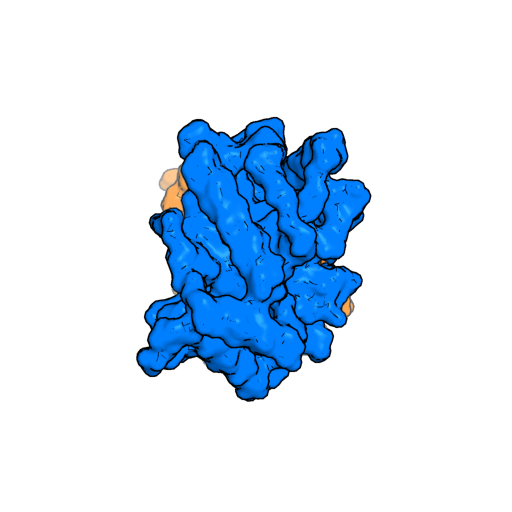 3398 O O . ASP E 1 64 ? -2.899 -24.694 -60.799 1.00 32.99 59 ASP B O 1
ATOM 3403 N N . ASP E 1 65 ? -4.440 -24.783 -59.158 1.00 30.80 60 ASP B N 1
ATOM 3404 C CA . ASP E 1 65 ? -3.750 -23.790 -58.342 1.00 33.49 60 ASP B CA 1
ATOM 3405 C C . ASP E 1 65 ? -2.386 -24.293 -57.885 1.00 28.65 60 ASP B C 1
ATOM 3406 O O . ASP E 1 65 ? -1.422 -23.521 -57.833 1.00 27.90 60 ASP B O 1
ATOM 3411 N N . LYS E 1 66 ? -2.286 -25.582 -57.549 1.00 31.68 61 LYS B N 1
ATOM 3412 C CA . LYS E 1 66 ? -1.010 -26.138 -57.104 1.00 32.17 61 LYS B CA 1
ATOM 3413 C C . LYS E 1 66 ? 0.052 -26.018 -58.190 1.00 30.75 61 LYS B C 1
ATOM 3414 O O . LYS E 1 66 ? 1.190 -25.615 -57.921 1.00 30.11 61 LYS B O 1
ATOM 3420 N N . VAL E 1 67 ? -0.307 -26.363 -59.428 1.00 33.22 62 VAL B N 1
ATOM 3421 C CA . VAL E 1 67 ? 0.655 -26.314 -60.526 1.00 35.75 62 VAL B CA 1
ATOM 3422 C C . VAL E 1 67 ? 1.111 -24.883 -60.777 1.00 32.97 62 VAL B C 1
ATOM 3423 O O . VAL E 1 67 ? 2.304 -24.620 -60.973 1.00 31.39 62 VAL B O 1
ATOM 3427 N N . GLU E 1 68 ? 0.172 -23.936 -60.774 1.00 31.35 63 GLU B N 1
ATOM 3428 C CA . GLU E 1 68 ? 0.508 -22.554 -61.090 1.00 31.60 63 GLU B CA 1
ATOM 3429 C C . GLU E 1 68 ? 1.206 -21.848 -59.935 1.00 29.69 63 GLU B C 1
ATOM 3430 O O . GLU E 1 68 ? 2.035 -20.962 -60.173 1.00 29.53 63 GLU B O 1
ATOM 3436 N N . LEU E 1 69 ? 0.891 -22.214 -58.690 1.00 28.32 64 LEU B N 1
ATOM 3437 C CA . LEU E 1 69 ? 1.563 -21.593 -57.553 1.00 30.69 64 LEU B CA 1
ATOM 3438 C C . LEU E 1 69 ? 3.045 -21.941 -57.536 1.00 26.45 64 LEU B C 1
ATOM 3439 O O . LEU E 1 69 ? 3.884 -21.100 -57.192 1.00 28.58 64 LEU B O 1
ATOM 3444 N N . LEU E 1 70 ? 3.387 -23.175 -57.911 1.00 29.55 65 LEU B N 1
ATOM 3445 C CA . LEU E 1 70 ? 4.790 -23.571 -57.971 1.00 28.32 65 LEU B CA 1
ATOM 3446 C C . LEU E 1 70 ? 5.548 -22.746 -59.004 1.00 28.32 65 LEU B C 1
ATOM 3447 O O . LEU E 1 70 ? 6.642 -22.238 -58.729 1.00 29.08 65 LEU B O 1
ATOM 3452 N N . LYS E 1 71 ? 4.978 -22.600 -60.202 1.00 30.49 66 LYS B N 1
ATOM 3453 C CA . LYS E 1 71 ? 5.617 -21.786 -61.232 1.00 32.71 66 LYS B CA 1
ATOM 3454 C C . LYS E 1 71 ? 5.740 -20.334 -60.788 1.00 29.71 66 LYS B C 1
ATOM 3455 O O . LYS E 1 71 ? 6.756 -19.680 -61.050 1.00 29.18 66 LYS B O 1
ATOM 3461 N N . MET E 1 72 ? 4.714 -19.816 -60.108 1.00 31.41 67 MET B N 1
ATOM 3462 C CA . MET E 1 72 ? 4.746 -18.434 -59.642 1.00 31.62 67 MET B CA 1
ATOM 3463 C C . MET E 1 72 ? 5.853 -18.225 -58.616 1.00 33.10 67 MET B C 1
ATOM 3464 O O . MET E 1 72 ? 6.613 -17.251 -58.693 1.00 30.86 67 MET B O 1
ATOM 3469 N N . ILE E 1 73 ? 5.959 -19.134 -57.645 1.00 28.90 68 ILE B N 1
ATOM 3470 C CA . ILE E 1 73 ? 6.971 -18.999 -56.603 1.00 27.81 68 ILE B CA 1
ATOM 3471 C C . ILE E 1 73 ? 8.371 -19.121 -57.193 1.00 30.85 68 ILE B C 1
ATOM 3472 O O . ILE E 1 73 ? 9.296 -18.408 -56.785 1.00 31.08 68 ILE B O 1
ATOM 3477 N N . VAL E 1 74 ? 8.550 -20.013 -58.170 1.00 30.91 69 VAL B N 1
ATOM 3478 C CA . VAL E 1 74 ? 9.861 -20.175 -58.793 1.00 27.38 69 VAL B CA 1
ATOM 3479 C C . VAL E 1 74 ? 10.213 -18.953 -59.633 1.00 30.53 69 VAL B C 1
ATOM 3480 O O . VAL E 1 74 ? 11.362 -18.494 -59.632 1.00 31.05 69 VAL B O 1
ATOM 3484 N N . LYS E 1 75 ? 9.233 -18.403 -60.356 1.00 31.04 70 LYS B N 1
ATOM 3485 C CA . LYS E 1 75 ? 9.507 -17.279 -61.247 1.00 30.15 70 LYS B CA 1
ATOM 3486 C C . LYS E 1 75 ? 10.032 -16.071 -60.481 1.00 33.34 70 LYS B C 1
ATOM 3487 O O . LYS E 1 75 ? 10.962 -15.395 -60.935 1.00 34.85 70 LYS B O 1
ATOM 3493 N N . HIS E 1 76 ? 9.457 -15.788 -59.315 1.00 30.84 71 HIS B N 1
ATOM 3494 C CA . HIS E 1 76 ? 9.845 -14.634 -58.518 1.00 31.61 71 HIS B CA 1
ATOM 3495 C C . HIS E 1 76 ? 10.760 -15.001 -57.357 1.00 30.19 71 HIS B C 1
ATOM 3496 O O . HIS E 1 76 ? 11.085 -14.130 -56.543 1.00 28.70 71 HIS B O 1
ATOM 3503 N N . ASN E 1 77 ? 11.183 -16.243 -57.262 1.00 33.37 72 ASN B N 1
ATOM 3504 C CA . ASN E 1 77 ? 12.042 -16.692 -56.193 1.00 32.00 72 ASN B CA 1
ATOM 3505 C C . ASN E 1 77 ? 11.472 -16.287 -54.824 1.00 31.35 72 ASN B C 1
ATOM 3506 O O . ASN E 1 77 ? 12.161 -15.742 -54.012 1.00 28.39 72 ASN B O 1
ATOM 3511 N N . LEU E 1 78 ? 10.198 -16.580 -54.607 1.00 28.32 73 LEU B N 1
ATOM 3512 C CA . LEU E 1 78 ? 9.527 -16.177 -53.382 1.00 27.51 73 LEU B CA 1
ATOM 3513 C C . LEU E 1 78 ? 9.761 -17.200 -52.280 1.00 26.46 73 LEU B C 1
ATOM 3514 O O . LEU E 1 78 ? 9.848 -18.405 -52.529 1.00 27.77 73 LEU B O 1
ATOM 3519 N N . TRP E 1 79 ? 9.869 -16.702 -51.052 1.00 24.57 74 TRP B N 1
ATOM 3520 C CA . TRP E 1 79 ? 9.914 -17.541 -49.858 1.00 23.84 74 TRP B CA 1
ATOM 3521 C C . TRP E 1 79 ? 8.518 -17.508 -49.247 1.00 21.26 74 TRP B C 1
ATOM 3522 O O . TRP E 1 79 ? 8.183 -16.599 -48.486 1.00 20.44 74 TRP B O 1
ATOM 3533 N N . VAL E 1 80 ? 7.698 -18.492 -49.594 1.00 19.26 75 VAL B N 1
ATOM 3534 C CA . VAL E 1 80 ? 6.311 -18.546 -49.150 1.00 19.98 75 VAL B CA 1
ATOM 3535 C C . VAL E 1 80 ? 6.199 -19.548 -48.012 1.00 22.94 75 VAL B C 1
ATOM 3536 O O . VAL E 1 80 ? 6.676 -20.685 -48.124 1.00 23.90 75 VAL B O 1
ATOM 3540 N N . VAL E 1 81 ? 5.505 -19.164 -46.959 1.00 21.54 76 VAL B N 1
ATOM 3541 C CA . VAL E 1 81 ? 5.254 -19.980 -45.807 1.00 18.81 76 VAL B CA 1
ATOM 3542 C C . VAL E 1 81 ? 3.755 -20.146 -45.681 1.00 18.98 76 VAL B C 1
ATOM 3543 O O . VAL E 1 81 ? 3.023 -19.292 -46.033 1.00 21.90 76 VAL B O 1
ATOM 3547 N N . ALA E 1 82 ? 3.315 -21.320 -45.311 1.00 17.56 77 ALA B N 1
ATOM 3548 C CA . ALA E 1 82 ? 1.902 -21.568 -45.087 1.00 17.81 77 ALA B CA 1
ATOM 3549 C C . ALA E 1 82 ? 1.611 -21.489 -43.597 1.00 22.41 77 ALA B C 1
ATOM 3550 O O . ALA E 1 82 ? 2.376 -22.003 -42.777 1.00 21.39 77 ALA B O 1
ATOM 3552 N N . HIS E 1 83 ? 0.520 -20.822 -43.247 1.00 20.82 78 HIS B N 1
ATOM 3553 C CA . HIS E 1 83 ? 0.062 -20.803 -41.867 1.00 22.41 78 HIS B CA 1
ATOM 3554 C C . HIS E 1 83 ? -0.924 -21.948 -41.685 1.00 22.37 78 HIS B C 1
ATOM 3555 O O . HIS E 1 83 ? -1.951 -22.001 -42.371 1.00 23.67 78 HIS B O 1
ATOM 3562 N N . GLY E 1 84 ? -0.598 -22.876 -40.790 1.00 20.46 79 GLY B N 1
ATOM 3563 C CA . GLY E 1 84 ? -1.501 -23.973 -40.517 1.00 21.69 79 GLY B CA 1
ATOM 3564 C C . GLY E 1 84 ? -2.830 -23.493 -39.968 1.00 25.74 79 GLY B C 1
ATOM 3565 O O . GLY E 1 84 ? -2.983 -22.350 -39.534 1.00 26.49 79 GLY B O 1
ATOM 3566 N N . THR E 1 85 ? -3.816 -24.385 -40.003 1.00 24.81 80 THR B N 1
ATOM 3567 C CA . THR E 1 85 ? -5.116 -24.048 -39.449 1.00 27.34 80 THR B CA 1
ATOM 3568 C C . THR E 1 85 ? -5.024 -23.919 -37.931 1.00 27.78 80 THR B C 1
ATOM 3569 O O . THR E 1 85 ? -4.087 -24.405 -37.292 1.00 25.08 80 THR B O 1
ATOM 3573 N N . TYR E 1 86 ? -6.034 -23.330 -37.329 1.00 30.51 81 TYR B N 1
ATOM 3574 C CA . TYR E 1 86 ? -6.144 -23.216 -35.902 1.00 29.35 81 TYR B CA 1
ATOM 3575 C C . TYR E 1 86 ? -6.490 -24.565 -35.303 1.00 30.41 81 TYR B C 1
ATOM 3576 O O . TYR E 1 86 ? -6.471 -24.733 -34.146 1.00 33.00 81 TYR B O 1
ATOM 3585 N N . LEU E 1 87 ? -6.862 -25.515 -36.120 1.00 31.33 82 LEU B N 1
ATOM 3586 C CA . LEU E 1 87 ? -7.136 -26.843 -35.670 1.00 28.71 82 LEU B CA 1
ATOM 3587 C C . LEU E 1 87 ? -5.897 -27.740 -35.680 1.00 29.46 82 LEU B C 1
ATOM 3588 O O . LEU E 1 87 ? -5.940 -28.793 -35.155 1.00 29.83 82 LEU B O 1
ATOM 3593 N N . ASP E 1 88 ? -4.772 -27.284 -36.201 1.00 28.19 83 ASP B N 1
ATOM 3594 C CA . ASP E 1 88 ? -3.574 -28.093 -36.276 1.00 27.16 83 ASP B CA 1
ATOM 3595 C C . ASP E 1 88 ? -2.868 -28.126 -34.931 1.00 28.36 83 ASP B C 1
ATOM 3596 O O . ASP E 1 88 ? -1.918 -27.456 -34.705 1.00 29.64 83 ASP B O 1
ATOM 3601 N N . VAL E 1 89 ? -3.380 -28.933 -34.043 1.00 26.78 84 VAL B N 1
ATOM 3602 C CA . VAL E 1 89 ? -2.861 -29.096 -32.695 1.00 30.44 84 VAL B CA 1
ATOM 3603 C C . VAL E 1 89 ? -2.335 -30.523 -32.560 1.00 32.60 84 VAL B C 1
ATOM 3604 O O . VAL E 1 89 ? -3.098 -31.454 -32.313 1.00 32.69 84 VAL B O 1
ATOM 3608 N N . PRO E 1 90 ? -1.025 -30.724 -32.717 1.00 30.70 85 PRO B N 1
ATOM 3609 C CA . PRO E 1 90 ? -0.495 -32.099 -32.736 1.00 33.20 85 PRO B CA 1
ATOM 3610 C C . PRO E 1 90 ? -0.612 -32.838 -31.411 1.00 34.82 85 PRO B C 1
ATOM 3611 O O . PRO E 1 90 ? -0.601 -34.076 -31.416 1.00 38.01 85 PRO B O 1
ATOM 3615 N N . TRP E 1 91 ? -0.723 -32.137 -30.282 1.00 32.90 86 TRP B N 1
ATOM 3616 C CA . TRP E 1 91 ? -0.608 -32.752 -28.964 1.00 37.41 86 TRP B CA 1
ATOM 3617 C C . TRP E 1 91 ? -1.957 -32.998 -28.300 1.00 43.18 86 TRP B C 1
ATOM 3618 O O . TRP E 1 91 ? -2.074 -32.888 -27.072 1.00 45.36 86 TRP B O 1
ATOM 3629 N N . SER E 1 92 ? -2.968 -33.339 -29.071 1.00 47.82 87 SER B N 1
ATOM 3630 C CA . SER E 1 92 ? -4.315 -33.355 -28.531 1.00 52.62 87 SER B CA 1
ATOM 3631 C C . SER E 1 92 ? -4.991 -34.708 -28.746 1.00 60.22 87 SER B C 1
ATOM 3632 O O . SER E 1 92 ? -4.504 -35.562 -29.488 1.00 64.93 87 SER B O 1
ATOM 3635 N N . ARG E 1 93 ? -6.123 -34.923 -28.050 1.00 63.07 88 ARG B N 1
ATOM 3636 C CA . ARG E 1 93 ? -6.750 -36.242 -27.960 1.00 61.70 88 ARG B CA 1
ATOM 3637 C C . ARG E 1 93 ? -7.074 -36.805 -29.338 1.00 60.68 88 ARG B C 1
ATOM 3638 O O . ARG E 1 93 ? -6.766 -37.965 -29.640 1.00 58.77 88 ARG B O 1
ATOM 3640 N N . ARG E 1 94 ? -7.686 -35.991 -30.193 1.00 63.22 89 ARG B N 1
ATOM 3641 C CA . ARG E 1 94 ? -8.007 -36.412 -31.550 1.00 65.82 89 ARG B CA 1
ATOM 3642 C C . ARG E 1 94 ? -6.746 -36.398 -32.409 1.00 66.02 89 ARG B C 1
ATOM 3643 O O . ARG E 1 94 ? -6.727 -35.802 -33.491 1.00 57.12 89 ARG B O 1
ATOM 3651 N N . SER E 1 95 ? -5.689 -37.066 -31.938 1.00 58.95 90 SER B N 1
ATOM 3652 C CA . SER E 1 95 ? -4.374 -36.918 -32.553 1.00 52.38 90 SER B CA 1
ATOM 3653 C C . SER E 1 95 ? -4.295 -37.588 -33.919 1.00 51.03 90 SER B C 1
ATOM 3654 O O . SER E 1 95 ? -3.588 -37.092 -34.803 1.00 50.21 90 SER B O 1
ATOM 3657 N N . ALA E 1 96 ? -5.003 -38.703 -34.111 1.00 53.73 91 ALA B N 1
ATOM 3658 C CA . ALA E 1 96 ? -4.856 -39.476 -35.342 1.00 48.54 91 ALA B CA 1
ATOM 3659 C C . ALA E 1 96 ? -5.182 -38.636 -36.573 1.00 44.06 91 ALA B C 1
ATOM 3660 O O . ALA E 1 96 ? -4.382 -38.555 -37.513 1.00 44.34 91 ALA B O 1
ATOM 3662 N N . PHE E 1 97 ? -6.353 -37.997 -36.583 1.00 44.26 92 PHE B N 1
ATOM 3663 C CA . PHE E 1 97 ? -6.743 -37.208 -37.748 1.00 44.29 92 PHE B CA 1
ATOM 3664 C C . PHE E 1 97 ? -5.927 -35.925 -37.855 1.00 44.51 92 PHE B C 1
ATOM 3665 O O . PHE E 1 97 ? -5.548 -35.518 -38.960 1.00 40.98 92 PHE B O 1
ATOM 3673 N N . VAL E 1 98 ? -5.652 -35.272 -36.724 1.00 43.04 93 VAL B N 1
ATOM 3674 C CA . VAL E 1 98 ? -4.977 -33.975 -36.758 1.00 37.78 93 VAL B CA 1
ATOM 3675 C C . VAL E 1 98 ? -3.558 -34.124 -37.293 1.00 36.84 93 VAL B C 1
ATOM 3676 O O . VAL E 1 98 ? -3.111 -33.337 -38.136 1.00 30.53 93 VAL B O 1
ATOM 3680 N N . THR E 1 99 ? -2.827 -35.132 -36.810 1.00 35.52 94 THR B N 1
ATOM 3681 C CA . THR E 1 99 ? -1.481 -35.364 -37.325 1.00 34.21 94 THR B CA 1
ATOM 3682 C C . THR E 1 99 ? -1.508 -35.625 -38.824 1.00 35.13 94 THR B C 1
ATOM 3683 O O . THR E 1 99 ? -0.720 -35.041 -39.574 1.00 33.09 94 THR B O 1
ATOM 3687 N N . HIS E 1 100 ? -2.434 -36.472 -39.284 1.00 35.10 95 HIS B N 1
ATOM 3688 C CA . HIS E 1 100 ? -2.498 -36.805 -40.704 1.00 31.81 95 HIS B CA 1
ATOM 3689 C C . HIS E 1 100 ? -2.856 -35.598 -41.561 1.00 29.57 95 HIS B C 1
ATOM 3690 O O . HIS E 1 100 ? -2.412 -35.508 -42.712 1.00 29.50 95 HIS B O 1
ATOM 3697 N N . PHE E 1 101 ? -3.655 -34.666 -41.035 1.00 30.76 96 PHE B N 1
ATOM 3698 C CA . PHE E 1 101 ? -3.971 -33.468 -41.807 1.00 32.65 96 PHE B CA 1
ATOM 3699 C C . PHE E 1 101 ? -2.757 -32.555 -41.917 1.00 29.59 96 PHE B C 1
ATOM 3700 O O . PHE E 1 101 ? -2.505 -31.971 -42.978 1.00 29.21 96 PHE B O 1
ATOM 3708 N N . ILE E 1 102 ? -1.991 -32.425 -40.831 1.00 27.19 97 ILE B N 1
ATOM 3709 C CA . ILE E 1 102 ? -0.748 -31.661 -40.882 1.00 27.49 97 ILE B CA 1
ATOM 3710 C C . ILE E 1 102 ? 0.207 -32.274 -41.897 1.00 27.39 97 ILE B C 1
ATOM 3711 O O . ILE E 1 102 ? 0.869 -31.560 -42.659 1.00 26.65 97 ILE B O 1
ATOM 3716 N N . GLN E 1 103 ? 0.284 -33.607 -41.930 1.00 28.97 98 GLN B N 1
ATOM 3717 C CA . GLN E 1 103 ? 1.122 -34.274 -42.921 1.00 29.25 98 GLN B CA 1
ATOM 3718 C C . GLN E 1 103 ? 0.641 -33.979 -44.335 1.00 27.05 98 GLN B C 1
ATOM 3719 O O . GLN E 1 103 ? 1.453 -33.816 -45.253 1.00 24.95 98 GLN B O 1
ATOM 3725 N N . GLN E 1 104 ? -0.678 -33.904 -44.529 1.00 25.71 99 GLN B N 1
ATOM 3726 C CA . GLN E 1 104 ? -1.214 -33.585 -45.847 1.00 24.66 99 GLN B CA 1
ATOM 3727 C C . GLN E 1 104 ? -0.857 -32.161 -46.255 1.00 26.45 99 GLN B C 1
ATOM 3728 O O . GLN E 1 104 ? -0.559 -31.902 -47.427 1.00 27.15 99 GLN B O 1
ATOM 3734 N N . GLU E 1 105 ? -0.874 -31.226 -45.302 1.00 27.55 100 GLU B N 1
ATOM 3735 C CA . GLU E 1 105 ? -0.460 -29.859 -45.598 1.00 23.08 100 GLU B CA 1
ATOM 3736 C C . GLU E 1 105 ? 1.017 -29.803 -45.965 1.00 25.10 100 GLU B C 1
ATOM 3737 O O . GLU E 1 105 ? 1.406 -29.134 -46.929 1.00 27.32 100 GLU B O 1
ATOM 3743 N N . LEU E 1 106 ? 1.859 -30.500 -45.195 1.00 25.00 101 LEU B N 1
ATOM 3744 C CA . LEU E 1 106 ? 3.295 -30.475 -45.454 1.00 27.20 101 LEU B CA 1
ATOM 3745 C C . LEU E 1 106 ? 3.617 -31.043 -46.830 1.00 26.72 101 LEU B C 1
ATOM 3746 O O . LEU E 1 106 ? 4.541 -30.571 -47.505 1.00 25.67 101 LEU B O 1
ATOM 3751 N N . LEU E 1 107 ? 2.864 -32.055 -47.266 1.00 26.84 102 LEU B N 1
ATOM 3752 C CA . LEU E 1 107 ? 3.093 -32.629 -48.587 1.00 26.11 102 LEU B CA 1
ATOM 3753 C C . LEU E 1 107 ? 2.668 -31.665 -49.687 1.00 26.89 102 LEU B C 1
ATOM 3754 O O . LEU E 1 107 ? 3.341 -31.558 -50.719 1.00 28.51 102 LEU B O 1
ATOM 3759 N N . ILE E 1 108 ? 1.560 -30.951 -49.481 1.00 27.10 103 ILE B N 1
ATOM 3760 C CA . ILE E 1 108 ? 1.151 -29.927 -50.436 1.00 26.71 103 ILE B CA 1
ATOM 3761 C C . ILE E 1 108 ? 2.165 -28.790 -50.464 1.00 30.19 103 ILE B C 1
ATOM 3762 O O . ILE E 1 108 ? 2.457 -28.225 -51.526 1.00 28.40 103 ILE B O 1
ATOM 3767 N N . CYS E 1 109 ? 2.728 -28.445 -49.302 1.00 25.91 104 CYS B N 1
ATOM 3768 C CA . CYS E 1 109 ? 3.739 -27.393 -49.246 1.00 26.92 104 CYS B CA 1
ATOM 3769 C C . CYS E 1 109 ? 4.947 -27.747 -50.105 1.00 27.11 104 CYS B C 1
ATOM 3770 O O . CYS E 1 109 ? 5.438 -26.917 -50.880 1.00 26.04 104 CYS B O 1
ATOM 3773 N N . LYS E 1 110 ? 5.443 -28.982 -49.980 1.00 27.28 105 LYS B N 1
ATOM 3774 C CA . LYS E 1 110 ? 6.546 -29.419 -50.830 1.00 25.99 105 LYS B CA 1
ATOM 3775 C C . LYS E 1 110 ? 6.128 -29.480 -52.292 1.00 27.71 105 LYS B C 1
ATOM 3776 O O . LYS E 1 110 ? 6.946 -29.231 -53.185 1.00 27.73 105 LYS B O 1
ATOM 3782 N N . GLU E 1 111 ? 4.858 -29.791 -52.553 1.00 27.91 106 GLU B N 1
ATOM 3783 C CA . GLU E 1 111 ? 4.388 -29.907 -53.928 1.00 29.20 106 GLU B CA 1
ATOM 3784 C C . GLU E 1 111 ? 4.345 -28.550 -54.622 1.00 28.44 106 GLU B C 1
ATOM 3785 O O . GLU E 1 111 ? 4.621 -28.453 -55.823 1.00 28.88 106 GLU B O 1
ATOM 3791 N N . VAL E 1 112 ? 4.016 -27.488 -53.885 1.00 27.17 107 VAL B N 1
ATOM 3792 C CA . VAL E 1 112 ? 3.814 -26.172 -54.480 1.00 25.18 107 VAL B CA 1
ATOM 3793 C C . VAL E 1 112 ? 4.984 -25.229 -54.211 1.00 25.10 107 VAL B C 1
ATOM 3794 O O . VAL E 1 112 ? 4.919 -24.051 -54.576 1.00 27.65 107 VAL B O 1
ATOM 3798 N N . GLY E 1 113 ? 6.051 -25.716 -53.584 1.00 24.73 108 GLY B N 1
ATOM 3799 C CA . GLY E 1 113 ? 7.232 -24.910 -53.358 1.00 24.11 108 GLY B CA 1
ATOM 3800 C C . GLY E 1 113 ? 7.230 -24.075 -52.097 1.00 24.79 108 GLY B C 1
ATOM 3801 O O . GLY E 1 113 ? 8.083 -23.190 -51.962 1.00 24.46 108 GLY B O 1
ATOM 3802 N N . ILE E 1 114 ? 6.308 -24.324 -51.173 1.00 21.01 109 ILE B N 1
ATOM 3803 C CA . ILE E 1 114 ? 6.252 -23.584 -49.918 1.00 22.66 109 ILE B CA 1
ATOM 3804 C C . ILE E 1 114 ? 7.310 -24.128 -48.967 1.00 25.11 109 ILE B C 1
ATOM 3805 O O . ILE E 1 114 ? 7.594 -25.332 -48.949 1.00 23.52 109 ILE B O 1
ATOM 3810 N N . LYS E 1 115 ? 7.907 -23.235 -48.173 1.00 26.07 110 LYS B N 1
ATOM 3811 C CA . LYS E 1 115 ? 9.058 -23.581 -47.348 1.00 22.85 110 LYS B CA 1
ATOM 3812 C C . LYS E 1 115 ? 8.700 -24.043 -45.940 1.00 25.26 110 LYS B C 1
ATOM 3813 O O . LYS E 1 115 ? 9.536 -24.685 -45.293 1.00 25.29 110 LYS B O 1
ATOM 3819 N N . GLY E 1 116 ? 7.508 -23.737 -45.439 1.00 23.82 111 GLY B N 1
ATOM 3820 C CA . GLY E 1 116 ? 7.243 -24.074 -44.052 1.00 19.23 111 GLY B CA 1
ATOM 3821 C C . GLY E 1 116 ? 5.774 -24.009 -43.700 1.00 20.80 111 GLY B C 1
ATOM 3822 O O . GLY E 1 116 ? 4.929 -23.613 -44.507 1.00 22.51 111 GLY B O 1
ATOM 3823 N N . LEU E 1 117 ? 5.486 -24.406 -42.460 1.00 18.98 112 LEU B N 1
ATOM 3824 C CA . LEU E 1 117 ? 4.128 -24.425 -41.924 1.00 21.25 112 LEU B CA 1
ATOM 3825 C C . LEU E 1 117 ? 4.165 -23.906 -40.495 1.00 21.07 112 LEU B C 1
ATOM 3826 O O . LEU E 1 117 ? 4.915 -24.430 -39.665 1.00 22.18 112 LEU B O 1
ATOM 3831 N N . VAL E 1 118 ? 3.358 -22.890 -40.204 1.00 17.42 113 VAL B N 1
ATOM 3832 C CA . VAL E 1 118 ? 3.335 -22.270 -38.883 1.00 19.46 113 VAL B CA 1
ATOM 3833 C C . VAL E 1 118 ? 2.279 -22.962 -38.029 1.00 19.53 113 VAL B C 1
ATOM 3834 O O . VAL E 1 118 ? 1.106 -23.030 -38.411 1.00 20.57 113 VAL B O 1
ATOM 3838 N N . LEU E 1 119 ? 2.693 -23.468 -36.870 1.00 15.07 114 LEU B N 1
ATOM 3839 C CA . LEU E 1 119 ? 1.788 -24.062 -35.897 1.00 18.29 114 LEU B CA 1
ATOM 3840 C C . LEU E 1 119 ? 1.824 -23.249 -34.611 1.00 19.94 114 LEU B C 1
ATOM 3841 O O . LEU E 1 119 ? 2.874 -22.720 -34.230 1.00 19.91 114 LEU B O 1
ATOM 3846 N N . HIS E 1 120 ? 0.678 -23.149 -33.945 1.00 19.19 115 HIS B N 1
ATOM 3847 C CA . HIS E 1 120 ? 0.575 -22.371 -32.719 1.00 21.48 115 HIS B CA 1
ATOM 3848 C C . HIS E 1 120 ? 0.919 -23.222 -31.503 1.00 25.18 115 HIS B C 1
ATOM 3849 O O . HIS E 1 120 ? 0.693 -24.435 -31.483 1.00 27.66 115 HIS B O 1
ATOM 3856 N N . LEU E 1 121 ? 1.468 -22.566 -30.483 1.00 23.31 116 LEU B N 1
ATOM 3857 C CA . LEU E 1 121 ? 1.918 -23.221 -29.260 1.00 25.68 116 LEU B CA 1
ATOM 3858 C C . LEU E 1 121 ? 0.919 -22.935 -28.147 1.00 26.78 116 LEU B C 1
ATOM 3859 O O . LEU E 1 121 ? 0.782 -21.788 -27.708 1.00 30.86 116 LEU B O 1
ATOM 3864 N N . GLY E 1 122 ? 0.232 -23.976 -27.685 1.00 29.53 117 GLY B N 1
ATOM 3865 C CA . GLY E 1 122 ? -0.611 -23.836 -26.521 1.00 27.20 117 GLY B CA 1
ATOM 3866 C C . GLY E 1 122 ? 0.191 -23.842 -25.233 1.00 30.24 117 GLY B C 1
ATOM 3867 O O . GLY E 1 122 ? 1.354 -24.241 -25.191 1.00 33.20 117 GLY B O 1
ATOM 3868 N N . ALA E 1 123 ? -0.449 -23.382 -24.158 1.00 29.68 118 ALA B N 1
ATOM 3869 C CA . ALA E 1 123 ? 0.189 -23.344 -22.844 1.00 29.22 118 ALA B CA 1
ATOM 3870 C C . ALA E 1 123 ? 0.096 -24.736 -22.224 1.00 33.86 118 ALA B C 1
ATOM 3871 O O . ALA E 1 123 ? -0.717 -25.013 -21.339 1.00 36.47 118 ALA B O 1
ATOM 3873 N N . VAL E 1 124 ? 0.950 -25.633 -22.718 1.00 34.07 119 VAL B N 1
ATOM 3874 C CA . VAL E 1 124 ? 1.018 -27.008 -22.244 1.00 30.66 119 VAL B CA 1
ATOM 3875 C C . VAL E 1 124 ? 2.476 -27.349 -21.960 1.00 30.60 119 VAL B C 1
ATOM 3876 O O . VAL E 1 124 ? 3.392 -26.595 -22.293 1.00 28.53 119 VAL B O 1
ATOM 3880 N N . GLU E 1 125 ? 2.677 -28.505 -21.335 1.00 32.72 120 GLU B N 1
ATOM 3881 C CA . GLU E 1 125 ? 4.018 -28.925 -20.960 1.00 29.51 120 GLU B CA 1
ATOM 3882 C C . GLU E 1 125 ? 4.870 -29.141 -22.209 1.00 27.93 120 GLU B C 1
ATOM 3883 O O . GLU E 1 125 ? 4.364 -29.626 -23.229 1.00 32.58 120 GLU B O 1
ATOM 3885 N N . PRO E 1 126 ? 6.158 -28.792 -22.169 1.00 29.10 121 PRO B N 1
ATOM 3886 C CA . PRO E 1 126 ? 7.006 -28.994 -23.355 1.00 28.45 121 PRO B CA 1
ATOM 3887 C C . PRO E 1 126 ? 7.114 -30.446 -23.782 1.00 35.13 121 PRO B C 1
ATOM 3888 O O . PRO E 1 126 ? 7.358 -30.718 -24.964 1.00 32.71 121 PRO B O 1
ATOM 3892 N N . GLU E 1 127 ? 6.937 -31.390 -22.854 1.00 34.93 122 GLU B N 1
ATOM 3893 C CA . GLU E 1 127 ? 6.984 -32.803 -23.214 1.00 34.14 122 GLU B CA 1
ATOM 3894 C C . GLU E 1 127 ? 5.822 -33.176 -24.125 1.00 34.33 122 GLU B C 1
ATOM 3895 O O . GLU E 1 127 ? 6.004 -33.883 -25.124 1.00 36.61 122 GLU B O 1
ATOM 3897 N N . LEU E 1 128 ? 4.614 -32.707 -23.797 1.00 32.60 123 LEU B N 1
ATOM 3898 C CA . LEU E 1 128 ? 3.459 -32.998 -24.640 1.00 31.07 123 LEU B CA 1
ATOM 3899 C C . LEU E 1 128 ? 3.581 -32.334 -26.005 1.00 31.64 123 LEU B C 1
ATOM 3900 O O . LEU E 1 128 ? 3.042 -32.847 -26.992 1.00 33.59 123 LEU B O 1
ATOM 3902 N N . ILE E 1 129 ? 4.282 -31.202 -26.083 1.00 31.23 124 ILE B N 1
ATOM 3903 C CA . ILE E 1 129 ? 4.504 -30.553 -27.371 1.00 31.75 124 ILE B CA 1
ATOM 3904 C C . ILE E 1 129 ? 5.405 -31.410 -28.249 1.00 32.34 124 ILE B C 1
ATOM 3905 O O . ILE E 1 129 ? 5.092 -31.679 -29.415 1.00 32.48 124 ILE B O 1
ATOM 3910 N N . VAL E 1 130 ? 6.534 -31.857 -27.699 1.00 31.88 125 VAL B N 1
ATOM 3911 C CA . VAL E 1 130 ? 7.496 -32.620 -28.486 1.00 33.34 125 VAL B CA 1
ATOM 3912 C C . VAL E 1 130 ? 6.924 -33.980 -28.865 1.00 31.99 125 VAL B C 1
ATOM 3913 O O . VAL E 1 130 ? 7.153 -34.475 -29.975 1.00 33.06 125 VAL B O 1
ATOM 3917 N N . GLU E 1 131 ? 6.164 -34.600 -27.959 1.00 28.50 126 GLU B N 1
ATOM 3918 C CA . GLU E 1 131 ? 5.526 -35.874 -28.277 1.00 29.77 126 GLU B CA 1
ATOM 3919 C C . GLU E 1 131 ? 4.576 -35.728 -29.459 1.00 30.73 126 GLU B C 1
ATOM 3920 O O . GLU E 1 131 ? 4.560 -36.569 -30.366 1.00 32.63 126 GLU B O 1
ATOM 3922 N N . GLY E 1 132 ? 3.778 -34.659 -29.469 1.00 32.67 127 GLY B N 1
ATOM 3923 C CA . GLY E 1 132 ? 2.910 -34.409 -30.608 1.00 31.50 127 GLY B CA 1
ATOM 3924 C C . GLY E 1 132 ? 3.688 -34.136 -31.881 1.00 29.03 127 GLY B C 1
ATOM 3925 O O . GLY E 1 132 ? 3.296 -34.574 -32.966 1.00 29.94 127 GLY B O 1
ATOM 3926 N N . LEU E 1 133 ? 4.803 -33.411 -31.767 1.00 26.64 128 LEU B N 1
ATOM 3927 C CA . LEU E 1 133 ? 5.653 -33.173 -32.929 1.00 29.96 128 LEU B CA 1
ATOM 3928 C C . LEU E 1 133 ? 6.320 -34.456 -33.409 1.00 32.19 128 LEU B C 1
ATOM 3929 O O . LEU E 1 133 ? 6.552 -34.617 -34.612 1.00 29.69 128 LEU B O 1
ATOM 3934 N N . LYS E 1 134 ? 6.632 -35.376 -32.491 1.00 31.49 129 LYS B N 1
ATOM 3935 C CA . LYS E 1 134 ? 7.255 -36.637 -32.885 1.00 32.55 129 LYS B CA 1
ATOM 3936 C C . LYS E 1 134 ? 6.342 -37.461 -33.783 1.00 32.24 129 LYS B C 1
ATOM 3937 O O . LYS E 1 134 ? 6.826 -38.238 -34.614 1.00 31.02 129 LYS B O 1
ATOM 3940 N N . LYS E 1 135 ? 5.028 -37.308 -33.635 1.00 30.22 130 LYS B N 1
ATOM 3941 C CA . LYS E 1 135 ? 4.070 -38.089 -34.405 1.00 27.58 130 LYS B CA 1
ATOM 3942 C C . LYS E 1 135 ? 3.908 -37.597 -35.837 1.00 28.81 130 LYS B C 1
ATOM 3943 O O . LYS E 1 135 ? 3.129 -38.189 -36.591 1.00 35.12 130 LYS B O 1
ATOM 3949 N N . ILE E 1 136 ? 4.613 -36.543 -36.229 1.00 28.68 131 ILE B N 1
ATOM 3950 C CA . ILE E 1 136 ? 4.486 -35.960 -37.559 1.00 29.25 131 ILE B CA 1
ATOM 3951 C C . ILE E 1 136 ? 5.655 -36.457 -38.399 1.00 32.59 131 ILE B C 1
ATOM 3952 O O . ILE E 1 136 ? 6.810 -36.099 -38.144 1.00 28.63 131 ILE B O 1
ATOM 3957 N N . LYS E 1 137 ? 5.365 -37.281 -39.394 1.00 29.31 132 LYS B N 1
ATOM 3958 C CA . LYS E 1 137 ? 6.398 -37.698 -40.331 1.00 28.68 132 LYS B CA 1
ATOM 3959 C C . LYS E 1 137 ? 6.806 -36.498 -41.173 1.00 31.39 132 LYS B C 1
ATOM 3960 O O . LYS E 1 137 ? 5.976 -35.980 -41.934 1.00 28.95 132 LYS B O 1
ATOM 3962 N N . PRO E 1 138 ? 8.039 -36.015 -41.068 1.00 31.21 133 PRO B N 1
ATOM 3963 C CA . PRO E 1 138 ? 8.426 -34.808 -41.802 1.00 28.42 133 PRO B CA 1
ATOM 3964 C C . PRO E 1 138 ? 8.530 -35.079 -43.294 1.00 31.19 133 PRO B C 1
ATOM 3965 O O . PRO E 1 138 ? 8.561 -36.221 -43.756 1.00 36.40 133 PRO B O 1
ATOM 3969 N N . VAL E 1 139 ? 8.568 -33.991 -44.055 1.00 28.99 134 VAL B N 1
ATOM 3970 C CA . VAL E 1 139 ? 8.876 -34.047 -45.477 1.00 29.85 134 VAL B CA 1
ATOM 3971 C C . VAL E 1 139 ? 10.080 -33.148 -45.721 1.00 32.80 134 VAL B C 1
ATOM 3972 O O . VAL E 1 139 ? 10.280 -32.143 -45.029 1.00 33.55 134 VAL B O 1
ATOM 3976 N N . GLU E 1 140 ? 10.902 -33.532 -46.693 1.00 34.27 135 GLU B N 1
ATOM 3977 C CA . GLU E 1 140 ? 12.175 -32.855 -46.900 1.00 40.08 135 GLU B CA 1
ATOM 3978 C C . GLU E 1 140 ? 11.959 -31.451 -47.452 1.00 37.42 135 GLU B C 1
ATOM 3979 O O . GLU E 1 140 ? 11.243 -31.261 -48.440 1.00 34.21 135 GLU B O 1
ATOM 3985 N N . GLY E 1 141 ? 12.580 -30.468 -46.806 1.00 38.24 136 GLY B N 1
ATOM 3986 C CA . GLY E 1 141 ? 12.530 -29.094 -47.256 1.00 40.44 136 GLY B CA 1
ATOM 3987 C C . GLY E 1 141 ? 11.339 -28.289 -46.787 1.00 34.03 136 GLY B C 1
ATOM 3988 O O . GLY E 1 141 ? 11.078 -27.220 -47.353 1.00 33.01 136 GLY B O 1
ATOM 3989 N N . VAL E 1 142 ? 10.603 -28.760 -45.783 1.00 28.28 137 VAL B N 1
ATOM 3990 C CA . VAL E 1 142 ? 9.457 -28.036 -45.240 1.00 29.48 137 VAL B CA 1
ATOM 3991 C C . VAL E 1 142 ? 9.598 -28.022 -43.724 1.00 28.52 137 VAL B C 1
ATOM 3992 O O . VAL E 1 142 ? 9.515 -29.075 -43.078 1.00 29.46 137 VAL B O 1
ATOM 3996 N N . VAL E 1 143 ? 9.803 -26.838 -43.158 1.00 24.78 138 VAL B N 1
ATOM 3997 C CA . VAL E 1 143 ? 10.061 -26.670 -41.733 1.00 25.37 138 VAL B CA 1
ATOM 3998 C C . VAL E 1 143 ? 8.760 -26.341 -41.015 1.00 23.47 138 VAL B C 1
ATOM 3999 O O . VAL E 1 143 ? 7.959 -25.530 -41.491 1.00 22.65 138 VAL B O 1
ATOM 4003 N N . ILE E 1 144 ? 8.541 -26.970 -39.865 1.00 22.95 139 ILE B N 1
ATOM 4004 C CA . ILE E 1 144 ? 7.418 -26.630 -39.000 1.00 23.21 139 ILE B CA 1
ATOM 4005 C C . ILE E 1 144 ? 7.875 -25.515 -38.066 1.00 23.12 139 ILE B C 1
ATOM 4006 O O . ILE E 1 144 ? 8.760 -25.716 -37.230 1.00 21.52 139 ILE B O 1
ATOM 4011 N N . TYR E 1 145 ? 7.275 -24.336 -38.210 1.00 22.16 140 TYR B N 1
ATOM 4012 C CA . TYR E 1 145 ? 7.617 -23.175 -37.397 1.00 20.25 140 TYR B CA 1
ATOM 4013 C C . TYR E 1 145 ? 6.643 -23.073 -36.230 1.00 20.32 140 TYR B C 1
ATOM 4014 O O . TYR E 1 145 ? 5.430 -22.961 -36.438 1.00 21.02 140 TYR B O 1
ATOM 4023 N N . LEU E 1 146 ? 7.175 -23.110 -35.012 1.00 18.20 141 LEU B N 1
ATOM 4024 C CA . LEU E 1 146 ? 6.378 -22.929 -33.805 1.00 19.21 141 LEU B CA 1
ATOM 4025 C C . LEU E 1 146 ? 6.314 -21.440 -33.482 1.00 21.82 141 LEU B C 1
ATOM 4026 O O . LEU E 1 146 ? 7.353 -20.800 -33.282 1.00 17.49 141 LEU B O 1
ATOM 4031 N N . GLU E 1 147 ? 5.104 -20.891 -33.433 1.00 18.84 142 GLU B N 1
ATOM 4032 C CA . GLU E 1 147 ? 4.926 -19.459 -33.242 1.00 19.44 142 GLU B CA 1
ATOM 4033 C C . GLU E 1 147 ? 4.846 -19.107 -31.763 1.00 20.15 142 GLU B C 1
ATOM 4034 O O . GLU E 1 147 ? 4.211 -19.813 -30.974 1.00 20.44 142 GLU B O 1
ATOM 4040 N N . THR E 1 148 ? 5.502 -18.010 -31.400 1.00 18.98 143 THR B N 1
ATOM 4041 C CA . THR E 1 148 ? 5.406 -17.480 -30.048 1.00 17.59 143 THR B CA 1
ATOM 4042 C C . THR E 1 148 ? 3.949 -17.173 -29.711 1.00 18.42 143 THR B C 1
ATOM 4043 O O . THR E 1 148 ? 3.275 -16.472 -30.478 1.00 18.30 143 THR B O 1
ATOM 4047 N N . PRO E 1 149 ? 3.430 -17.670 -28.594 1.00 16.29 144 PRO B N 1
ATOM 4048 C CA . PRO E 1 149 ? 2.025 -17.433 -28.257 1.00 20.37 144 PRO B CA 1
ATOM 4049 C C . PRO E 1 149 ? 1.802 -16.044 -27.676 1.00 19.72 144 PRO B C 1
ATOM 4050 O O . PRO E 1 149 ? 2.722 -15.374 -27.203 1.00 19.02 144 PRO B O 1
ATOM 4054 N N . HIS E 1 150 ? 0.538 -15.624 -27.715 1.00 21.84 145 HIS B N 1
ATOM 4055 C CA . HIS E 1 150 ? 0.145 -14.291 -27.281 1.00 23.09 145 HIS B CA 1
ATOM 4056 C C . HIS E 1 150 ? -0.444 -14.254 -25.878 1.00 24.44 145 HIS B C 1
ATOM 4057 O O . HIS E 1 150 ? -0.489 -13.177 -25.273 1.00 25.46 145 HIS B O 1
ATOM 4064 N N . ASN E 1 151 ? -0.894 -15.387 -25.352 1.00 22.51 146 ASN B N 1
ATOM 4065 C CA . ASN E 1 151 ? -1.662 -15.401 -24.118 1.00 29.39 146 ASN B CA 1
ATOM 4066 C C . ASN E 1 151 ? -0.750 -15.465 -22.893 1.00 30.32 146 ASN B C 1
ATOM 4067 O O . ASN E 1 151 ? 0.451 -15.730 -22.984 1.00 29.71 146 ASN B O 1
ATOM 4072 N N . LYS E 1 152 ? -1.349 -15.212 -21.733 1.00 29.02 147 LYS B N 1
ATOM 4073 C CA . LYS E 1 152 ? -0.663 -15.262 -20.450 1.00 28.77 147 LYS B CA 1
ATOM 4074 C C . LYS E 1 152 ? -1.032 -16.546 -19.721 1.00 33.06 147 LYS B C 1
ATOM 4075 O O . LYS E 1 152 ? -2.190 -16.974 -19.742 1.00 31.68 147 LYS B O 1
ATOM 4081 N N . HIS E 1 153 ? -0.043 -17.158 -19.073 1.00 29.24 148 HIS B N 1
ATOM 4082 C CA . HIS E 1 153 ? -0.255 -18.391 -18.329 1.00 26.45 148 HIS B CA 1
ATOM 4083 C C . HIS E 1 153 ? 0.580 -18.352 -17.056 1.00 27.65 148 HIS B C 1
ATOM 4084 O O . HIS E 1 153 ? 1.487 -17.530 -16.904 1.00 27.62 148 HIS B O 1
ATOM 4091 N N . HIS E 1 154 ? 0.263 -19.258 -16.133 1.00 27.92 149 HIS B N 1
ATOM 4092 C CA . HIS E 1 154 ? 0.923 -19.297 -14.836 1.00 26.75 149 HIS B CA 1
ATOM 4093 C C . HIS E 1 154 ? 2.142 -20.210 -14.804 1.00 27.98 149 HIS B C 1
ATOM 4094 O O . HIS E 1 154 ? 2.848 -20.233 -13.790 1.00 28.65 149 HIS B O 1
ATOM 4101 N N . THR E 1 155 ? 2.411 -20.955 -15.876 1.00 26.06 150 THR B N 1
ATOM 4102 C CA . THR E 1 155 ? 3.513 -21.908 -15.863 1.00 26.37 150 THR B CA 1
ATOM 4103 C C . THR E 1 155 ? 4.233 -21.970 -17.205 1.00 26.75 150 THR B C 1
ATOM 4104 O O . THR E 1 155 ? 5.458 -21.821 -17.265 1.00 26.82 150 THR B O 1
ATOM 4108 N N . TYR E 1 156 ? 3.488 -22.193 -18.284 1.00 27.42 151 TYR B N 1
ATOM 4109 C CA . TYR E 1 156 ? 4.065 -22.387 -19.610 1.00 26.92 151 TYR B CA 1
ATOM 4110 C C . TYR E 1 156 ? 3.995 -21.068 -20.371 1.00 26.03 151 TYR B C 1
ATOM 4111 O O . TYR E 1 156 ? 2.911 -20.617 -20.753 1.00 25.47 151 TYR B O 1
ATOM 4120 N N . LYS E 1 157 ? 5.161 -20.451 -20.583 1.00 24.65 152 LYS B N 1
ATOM 4121 C CA . LYS E 1 157 ? 5.280 -19.104 -21.145 1.00 23.71 152 LYS B CA 1
ATOM 4122 C C . LYS E 1 157 ? 6.274 -19.172 -22.304 1.00 22.53 152 LYS B C 1
ATOM 4123 O O . LYS E 1 157 ? 7.455 -18.854 -22.148 1.00 24.36 152 LYS B O 1
ATOM 4129 N N . TYR E 1 158 ? 5.788 -19.584 -23.473 1.00 20.05 153 TYR B N 1
ATOM 4130 C CA . TYR E 1 158 ? 6.650 -19.822 -24.623 1.00 19.25 153 TYR B CA 1
ATOM 4131 C C . TYR E 1 158 ? 6.996 -18.554 -25.395 1.00 19.19 153 TYR B C 1
ATOM 4132 O O . TYR E 1 158 ? 7.501 -18.651 -26.517 1.00 18.82 153 TYR B O 1
ATOM 4141 N N . SER E 1 159 ? 6.735 -17.377 -24.831 1.00 20.14 154 SER B N 1
ATOM 4142 C CA . SER E 1 159 ? 7.309 -16.137 -25.331 1.00 21.57 154 SER B CA 1
ATOM 4143 C C . SER E 1 159 ? 8.469 -15.659 -24.471 1.00 22.13 154 SER B C 1
ATOM 4144 O O . SER E 1 159 ? 9.044 -14.604 -24.755 1.00 25.63 154 SER B O 1
ATOM 4147 N N . THR E 1 160 ? 8.816 -16.408 -23.427 1.00 21.46 155 THR B N 1
ATOM 4148 C CA . THR E 1 160 ? 9.993 -16.129 -22.619 1.00 27.24 155 THR B CA 1
ATOM 4149 C C . THR E 1 160 ? 11.168 -16.944 -23.143 1.00 24.52 155 THR B C 1
ATOM 4150 O O . THR E 1 160 ? 11.006 -18.097 -23.553 1.00 24.56 155 THR B O 1
ATOM 4154 N N . MET E 1 161 ? 12.356 -16.335 -23.126 1.00 24.34 156 MET B N 1
ATOM 4155 C CA . MET E 1 161 ? 13.516 -16.966 -23.748 1.00 28.03 156 MET B CA 1
ATOM 4156 C C . MET E 1 161 ? 13.906 -18.263 -23.047 1.00 29.01 156 MET B C 1
ATOM 4157 O O . MET E 1 161 ? 14.394 -19.194 -23.698 1.00 24.94 156 MET B O 1
ATOM 4162 N N . GLU E 1 162 ? 13.697 -18.347 -21.730 1.00 26.17 157 GLU B N 1
ATOM 4163 C CA . GLU E 1 162 ? 14.085 -19.549 -20.998 1.00 26.68 157 GLU B CA 1
ATOM 4164 C C . GLU E 1 162 ? 13.250 -20.751 -21.417 1.00 25.04 157 GLU B C 1
ATOM 4165 O O . GLU E 1 162 ? 13.786 -21.848 -21.608 1.00 28.27 157 GLU B O 1
ATOM 4171 N N . GLN E 1 163 ? 11.936 -20.569 -21.557 1.00 24.86 158 GLN B N 1
ATOM 4172 C CA . GLN E 1 163 ? 11.083 -21.683 -21.949 1.00 24.57 158 GLN B CA 1
ATOM 4173 C C . GLN E 1 163 ? 11.222 -22.013 -23.430 1.00 25.31 158 GLN B C 1
ATOM 4174 O O . GLN E 1 163 ? 11.015 -23.166 -23.824 1.00 26.70 158 GLN B O 1
ATOM 4180 N N . ILE E 1 164 ? 11.573 -21.027 -24.260 1.00 21.88 159 ILE B N 1
ATOM 4181 C CA . ILE E 1 164 ? 11.871 -21.311 -25.663 1.00 25.53 159 ILE B CA 1
ATOM 4182 C C . ILE E 1 164 ? 13.113 -22.186 -25.769 1.00 23.95 159 ILE B C 1
ATOM 4183 O O . ILE E 1 164 ? 13.109 -23.225 -26.441 1.00 22.79 159 ILE B O 1
ATOM 4188 N N . LYS E 1 165 ? 14.141 -21.830 -25.022 1.00 25.06 160 LYS B N 1
ATOM 4189 C CA . LYS E 1 165 ? 15.374 -22.593 -24.996 1.00 28.14 160 LYS B CA 1
ATOM 4190 C C . LYS E 1 165 ? 15.171 -24.005 -24.461 1.00 30.33 160 LYS B C 1
ATOM 4191 O O . LYS E 1 165 ? 15.654 -24.935 -24.978 1.00 26.31 160 LYS B O 1
ATOM 4193 N N . GLU E 1 166 ? 14.398 -24.125 -23.420 1.00 31.94 161 GLU B N 1
ATOM 4194 C CA . GLU E 1 166 ? 14.131 -25.404 -22.855 1.00 34.78 161 GLU B CA 1
ATOM 4195 C C . GLU E 1 166 ? 13.370 -26.296 -23.831 1.00 35.93 161 GLU B C 1
ATOM 4196 O O . GLU E 1 166 ? 13.736 -27.426 -24.013 1.00 36.43 161 GLU B O 1
ATOM 4202 N N . LEU E 1 167 ? 12.370 -25.753 -24.509 1.00 30.31 162 LEU B N 1
ATOM 4203 C CA . LEU E 1 167 ? 11.604 -26.496 -25.477 1.00 29.50 162 LEU B CA 1
ATOM 4204 C C . LEU E 1 167 ? 12.457 -26.966 -26.653 1.00 27.62 162 LEU B C 1
ATOM 4205 O O . LEU E 1 167 ? 12.407 -28.102 -27.048 1.00 27.96 162 LEU B O 1
ATOM 4210 N N . PHE E 1 168 ? 13.269 -26.071 -27.157 1.00 23.60 163 PHE B N 1
ATOM 4211 C CA . PHE E 1 168 ? 14.168 -26.356 -28.232 1.00 27.55 163 PHE B CA 1
ATOM 4212 C C . PHE E 1 168 ? 15.260 -27.333 -27.855 1.00 30.11 163 PHE B C 1
ATOM 4213 O O . PHE E 1 168 ? 15.684 -28.131 -28.631 1.00 31.75 163 PHE B O 1
ATOM 4221 N N . LEU E 1 169 ? 15.716 -27.250 -26.624 1.00 30.62 164 LEU B N 1
ATOM 4222 C CA . LEU E 1 169 ? 16.705 -28.161 -26.136 1.00 33.10 164 LEU B CA 1
ATOM 4223 C C . LEU E 1 169 ? 16.104 -29.543 -26.079 1.00 33.25 164 LEU B C 1
ATOM 4224 O O . LEU E 1 169 ? 16.715 -30.477 -26.457 1.00 32.84 164 LEU B O 1
ATOM 4229 N N . ARG E 1 170 ? 14.867 -29.644 -25.645 1.00 31.33 165 ARG B N 1
ATOM 4230 C CA . ARG E 1 170 ? 14.202 -30.905 -25.629 1.00 35.22 165 ARG B CA 1
ATOM 4231 C C . ARG E 1 170 ? 14.050 -31.472 -27.064 1.00 38.35 165 ARG B C 1
ATOM 4232 O O . ARG E 1 170 ? 14.229 -32.653 -27.284 1.00 35.84 165 ARG B O 1
ATOM 4240 N N . ILE E 1 171 ? 13.748 -30.609 -28.026 1.00 34.98 166 ILE B N 1
ATOM 4241 C CA . ILE E 1 171 ? 13.625 -31.018 -29.405 1.00 33.80 166 ILE B CA 1
ATOM 4242 C C . ILE E 1 171 ? 14.965 -31.556 -29.939 1.00 36.01 166 ILE B C 1
ATOM 4243 O O . ILE E 1 171 ? 15.003 -32.580 -30.602 1.00 32.94 166 ILE B O 1
ATOM 4248 N N . ARG E 1 172 ? 16.046 -30.853 -29.615 1.00 35.35 167 ARG B N 1
ATOM 4249 C CA . ARG E 1 172 ? 17.385 -31.253 -29.992 1.00 35.90 167 ARG B CA 1
ATOM 4250 C C . ARG E 1 172 ? 17.761 -32.558 -29.316 1.00 38.84 167 ARG B C 1
ATOM 4251 O O . ARG E 1 172 ? 18.385 -33.384 -29.891 1.00 39.59 167 ARG B O 1
ATOM 4259 N N . ASN E 1 173 ? 17.358 -32.727 -28.078 1.00 39.26 168 ASN B N 1
ATOM 4260 C CA . ASN E 1 173 ? 17.617 -33.938 -27.331 1.00 42.10 168 ASN B CA 1
ATOM 4261 C C . ASN E 1 173 ? 16.908 -35.130 -27.933 1.00 42.27 168 ASN B C 1
ATOM 4262 O O . ASN E 1 173 ? 17.441 -36.220 -27.966 1.00 43.58 168 ASN B O 1
ATOM 4267 N N . THR E 1 174 ? 15.710 -34.893 -28.457 1.00 40.47 169 THR B N 1
ATOM 4268 C CA . THR E 1 174 ? 14.913 -35.901 -29.082 1.00 39.31 169 THR B CA 1
ATOM 4269 C C . THR E 1 174 ? 15.271 -36.114 -30.519 1.00 40.72 169 THR B C 1
ATOM 4270 O O . THR E 1 174 ? 14.752 -36.991 -31.117 1.00 42.61 169 THR B O 1
ATOM 4274 N N . ARG E 1 175 ? 16.164 -35.297 -31.047 1.00 43.15 170 ARG B N 1
ATOM 4275 C CA . ARG E 1 175 ? 16.635 -35.339 -32.406 1.00 42.39 170 ARG B CA 1
ATOM 4276 C C . ARG E 1 175 ? 15.548 -35.149 -33.455 1.00 40.66 170 ARG B C 1
ATOM 4277 O O . ARG E 1 175 ? 15.508 -35.866 -34.429 1.00 38.01 170 ARG B O 1
ATOM 4285 N N . LEU E 1 176 ? 14.648 -34.196 -33.196 1.00 39.90 171 LEU B N 1
ATOM 4286 C CA . LEU E 1 176 ? 13.635 -33.836 -34.178 1.00 34.93 171 LEU B CA 1
ATOM 4287 C C . LEU E 1 176 ? 14.234 -32.868 -35.189 1.00 34.22 171 LEU B C 1
ATOM 4288 O O . LEU E 1 176 ? 14.825 -31.851 -34.812 1.00 39.02 171 LEU B O 1
ATOM 4293 N N . LYS E 1 177 ? 14.085 -33.186 -36.467 1.00 35.15 172 LYS B N 1
ATOM 4294 C CA . LYS E 1 177 ? 14.610 -32.354 -37.537 1.00 36.70 172 LYS B CA 1
ATOM 4295 C C . LYS E 1 177 ? 13.516 -31.460 -38.106 1.00 33.38 172 LYS B C 1
ATOM 4296 O O . LYS E 1 177 ? 12.322 -31.756 -38.008 1.00 33.55 172 LYS B O 1
ATOM 4298 N N . GLN E 1 178 ? 13.948 -30.343 -38.693 1.00 34.14 173 GLN B N 1
ATOM 4299 C CA . GLN E 1 178 ? 13.068 -29.424 -39.418 1.00 32.11 173 GLN B CA 1
ATOM 4300 C C . GLN E 1 178 ? 12.001 -28.824 -38.501 1.00 27.52 173 GLN B C 1
ATOM 4301 O O . GLN E 1 178 ? 10.804 -28.864 -38.789 1.00 25.63 173 GLN B O 1
ATOM 4307 N N . ILE E 1 179 ? 12.451 -28.255 -37.386 1.00 25.72 174 ILE B N 1
ATOM 4308 C CA . ILE E 1 179 ? 11.588 -27.523 -36.466 1.00 27.15 174 ILE B CA 1
ATOM 4309 C C . ILE E 1 179 ? 12.159 -26.123 -36.312 1.00 27.51 174 ILE B C 1
ATOM 4310 O O . ILE E 1 179 ? 13.324 -25.960 -35.926 1.00 24.61 174 ILE B O 1
ATOM 4315 N N . GLY E 1 180 ? 11.343 -25.113 -36.617 1.00 20.87 175 GLY B N 1
ATOM 4316 C CA . GLY E 1 180 ? 11.757 -23.732 -36.553 1.00 20.78 175 GLY B CA 1
ATOM 4317 C C . GLY E 1 180 ? 10.986 -22.947 -35.505 1.00 19.62 175 GLY B C 1
ATOM 4318 O O . GLY E 1 180 ? 10.098 -23.467 -34.824 1.00 18.01 175 GLY B O 1
ATOM 4319 N N . LEU E 1 181 ? 11.350 -21.673 -35.393 1.00 19.88 176 LEU B N 1
ATOM 4320 C CA . LEU E 1 181 ? 10.725 -20.747 -34.459 1.00 19.30 176 LEU B CA 1
ATOM 4321 C C . LEU E 1 181 ? 10.198 -19.543 -35.225 1.00 18.98 176 LEU B C 1
ATOM 4322 O O . LEU E 1 181 ? 10.916 -18.962 -36.046 1.00 19.50 176 LEU B O 1
ATOM 4327 N N . CYS E 1 182 ? 8.948 -19.173 -34.958 1.00 19.01 177 CYS B N 1
ATOM 4328 C CA . CYS E 1 182 ? 8.325 -17.997 -35.556 1.00 19.57 177 CYS B CA 1
ATOM 4329 C C . CYS E 1 182 ? 8.088 -16.970 -34.457 1.00 17.58 177 CYS B C 1
ATOM 4330 O O . CYS E 1 182 ? 7.248 -17.176 -33.575 1.00 15.66 177 CYS B O 1
ATOM 4333 N N . ILE E 1 183 ? 8.825 -15.866 -34.512 1.00 18.40 178 ILE B N 1
ATOM 4334 C CA . ILE E 1 183 ? 8.709 -14.806 -33.518 1.00 18.70 178 ILE B CA 1
ATOM 4335 C C . ILE E 1 183 ? 7.714 -13.776 -34.039 1.00 18.37 178 ILE B C 1
ATOM 4336 O O . ILE E 1 183 ? 7.986 -13.071 -35.013 1.00 17.40 178 ILE B O 1
ATOM 4341 N N . ASP E 1 184 ? 6.554 -13.698 -33.394 1.00 18.40 179 ASP B N 1
ATOM 4342 C CA . ASP E 1 184 ? 5.547 -12.690 -33.699 1.00 17.71 179 ASP B CA 1
ATOM 4343 C C . ASP E 1 184 ? 5.689 -11.563 -32.684 1.00 17.76 179 ASP B C 1
ATOM 4344 O O . ASP E 1 184 ? 5.475 -11.774 -31.485 1.00 18.20 179 ASP B O 1
ATOM 4349 N N . THR E 1 185 ? 6.051 -10.371 -33.166 1.00 18.58 180 THR B N 1
ATOM 4350 C CA . THR E 1 185 ? 6.324 -9.259 -32.260 1.00 19.72 180 THR B CA 1
ATOM 4351 C C . THR E 1 185 ? 5.088 -8.855 -31.468 1.00 21.24 180 THR B C 1
ATOM 4352 O O . THR E 1 185 ? 5.204 -8.442 -30.308 1.00 21.13 180 THR B O 1
ATOM 4356 N N . ALA E 1 186 ? 3.901 -8.967 -32.067 1.00 17.78 181 ALA B N 1
ATOM 4357 C CA . ALA E 1 186 ? 2.682 -8.640 -31.338 1.00 21.73 181 ALA B CA 1
ATOM 4358 C C . ALA E 1 186 ? 2.405 -9.644 -30.228 1.00 20.22 181 ALA B C 1
ATOM 4359 O O . ALA E 1 186 ? 1.841 -9.279 -29.189 1.00 21.56 181 ALA B O 1
ATOM 4361 N N . HIS E 1 187 ? 2.800 -10.903 -30.419 1.00 20.00 182 HIS B N 1
ATOM 4362 C CA . HIS E 1 187 ? 2.482 -11.934 -29.437 1.00 22.16 182 HIS B CA 1
ATOM 4363 C C . HIS E 1 187 ? 3.396 -11.867 -28.222 1.00 21.19 182 HIS B C 1
ATOM 4364 O O . HIS E 1 187 ? 2.936 -12.052 -27.090 1.00 22.80 182 HIS B O 1
ATOM 4371 N N . ILE E 1 188 ? 4.661 -11.580 -28.410 1.00 19.88 183 ILE B N 1
ATOM 4372 C CA . ILE E 1 188 ? 5.563 -11.455 -27.295 1.00 23.36 183 ILE B CA 1
ATOM 4373 C C . ILE E 1 188 ? 5.199 -10.240 -26.408 1.00 22.59 183 ILE B C 1
ATOM 4374 O O . ILE E 1 188 ? 5.240 -10.314 -25.220 1.00 20.57 183 ILE B O 1
ATOM 4379 N N . TRP E 1 189 ? 4.823 -9.148 -27.060 1.00 21.30 184 TRP B N 1
ATOM 4380 C CA . TRP E 1 189 ? 4.383 -7.932 -26.415 1.00 22.35 184 TRP B CA 1
ATOM 4381 C C . TRP E 1 189 ? 3.113 -8.150 -25.665 1.00 24.77 184 TRP B C 1
ATOM 4382 O O . TRP E 1 189 ? 2.965 -7.734 -24.576 1.00 24.42 184 TRP B O 1
ATOM 4393 N N . SER E 1 190 ? 2.210 -8.868 -26.273 1.00 21.26 185 SER B N 1
ATOM 4394 C CA . SER E 1 190 ? 0.947 -9.161 -25.687 1.00 23.51 185 SER B CA 1
ATOM 4395 C C . SER E 1 190 ? 1.056 -10.087 -24.474 1.00 25.24 185 SER B C 1
ATOM 4396 O O . SER E 1 190 ? 0.269 -10.022 -23.592 1.00 23.69 185 SER B O 1
ATOM 4399 N N . SER E 1 191 ? 2.046 -10.949 -24.488 1.00 21.32 186 SER B N 1
ATOM 4400 C CA . SER E 1 191 ? 2.322 -11.842 -23.431 1.00 24.63 186 SER B CA 1
ATOM 4401 C C . SER E 1 191 ? 3.155 -11.207 -22.333 1.00 25.73 186 SER B C 1
ATOM 4402 O O . SER E 1 191 ? 3.304 -11.779 -21.315 1.00 26.22 186 SER B O 1
ATOM 4405 N N . GLY E 1 192 ? 3.653 -10.005 -22.541 1.00 24.83 187 GLY B N 1
ATOM 4406 C CA . GLY E 1 192 ? 4.360 -9.325 -21.487 1.00 24.40 187 GLY B CA 1
ATOM 4407 C C . GLY E 1 192 ? 5.766 -8.862 -21.661 1.00 26.01 187 GLY B C 1
ATOM 4408 O O . GLY E 1 192 ? 6.365 -8.408 -20.745 1.00 27.80 187 GLY B O 1
ATOM 4409 N N . VAL E 1 193 ? 6.265 -8.970 -22.863 1.00 23.69 188 VAL B N 1
ATOM 4410 C CA . VAL E 1 193 ? 7.636 -8.604 -23.205 1.00 24.55 188 VAL B CA 1
ATOM 4411 C C . VAL E 1 193 ? 7.608 -7.256 -23.913 1.00 27.87 188 VAL B C 1
ATOM 4412 O O . VAL E 1 193 ? 7.166 -7.154 -25.062 1.00 26.65 188 VAL B O 1
ATOM 4416 N N . ASN E 1 194 ? 8.093 -6.221 -23.233 1.00 25.89 189 ASN B N 1
ATOM 4417 C CA . ASN E 1 194 ? 8.177 -4.891 -23.821 1.00 27.67 189 ASN B CA 1
ATOM 4418 C C . ASN E 1 194 ? 9.324 -4.859 -24.824 1.00 28.04 189 ASN B C 1
ATOM 4419 O O . ASN E 1 194 ? 10.483 -5.094 -24.463 1.00 27.30 189 ASN B O 1
ATOM 4424 N N . ILE E 1 195 ? 8.997 -4.551 -26.077 1.00 26.19 190 ILE B N 1
ATOM 4425 C CA . ILE E 1 195 ? 9.983 -4.432 -27.144 1.00 28.98 190 ILE B CA 1
ATOM 4426 C C . ILE E 1 195 ? 9.823 -3.074 -27.813 1.00 28.80 190 ILE B C 1
ATOM 4427 O O . ILE E 1 195 ? 10.094 -2.923 -29.010 1.00 28.37 190 ILE B O 1
ATOM 4432 N N . SER E 1 196 ? 9.383 -2.076 -27.043 1.00 30.99 191 SER B N 1
ATOM 4433 C CA . SER E 1 196 ? 9.085 -0.764 -27.611 1.00 31.41 191 SER B CA 1
ATOM 4434 C C . SER E 1 196 ? 10.355 -0.052 -28.060 1.00 32.37 191 SER B C 1
ATOM 4435 O O . SER E 1 196 ? 10.491 0.325 -29.230 1.00 33.83 191 SER B O 1
ATOM 4438 N N . SER E 1 197 ? 11.294 0.152 -27.141 1.00 33.27 192 SER B N 1
ATOM 4439 C CA . SER E 1 197 ? 12.488 0.905 -27.481 1.00 33.29 192 SER B CA 1
ATOM 4440 C C . SER E 1 197 ? 13.527 -0.002 -28.135 1.00 31.96 192 SER B C 1
ATOM 4441 O O . SER E 1 197 ? 13.441 -1.232 -28.091 1.00 28.10 192 SER B O 1
ATOM 4444 N N . TYR E 1 198 ? 14.528 0.640 -28.745 1.00 31.31 193 TYR B N 1
ATOM 4445 C CA . TYR E 1 198 ? 15.587 -0.093 -29.430 1.00 31.64 193 TYR B CA 1
ATOM 4446 C C . TYR E 1 198 ? 16.316 -1.035 -28.479 1.00 34.43 193 TYR B C 1
ATOM 4447 O O . TYR E 1 198 ? 16.644 -2.169 -28.848 1.00 36.00 193 TYR B O 1
ATOM 4456 N N . ASN E 1 199 ? 16.581 -0.584 -27.251 1.00 30.62 194 ASN B N 1
ATOM 4457 C CA . ASN E 1 199 ? 17.277 -1.432 -26.291 1.00 32.31 194 ASN B CA 1
ATOM 4458 C C . ASN E 1 199 ? 16.357 -2.477 -25.675 1.00 35.17 194 ASN B C 1
ATOM 4459 O O . ASN E 1 199 ? 16.817 -3.576 -25.348 1.00 35.08 194 ASN B O 1
ATOM 4464 N N . ASP E 1 200 ? 15.070 -2.160 -25.504 1.00 34.41 195 ASP B N 1
ATOM 4465 C CA . ASP E 1 200 ? 14.121 -3.156 -25.015 1.00 33.08 195 ASP B CA 1
ATOM 4466 C C . ASP E 1 200 ? 14.103 -4.380 -25.923 1.00 33.43 195 ASP B C 1
ATOM 4467 O O . ASP E 1 200 ? 14.136 -5.521 -25.449 1.00 32.41 195 ASP B O 1
ATOM 4472 N N . ALA E 1 201 ? 14.054 -4.158 -27.239 1.00 31.48 196 ALA B N 1
ATOM 4473 C CA . ALA E 1 201 ? 14.133 -5.273 -28.175 1.00 31.55 196 ALA B CA 1
ATOM 4474 C C . ALA E 1 201 ? 15.548 -5.825 -28.265 1.00 31.42 196 ALA B C 1
ATOM 4475 O O . ALA E 1 201 ? 15.730 -7.025 -28.504 1.00 29.17 196 ALA B O 1
ATOM 4477 N N . GLY E 1 202 ? 16.557 -4.971 -28.075 1.00 28.88 197 GLY B N 1
ATOM 4478 C CA . GLY E 1 202 ? 17.932 -5.441 -28.130 1.00 31.10 197 GLY B CA 1
ATOM 4479 C C . GLY E 1 202 ? 18.260 -6.426 -27.025 1.00 28.44 197 GLY B C 1
ATOM 4480 O O . GLY E 1 202 ? 18.978 -7.403 -27.247 1.00 26.61 197 GLY B O 1
ATOM 4481 N N . GLN E 1 203 ? 17.742 -6.180 -25.817 1.00 30.81 198 GLN B N 1
ATOM 4482 C CA . GLN E 1 203 ? 17.931 -7.123 -24.718 1.00 29.95 198 GLN B CA 1
ATOM 4483 C C . GLN E 1 203 ? 17.352 -8.487 -25.066 1.00 27.51 198 GLN B C 1
ATOM 4484 O O . GLN E 1 203 ? 17.981 -9.525 -24.829 1.00 31.75 198 GLN B O 1
ATOM 4490 N N . TRP E 1 204 ? 16.145 -8.501 -25.634 1.00 26.53 199 TRP B N 1
ATOM 4491 C CA . TRP E 1 204 ? 15.463 -9.759 -25.917 1.00 28.38 199 TRP B CA 1
ATOM 4492 C C . TRP E 1 204 ? 16.152 -10.526 -27.040 1.00 26.69 199 TRP B C 1
ATOM 4493 O O . TRP E 1 204 ? 16.334 -11.746 -26.943 1.00 25.35 199 TRP B O 1
ATOM 4504 N N . LEU E 1 205 ? 16.543 -9.830 -28.112 1.00 25.72 200 LEU B N 1
ATOM 4505 C CA . LEU E 1 205 ? 17.218 -10.489 -29.226 1.00 26.32 200 LEU B CA 1
ATOM 4506 C C . LEU E 1 205 ? 18.589 -11.007 -28.815 1.00 29.44 200 LEU B C 1
ATOM 4507 O O . LEU E 1 205 ? 19.049 -12.033 -29.334 1.00 25.45 200 LEU B O 1
ATOM 4512 N N . ARG E 1 206 ? 19.249 -10.302 -27.890 1.00 28.90 201 ARG B N 1
ATOM 4513 C CA . ARG E 1 206 ? 20.524 -10.757 -27.345 1.00 31.55 201 ARG B CA 1
ATOM 4514 C C . ARG E 1 206 ? 20.370 -12.094 -26.639 1.00 32.50 201 ARG B C 1
ATOM 4515 O O . ARG E 1 206 ? 21.164 -13.017 -26.855 1.00 34.84 201 ARG B O 1
ATOM 4523 N N . SER E 1 207 ? 19.347 -12.213 -25.787 1.00 27.39 202 SER B N 1
ATOM 4524 C CA . SER E 1 207 ? 19.063 -13.484 -25.133 1.00 31.02 202 SER B CA 1
ATOM 4525 C C . SER E 1 207 ? 18.702 -14.566 -26.145 1.00 30.40 202 SER B C 1
ATOM 4526 O O . SER E 1 207 ? 18.992 -15.750 -25.926 1.00 28.18 202 SER B O 1
ATOM 4529 N N . LEU E 1 208 ? 18.069 -14.182 -27.256 1.00 26.62 203 LEU B N 1
ATOM 4530 C CA . LEU E 1 208 ? 17.825 -15.136 -28.332 1.00 27.06 203 LEU B CA 1
ATOM 4531 C C . LEU E 1 208 ? 19.132 -15.581 -28.975 1.00 29.84 203 LEU B C 1
ATOM 4532 O O . LEU E 1 208 ? 19.316 -16.768 -29.264 1.00 30.31 203 LEU B O 1
ATOM 4537 N N . GLU E 1 209 ? 20.053 -14.641 -29.204 1.00 29.97 204 GLU B N 1
ATOM 4538 C CA . GLU E 1 209 ? 21.363 -14.988 -29.741 1.00 35.40 204 GLU B CA 1
ATOM 4539 C C . GLU E 1 209 ? 22.166 -15.848 -28.774 1.00 36.33 204 GLU B C 1
ATOM 4540 O O . GLU E 1 209 ? 23.097 -16.539 -29.202 1.00 34.87 204 GLU B O 1
ATOM 4546 N N . ASN E 1 210 ? 21.813 -15.831 -27.490 1.00 34.21 205 ASN B N 1
ATOM 4547 C CA . ASN E 1 210 ? 22.467 -16.641 -26.470 1.00 34.73 205 ASN B CA 1
ATOM 4548 C C . ASN E 1 210 ? 22.076 -18.109 -26.520 1.00 35.82 205 ASN B C 1
ATOM 4549 O O . ASN E 1 210 ? 22.678 -18.915 -25.804 1.00 39.16 205 ASN B O 1
ATOM 4554 N N . ILE E 1 211 ? 21.094 -18.480 -27.336 1.00 32.98 206 ILE B N 1
ATOM 4555 C CA . ILE E 1 211 ? 20.703 -19.878 -27.459 1.00 30.10 206 ILE B CA 1
ATOM 4556 C C . ILE E 1 211 ? 20.788 -20.277 -28.925 1.00 31.02 206 ILE B C 1
ATOM 4557 O O . ILE E 1 211 ? 19.977 -21.070 -29.417 1.00 32.76 206 ILE B O 1
ATOM 4562 N N . HIS E 1 212 ? 21.775 -19.716 -29.631 1.00 31.52 207 HIS B N 1
ATOM 4563 C CA . HIS E 1 212 ? 22.028 -20.095 -31.017 1.00 32.51 207 HIS B CA 1
ATOM 4564 C C . HIS E 1 212 ? 22.235 -21.598 -31.152 1.00 34.85 207 HIS B C 1
ATOM 4565 O O . HIS E 1 212 ? 21.749 -22.218 -32.105 1.00 32.41 207 HIS B O 1
ATOM 4572 N N . SER E 1 213 ? 22.954 -22.201 -30.202 1.00 38.38 208 SER B N 1
ATOM 4573 C CA . SER E 1 213 ? 23.246 -23.629 -30.253 1.00 38.16 208 SER B CA 1
ATOM 4574 C C . SER E 1 213 ? 21.993 -24.489 -30.230 1.00 34.93 208 SER B C 1
ATOM 4575 O O . SER E 1 213 ? 22.078 -25.689 -30.511 1.00 37.92 208 SER B O 1
ATOM 4578 N N . VAL E 1 214 ? 20.837 -23.909 -29.908 1.00 35.49 209 VAL B N 1
ATOM 4579 C CA . VAL E 1 214 ? 19.597 -24.652 -29.761 1.00 35.18 209 VAL B CA 1
ATOM 4580 C C . VAL E 1 214 ? 18.564 -24.246 -30.805 1.00 30.86 209 VAL B C 1
ATOM 4581 O O . VAL E 1 214 ? 17.841 -25.099 -31.333 1.00 31.26 209 VAL B O 1
ATOM 4585 N N . ILE E 1 215 ? 18.476 -22.958 -31.118 1.00 29.73 210 ILE B N 1
ATOM 4586 C CA . ILE E 1 215 ? 17.612 -22.485 -32.197 1.00 26.94 210 ILE B CA 1
ATOM 4587 C C . ILE E 1 215 ? 18.405 -21.483 -33.032 1.00 27.54 210 ILE B C 1
ATOM 4588 O O . ILE E 1 215 ? 18.514 -20.304 -32.663 1.00 24.71 210 ILE B O 1
ATOM 4593 N N . PRO E 1 216 ? 18.997 -21.911 -34.144 1.00 26.27 211 PRO B N 1
ATOM 4594 C CA . PRO E 1 216 ? 19.809 -20.999 -34.953 1.00 28.72 211 PRO B CA 1
ATOM 4595 C C . PRO E 1 216 ? 18.934 -20.110 -35.816 1.00 24.86 211 PRO B C 1
ATOM 4596 O O . PRO E 1 216 ? 17.799 -20.480 -36.152 1.00 23.17 211 PRO B O 1
ATOM 4600 N N . PRO E 1 217 ? 19.428 -18.929 -36.198 1.00 26.89 212 PRO B N 1
ATOM 4601 C CA . PRO E 1 217 ? 18.614 -18.023 -37.028 1.00 26.24 212 PRO B CA 1
ATOM 4602 C C . PRO E 1 217 ? 18.238 -18.590 -38.388 1.00 27.11 212 PRO B C 1
ATOM 4603 O O . PRO E 1 217 ? 17.344 -18.039 -39.042 1.00 23.42 212 PRO B O 1
ATOM 4607 N N . SER E 1 218 ? 18.885 -19.667 -38.841 1.00 24.52 213 SER B N 1
ATOM 4608 C CA . SER E 1 218 ? 18.473 -20.292 -40.092 1.00 24.18 213 SER B CA 1
ATOM 4609 C C . SER E 1 218 ? 17.085 -20.912 -39.991 1.00 24.74 213 SER B C 1
ATOM 4610 O O . SER E 1 218 ? 16.434 -21.116 -41.020 1.00 24.46 213 SER B O 1
ATOM 4613 N N . HIS E 1 219 ? 16.623 -21.216 -38.778 1.00 26.46 214 HIS B N 1
ATOM 4614 C CA . HIS E 1 219 ? 15.290 -21.757 -38.546 1.00 24.02 214 HIS B CA 1
ATOM 4615 C C . HIS E 1 219 ? 14.401 -20.773 -37.792 1.00 22.10 214 HIS B C 1
ATOM 4616 O O . HIS E 1 219 ? 13.545 -21.180 -37.004 1.00 21.75 214 HIS B O 1
ATOM 4623 N N . ILE E 1 220 ? 14.593 -19.477 -38.019 1.00 21.65 215 ILE B N 1
ATOM 4624 C CA . ILE E 1 220 ? 13.823 -18.435 -37.351 1.00 22.17 215 ILE B CA 1
ATOM 4625 C C . ILE E 1 220 ? 13.171 -17.558 -38.410 1.00 21.76 215 ILE B C 1
ATOM 4626 O O . ILE E 1 220 ? 13.837 -17.110 -39.350 1.00 23.52 215 ILE B O 1
ATOM 4631 N N . MET E 1 221 ? 11.869 -17.326 -38.261 1.00 21.92 216 MET B N 1
ATOM 4632 C CA . MET E 1 221 ? 11.131 -16.377 -39.079 1.00 21.34 216 MET B CA 1
ATOM 4633 C C . MET E 1 221 ? 10.423 -15.392 -38.160 1.00 20.14 216 MET B C 1
ATOM 4634 O O . MET E 1 221 ? 10.313 -15.607 -36.949 1.00 18.64 216 MET B O 1
ATOM 4639 N N . PHE E 1 222 ? 9.933 -14.300 -38.742 1.00 18.45 217 PHE B N 1
ATOM 4640 C CA . PHE E 1 222 ? 9.369 -13.210 -37.961 1.00 18.90 217 PHE B CA 1
ATOM 4641 C C . PHE E 1 222 ? 8.022 -12.776 -38.516 1.00 18.85 217 PHE B C 1
ATOM 4642 O O . PHE E 1 222 ? 7.828 -12.704 -39.734 1.00 17.60 217 PHE B O 1
ATOM 4650 N N . HIS E 1 223 ? 7.094 -12.497 -37.606 1.00 14.82 218 HIS B N 1
ATOM 4651 C CA . HIS E 1 223 ? 5.862 -11.779 -37.904 1.00 18.06 218 HIS B CA 1
ATOM 4652 C C . HIS E 1 223 ? 6.014 -10.378 -37.327 1.00 18.68 218 HIS B C 1
ATOM 4653 O O . HIS E 1 223 ? 6.028 -10.204 -36.103 1.00 19.69 218 HIS B O 1
ATOM 4660 N N . LEU E 1 224 ? 6.147 -9.385 -38.202 1.00 17.51 219 LEU B N 1
ATOM 4661 C CA . LEU E 1 224 ? 6.328 -7.999 -37.778 1.00 21.53 219 LEU B CA 1
ATOM 4662 C C . LEU E 1 224 ? 4.954 -7.353 -37.665 1.00 21.71 219 LEU B C 1
ATOM 4663 O O . LEU E 1 224 ? 4.382 -6.897 -38.658 1.00 19.17 219 LEU B O 1
ATOM 4668 N N . ASN E 1 225 ? 4.409 -7.331 -36.474 1.00 18.28 220 ASN B N 1
ATOM 4669 C CA . ASN E 1 225 ? 3.148 -6.734 -36.193 1.00 19.58 220 ASN B CA 1
ATOM 4670 C C . ASN E 1 225 ? 3.185 -5.803 -34.973 1.00 22.99 220 ASN B C 1
ATOM 4671 O O . ASN E 1 225 ? 3.804 -6.094 -33.984 1.00 19.72 220 ASN B O 1
ATOM 4676 N N . ASP E 1 226 ? 2.569 -4.648 -35.082 1.00 23.47 221 ASP B N 1
ATOM 4677 C CA . ASP E 1 226 ? 2.320 -3.828 -33.910 1.00 21.73 221 ASP B CA 1
ATOM 4678 C C . ASP E 1 226 ? 1.107 -4.390 -33.171 1.00 21.74 221 ASP B C 1
ATOM 4679 O O . ASP E 1 226 ? 0.453 -5.332 -33.629 1.00 21.16 221 ASP B O 1
ATOM 4684 N N . ALA E 1 227 ? 0.792 -3.821 -32.011 1.00 23.35 222 ALA B N 1
ATOM 4685 C CA . ALA E 1 227 ? -0.292 -4.348 -31.193 1.00 23.87 222 ALA B CA 1
ATOM 4686 C C . ALA E 1 227 ? -1.151 -3.214 -30.662 1.00 26.67 222 ALA B C 1
ATOM 4687 O O . ALA E 1 227 ? -0.639 -2.286 -30.028 1.00 26.45 222 ALA B O 1
ATOM 4689 N N . ALA E 1 228 ? -2.455 -3.299 -30.917 1.00 26.51 223 ALA B N 1
ATOM 4690 C CA . ALA E 1 228 ? -3.422 -2.358 -30.355 1.00 28.38 223 ALA B CA 1
ATOM 4691 C C . ALA E 1 228 ? -3.945 -2.881 -29.016 1.00 27.36 223 ALA B C 1
ATOM 4692 O O . ALA E 1 228 ? -5.140 -3.084 -28.808 1.00 34.52 223 ALA B O 1
ATOM 4694 N N . THR E 1 229 ? -3.004 -3.109 -28.102 1.00 26.12 224 THR B N 1
ATOM 4695 C CA . THR E 1 229 ? -3.317 -3.625 -26.777 1.00 29.66 224 THR B CA 1
ATOM 4696 C C . THR E 1 229 ? -2.114 -3.394 -25.874 1.00 31.89 224 THR B C 1
ATOM 4697 O O . THR E 1 229 ? -0.998 -3.162 -26.346 1.00 28.54 224 THR B O 1
ATOM 4701 N N . GLU E 1 230 ? -2.356 -3.462 -24.568 1.00 31.47 225 GLU B N 1
ATOM 4702 C CA . GLU E 1 230 ? -1.308 -3.172 -23.601 1.00 29.13 225 GLU B CA 1
ATOM 4703 C C . GLU E 1 230 ? -0.307 -4.319 -23.519 1.00 27.41 225 GLU B C 1
ATOM 4704 O O . GLU E 1 230 ? -0.640 -5.485 -23.744 1.00 28.29 225 GLU B O 1
ATOM 4710 N N . CYS E 1 231 ? 0.937 -3.971 -23.188 1.00 27.48 226 CYS B N 1
ATOM 4711 C CA . CYS E 1 231 ? 1.974 -4.966 -22.947 1.00 25.12 226 CYS B CA 1
ATOM 4712 C C . CYS E 1 231 ? 1.583 -5.863 -21.780 1.00 26.72 226 CYS B C 1
ATOM 4713 O O . CYS E 1 231 ? 1.541 -5.413 -20.631 1.00 30.40 226 CYS B O 1
ATOM 4716 N N . GLY E 1 232 ? 1.292 -7.129 -22.066 1.00 25.77 227 GLY B N 1
ATOM 4717 C CA . GLY E 1 232 ? 0.884 -8.072 -21.050 1.00 23.28 227 GLY B CA 1
ATOM 4718 C C . GLY E 1 232 ? -0.609 -8.279 -20.931 1.00 25.39 227 GLY B C 1
ATOM 4719 O O . GLY E 1 232 ? -1.045 -9.008 -20.033 1.00 27.78 227 GLY B O 1
ATOM 4720 N N . SER E 1 233 ? -1.406 -7.666 -21.810 1.00 23.03 228 SER B N 1
ATOM 4721 C CA . SER E 1 233 ? -2.853 -7.813 -21.733 1.00 25.51 228 SER B CA 1
ATOM 4722 C C . SER E 1 233 ? -3.314 -9.227 -22.057 1.00 26.23 228 SER B C 1
ATOM 4723 O O . SER E 1 233 ? -4.429 -9.602 -21.679 1.00 24.66 228 SER B O 1
ATOM 4726 N N . GLY E 1 234 ? -2.490 -10.017 -22.742 1.00 24.84 229 GLY B N 1
ATOM 4727 C CA . GLY E 1 234 ? -2.917 -11.330 -23.174 1.00 24.87 229 GLY B CA 1
ATOM 4728 C C . GLY E 1 234 ? -3.935 -11.329 -24.289 1.00 26.40 229 GLY B C 1
ATOM 4729 O O . GLY E 1 234 ? -4.494 -12.385 -24.600 1.00 24.21 229 GLY B O 1
ATOM 4730 N N . ILE E 1 235 ? -4.198 -10.175 -24.898 1.00 26.38 230 ILE B N 1
ATOM 4731 C CA . ILE E 1 235 ? -5.143 -10.047 -25.999 1.00 25.67 230 ILE B CA 1
ATOM 4732 C C . ILE E 1 235 ? -4.355 -9.784 -27.274 1.00 26.48 230 ILE B C 1
ATOM 4733 O O . ILE E 1 235 ? -3.384 -9.018 -27.267 1.00 30.51 230 ILE B O 1
ATOM 4738 N N . ASP E 1 236 ? -4.768 -10.421 -28.366 1.00 23.47 231 ASP B N 1
ATOM 4739 C CA . ASP E 1 236 ? -4.057 -10.351 -29.639 1.00 23.08 231 ASP B CA 1
ATOM 4740 C C . ASP E 1 236 ? -4.841 -9.458 -30.593 1.00 27.92 231 ASP B C 1
ATOM 4741 O O . ASP E 1 236 ? -5.918 -9.839 -31.064 1.00 31.54 231 ASP B O 1
ATOM 4746 N N . ARG E 1 237 ? -4.298 -8.275 -30.879 1.00 24.79 232 ARG B N 1
ATOM 4747 C CA . ARG E 1 237 ? -4.919 -7.320 -31.800 1.00 25.47 232 ARG B CA 1
ATOM 4748 C C . ARG E 1 237 ? -3.810 -6.720 -32.659 1.00 24.67 232 ARG B C 1
ATOM 4749 O O . ARG E 1 237 ? -3.126 -5.785 -32.230 1.00 25.31 232 ARG B O 1
ATOM 4757 N N . HIS E 1 238 ? -3.635 -7.256 -33.865 1.00 23.60 233 HIS B N 1
ATOM 4758 C CA . HIS E 1 238 ? -2.583 -6.772 -34.751 1.00 24.15 233 HIS B CA 1
ATOM 4759 C C . HIS E 1 238 ? -2.838 -5.323 -35.152 1.00 23.15 233 HIS B C 1
ATOM 4760 O O . HIS E 1 238 ? -3.983 -4.877 -35.268 1.00 25.22 233 HIS B O 1
ATOM 4767 N N . ALA E 1 239 ? -1.750 -4.589 -35.372 1.00 21.91 234 ALA B N 1
ATOM 4768 C CA . ALA E 1 239 ? -1.820 -3.208 -35.822 1.00 24.56 234 ALA B CA 1
ATOM 4769 C C . ALA E 1 239 ? -0.668 -2.939 -36.779 1.00 24.72 234 ALA B C 1
ATOM 4770 O O . ALA E 1 239 ? 0.351 -3.635 -36.767 1.00 22.03 234 ALA B O 1
ATOM 4772 N N . SER E 1 240 ? -0.846 -1.922 -37.618 1.00 23.69 235 SER B N 1
ATOM 4773 C CA . SER E 1 240 ? 0.205 -1.527 -38.543 1.00 22.66 235 SER B CA 1
ATOM 4774 C C . SER E 1 240 ? 1.412 -0.991 -37.782 1.00 24.32 235 SER B C 1
ATOM 4775 O O . SER E 1 240 ? 1.288 -0.443 -36.683 1.00 22.96 235 SER B O 1
ATOM 4778 N N . LEU E 1 241 ? 2.591 -1.158 -38.381 1.00 24.57 236 LEU B N 1
ATOM 4779 C CA . LEU E 1 241 ? 3.829 -0.739 -37.735 1.00 26.01 236 LEU B CA 1
ATOM 4780 C C . LEU E 1 241 ? 3.800 0.753 -37.432 1.00 26.30 236 LEU B C 1
ATOM 4781 O O . LEU E 1 241 ? 3.441 1.567 -38.289 1.00 29.49 236 LEU B O 1
ATOM 4786 N N . PHE E 1 242 ? 4.171 1.101 -36.199 1.00 27.93 237 PHE B N 1
ATOM 4787 C CA . PHE E 1 242 ? 4.181 2.460 -35.660 1.00 29.00 237 PHE B CA 1
ATOM 4788 C C . PHE E 1 242 ? 2.786 3.054 -35.515 1.00 27.97 237 PHE B C 1
ATOM 4789 O O . PHE E 1 242 ? 2.659 4.258 -35.257 1.00 29.26 237 PHE B O 1
ATOM 4797 N N . GLU E 1 243 ? 1.734 2.251 -35.669 1.00 28.36 238 GLU B N 1
ATOM 4798 C CA . GLU E 1 243 ? 0.370 2.696 -35.426 1.00 24.30 238 GLU B CA 1
ATOM 4799 C C . GLU E 1 243 ? -0.261 2.020 -34.218 1.00 24.65 238 GLU B C 1
ATOM 4800 O O . GLU E 1 243 ? -1.449 2.234 -33.954 1.00 30.11 238 GLU B O 1
ATOM 4804 N N . GLY E 1 244 ? 0.495 1.214 -33.479 1.00 24.02 239 GLY B N 1
ATOM 4805 C CA . GLY E 1 244 ? -0.038 0.544 -32.311 1.00 24.67 239 GLY B CA 1
ATOM 4806 C C . GLY E 1 244 ? 0.711 0.890 -31.041 1.00 23.98 239 GLY B C 1
ATOM 4807 O O . GLY E 1 244 ? 1.611 1.733 -31.054 1.00 25.80 239 GLY B O 1
ATOM 4808 N N . MET E 1 245 ? 0.364 0.225 -29.939 1.00 26.07 240 MET B N 1
ATOM 4809 C CA . MET E 1 245 ? 0.905 0.595 -28.637 1.00 25.91 240 MET B CA 1
ATOM 4810 C C . MET E 1 245 ? 2.395 0.302 -28.505 1.00 24.73 240 MET B C 1
ATOM 4811 O O . MET E 1 245 ? 3.034 0.829 -27.589 1.00 28.97 240 MET B O 1
ATOM 4816 N N . ILE E 1 246 ? 2.966 -0.513 -29.391 1.00 25.90 241 ILE B N 1
ATOM 4817 C CA . ILE E 1 246 ? 4.368 -0.888 -29.244 1.00 27.01 241 ILE B CA 1
ATOM 4818 C C . ILE E 1 246 ? 5.285 0.228 -29.729 1.00 29.20 241 ILE B C 1
ATOM 4819 O O . ILE E 1 246 ? 6.266 0.576 -29.063 1.00 29.79 241 ILE B O 1
ATOM 4824 N N . TRP E 1 247 ? 4.986 0.809 -30.894 1.00 28.39 242 TRP B N 1
ATOM 4825 C CA . TRP E 1 247 ? 5.925 1.712 -31.546 1.00 29.01 242 TRP B CA 1
ATOM 4826 C C . TRP E 1 247 ? 5.302 3.017 -32.033 1.00 31.36 242 TRP B C 1
ATOM 4827 O O . TRP E 1 247 ? 5.962 3.757 -32.771 1.00 30.66 242 TRP B O 1
ATOM 4838 N N . LYS E 1 248 ? 4.060 3.328 -31.647 1.00 32.16 243 LYS B N 1
ATOM 4839 C CA . LYS E 1 248 ? 3.457 4.585 -32.087 1.00 33.29 243 LYS B CA 1
ATOM 4840 C C . LYS E 1 248 ? 4.238 5.783 -31.564 1.00 37.34 243 LYS B C 1
ATOM 4841 O O . LYS E 1 248 ? 4.458 6.758 -32.293 1.00 37.57 243 LYS B O 1
ATOM 4843 N N . SER E 1 249 ? 4.677 5.724 -30.310 1.00 35.68 244 SER B N 1
ATOM 4844 C CA . SER E 1 249 ? 5.477 6.795 -29.723 1.00 36.45 244 SER B CA 1
ATOM 4845 C C . SER E 1 249 ? 6.883 6.887 -30.320 1.00 36.19 244 SER B C 1
ATOM 4846 O O . SER E 1 249 ? 7.711 7.647 -29.801 1.00 39.36 244 SER B O 1
ATOM 4849 N N . TYR E 1 250 ? 7.173 6.135 -31.385 1.00 33.35 245 TYR B N 1
ATOM 4850 C CA . TYR E 1 250 ? 8.438 6.241 -32.100 1.00 34.67 245 TYR B CA 1
ATOM 4851 C C . TYR E 1 250 ? 8.237 6.512 -33.585 1.00 36.91 245 TYR B C 1
ATOM 4852 O O . TYR E 1 250 ? 9.194 6.385 -34.359 1.00 36.01 245 TYR B O 1
ATOM 4861 N N . SER E 1 251 ? 7.023 6.877 -34.005 1.00 37.89 246 SER B N 1
ATOM 4862 C CA . SER E 1 251 ? 6.771 7.128 -35.420 1.00 39.55 246 SER B CA 1
ATOM 4863 C C . SER E 1 251 ? 7.579 8.312 -35.934 1.00 46.64 246 SER B C 1
ATOM 4864 O O . SER E 1 251 ? 7.853 8.402 -37.136 1.00 50.58 246 SER B O 1
ATOM 4867 N N . HIS E 1 252 ? 7.970 9.226 -35.044 1.00 48.73 247 HIS B N 1
ATOM 4868 C CA . HIS E 1 252 ? 8.813 10.346 -35.447 1.00 48.76 247 HIS B CA 1
ATOM 4869 C C . HIS E 1 252 ? 10.268 9.913 -35.587 1.00 47.61 247 HIS B C 1
ATOM 4870 O O . HIS E 1 252 ? 10.890 10.126 -36.633 1.00 50.93 247 HIS B O 1
ATOM 4877 N N . LYS E 1 253 ? 10.820 9.299 -34.544 1.00 46.92 248 LYS B N 1
ATOM 4878 C CA . LYS E 1 253 ? 12.194 8.801 -34.527 1.00 44.22 248 LYS B CA 1
ATOM 4879 C C . LYS E 1 253 ? 12.128 7.279 -34.645 1.00 42.23 248 LYS B C 1
ATOM 4880 O O . LYS E 1 253 ? 12.122 6.561 -33.642 1.00 44.63 248 LYS B O 1
ATOM 4882 N N . ILE E 1 254 ? 12.089 6.790 -35.885 1.00 40.56 249 ILE B N 1
ATOM 4883 C CA . ILE E 1 254 ? 11.811 5.375 -36.110 1.00 40.15 249 ILE B CA 1
ATOM 4884 C C . ILE E 1 254 ? 13.024 4.500 -35.815 1.00 40.17 249 ILE B C 1
ATOM 4885 O O . ILE E 1 254 ? 12.869 3.346 -35.399 1.00 40.63 249 ILE B O 1
ATOM 4890 N N . LYS E 1 255 ? 14.239 5.009 -36.015 1.00 39.96 250 LYS B N 1
ATOM 4891 C CA . LYS E 1 255 ? 15.426 4.206 -35.751 1.00 39.44 250 LYS B CA 1
ATOM 4892 C C . LYS E 1 255 ? 15.757 4.107 -34.267 1.00 39.00 250 LYS B C 1
ATOM 4893 O O . LYS E 1 255 ? 16.792 3.530 -33.916 1.00 37.02 250 LYS B O 1
ATOM 4899 N N . GLN E 1 256 ? 14.910 4.652 -33.396 1.00 38.17 251 GLN B N 1
ATOM 4900 C CA . GLN E 1 256 ? 15.025 4.465 -31.958 1.00 41.04 251 GLN B CA 1
ATOM 4901 C C . GLN E 1 256 ? 14.056 3.416 -31.432 1.00 37.22 251 GLN B C 1
ATOM 4902 O O . GLN E 1 256 ? 14.061 3.132 -30.230 1.00 35.29 251 GLN B O 1
ATOM 4908 N N . SER E 1 257 ? 13.228 2.841 -32.297 1.00 33.89 252 SER B N 1
ATOM 4909 C CA . SER E 1 257 ? 12.214 1.881 -31.892 1.00 31.69 252 SER B CA 1
ATOM 4910 C C . SER E 1 257 ? 12.782 0.467 -31.875 1.00 29.41 252 SER B C 1
ATOM 4911 O O . SER E 1 257 ? 13.793 0.165 -32.513 1.00 30.11 252 SER B O 1
ATOM 4914 N N . GLY E 1 258 ? 12.104 -0.408 -31.130 1.00 29.75 253 GLY B N 1
ATOM 4915 C CA . GLY E 1 258 ? 12.508 -1.801 -31.091 1.00 29.62 253 GLY B CA 1
ATOM 4916 C C . GLY E 1 258 ? 12.339 -2.509 -32.420 1.00 27.89 253 GLY B C 1
ATOM 4917 O O . GLY E 1 258 ? 13.079 -3.448 -32.725 1.00 24.59 253 GLY B O 1
ATOM 4918 N N . LEU E 1 259 ? 11.363 -2.076 -33.226 1.00 28.25 254 LEU B N 1
ATOM 4919 C CA . LEU E 1 259 ? 11.172 -2.668 -34.546 1.00 28.27 254 LEU B CA 1
ATOM 4920 C C . LEU E 1 259 ? 12.431 -2.546 -35.391 1.00 28.65 254 LEU B C 1
ATOM 4921 O O . LEU E 1 259 ? 12.811 -3.488 -36.097 1.00 26.76 254 LEU B O 1
ATOM 4926 N N . TYR E 1 260 ? 13.088 -1.384 -35.335 1.00 28.08 255 TYR B N 1
ATOM 4927 C CA . TYR E 1 260 ? 14.305 -1.180 -36.114 1.00 29.59 255 TYR B CA 1
ATOM 4928 C C . TYR E 1 260 ? 15.408 -2.126 -35.666 1.00 29.36 255 TYR B C 1
ATOM 4929 O O . TYR E 1 260 ? 16.210 -2.589 -36.488 1.00 27.82 255 TYR B O 1
ATOM 4938 N N . CYS E 1 261 ? 15.470 -2.423 -34.366 1.00 27.45 256 CYS B N 1
ATOM 4939 C CA . CYS E 1 261 ? 16.403 -3.440 -33.897 1.00 26.42 256 CYS B CA 1
ATOM 4940 C C . CYS E 1 261 ? 16.041 -4.809 -34.459 1.00 25.95 256 CYS B C 1
ATOM 4941 O O . CYS E 1 261 ? 16.925 -5.603 -34.802 1.00 30.42 256 CYS B O 1
ATOM 4944 N N . PHE E 1 262 ? 14.742 -5.103 -34.558 1.00 26.02 257 PHE B N 1
ATOM 4945 C CA . PHE E 1 262 ? 14.311 -6.346 -35.190 1.00 27.00 257 PHE B CA 1
ATOM 4946 C C . PHE E 1 262 ? 14.668 -6.363 -36.671 1.00 26.16 257 PHE B C 1
ATOM 4947 O O . PHE E 1 262 ? 15.063 -7.404 -37.207 1.00 28.21 257 PHE B O 1
ATOM 4955 N N . VAL E 1 263 ? 14.539 -5.219 -37.347 1.00 24.98 258 VAL B N 1
ATOM 4956 C CA . VAL E 1 263 ? 14.895 -5.148 -38.762 1.00 27.99 258 VAL B CA 1
ATOM 4957 C C . VAL E 1 263 ? 16.385 -5.401 -38.949 1.00 28.97 258 VAL B C 1
ATOM 4958 O O . VAL E 1 263 ? 16.802 -6.074 -39.901 1.00 28.44 258 VAL B O 1
ATOM 4962 N N . GLU E 1 264 ? 17.208 -4.876 -38.040 1.00 26.82 259 GLU B N 1
ATOM 4963 C CA . GLU E 1 264 ? 18.646 -5.108 -38.117 1.00 30.51 259 GLU B CA 1
ATOM 4964 C C . GLU E 1 264 ? 18.972 -6.588 -37.958 1.00 28.89 259 GLU B C 1
ATOM 4965 O O . GLU E 1 264 ? 19.776 -7.143 -38.716 1.00 30.51 259 GLU B O 1
ATOM 4971 N N . TYR E 1 265 ? 18.355 -7.244 -36.973 1.00 29.60 260 TYR B N 1
ATOM 4972 C CA . TYR E 1 265 ? 18.550 -8.680 -36.801 1.00 29.17 260 TYR B CA 1
ATOM 4973 C C . TYR E 1 265 ? 18.092 -9.442 -38.039 1.00 26.83 260 TYR B C 1
ATOM 4974 O O . TYR E 1 265 ? 18.787 -10.342 -38.523 1.00 27.20 260 TYR B O 1
ATOM 4983 N N . ILE E 1 266 ? 16.916 -9.089 -38.564 1.00 27.43 261 ILE B N 1
ATOM 4984 C CA . ILE E 1 266 ? 16.382 -9.775 -39.738 1.00 27.30 261 ILE B CA 1
ATOM 4985 C C . ILE E 1 266 ? 17.303 -9.581 -40.936 1.00 26.10 261 ILE B C 1
ATOM 4986 O O . ILE E 1 266 ? 17.484 -10.492 -41.754 1.00 25.79 261 ILE B O 1
ATOM 4991 N N . THR E 1 267 ? 17.915 -8.400 -41.050 1.00 26.04 262 THR B N 1
ATOM 4992 C CA . THR E 1 267 ? 18.824 -8.150 -42.164 1.00 26.28 262 THR B CA 1
ATOM 4993 C C . THR E 1 267 ? 20.123 -8.932 -42.007 1.00 31.04 262 THR B C 1
ATOM 4994 O O . THR E 1 267 ? 20.621 -9.515 -42.977 1.00 31.67 262 THR B O 1
ATOM 4998 N N . ARG E 1 268 ? 20.683 -8.957 -40.793 1.00 30.72 263 ARG B N 1
ATOM 4999 C CA . ARG E 1 268 ? 21.950 -9.649 -40.572 1.00 29.52 263 ARG B CA 1
ATOM 5000 C C . ARG E 1 268 ? 21.848 -11.129 -40.910 1.00 30.94 263 ARG B C 1
ATOM 5001 O O . ARG E 1 268 ? 22.778 -11.708 -41.482 1.00 35.77 263 ARG B O 1
ATOM 5009 N N . HIS E 1 269 ? 20.730 -11.761 -40.562 1.00 28.81 264 HIS B N 1
ATOM 5010 C CA . HIS E 1 269 ? 20.582 -13.202 -40.700 1.00 28.32 264 HIS B CA 1
ATOM 5011 C C . HIS E 1 269 ? 19.705 -13.609 -41.875 1.00 27.65 264 HIS B C 1
ATOM 5012 O O . HIS E 1 269 ? 19.463 -14.808 -42.057 1.00 28.83 264 HIS B O 1
ATOM 5019 N N . GLN E 1 270 ? 19.228 -12.651 -42.672 1.00 26.84 265 GLN B N 1
ATOM 5020 C CA . GLN E 1 270 ? 18.433 -12.938 -43.868 1.00 27.00 265 GLN B CA 1
ATOM 5021 C C . GLN E 1 270 ? 17.199 -13.771 -43.527 1.00 26.63 265 GLN B C 1
ATOM 5022 O O . GLN E 1 270 ? 16.857 -14.728 -44.225 1.00 30.84 265 GLN B O 1
ATOM 5028 N N . CYS E 1 271 ? 16.528 -13.402 -42.438 1.00 26.45 266 CYS B N 1
ATOM 5029 C CA . CYS E 1 271 ? 15.335 -14.101 -41.993 1.00 26.63 266 CYS B CA 1
ATOM 5030 C C . CYS E 1 271 ? 14.114 -13.655 -42.793 1.00 23.47 266 CYS B C 1
ATOM 5031 O O . CYS E 1 271 ? 14.060 -12.523 -43.283 1.00 21.25 266 CYS B O 1
ATOM 5034 N N . PRO E 1 272 ? 13.123 -14.529 -42.944 1.00 22.64 267 PRO B N 1
ATOM 5035 C CA . PRO E 1 272 ? 11.837 -14.088 -43.489 1.00 17.97 267 PRO B CA 1
ATOM 5036 C C . PRO E 1 272 ? 11.088 -13.242 -42.473 1.00 21.35 267 PRO B C 1
ATOM 5037 O O . PRO E 1 272 ? 11.184 -13.452 -41.261 1.00 21.23 267 PRO B O 1
ATOM 5041 N N . ALA E 1 273 ? 10.339 -12.267 -42.982 1.00 22.16 268 ALA B N 1
ATOM 5042 C CA . ALA E 1 273 ? 9.572 -11.356 -42.139 1.00 19.84 268 ALA B CA 1
ATOM 5043 C C . ALA E 1 273 ? 8.236 -11.085 -42.809 1.00 21.04 268 ALA B C 1
ATOM 5044 O O . ALA E 1 273 ? 8.196 -10.564 -43.928 1.00 18.41 268 ALA B O 1
ATOM 5046 N N . ILE E 1 274 ? 7.148 -11.431 -42.125 1.00 18.49 269 ILE B N 1
ATOM 5047 C CA . ILE E 1 274 ? 5.802 -11.360 -42.681 1.00 20.94 269 ILE B CA 1
ATOM 5048 C C . ILE E 1 274 ? 4.986 -10.368 -41.867 1.00 22.21 269 ILE B C 1
ATOM 5049 O O . ILE E 1 274 ? 4.934 -10.461 -40.636 1.00 21.31 269 ILE B O 1
ATOM 5054 N N . LEU E 1 275 ? 4.348 -9.426 -42.556 1.00 21.44 270 LEU B N 1
ATOM 5055 C CA . LEU E 1 275 ? 3.388 -8.523 -41.934 1.00 22.14 270 LEU B CA 1
ATOM 5056 C C . LEU E 1 275 ? 2.002 -9.150 -42.033 1.00 22.22 270 LEU B C 1
ATOM 5057 O O . LEU E 1 275 ? 1.492 -9.365 -43.138 1.00 21.55 270 LEU B O 1
ATOM 5062 N N . GLU E 1 276 ? 1.397 -9.453 -40.884 1.00 19.93 271 GLU B N 1
ATOM 5063 C CA . GLU E 1 276 ? 0.085 -10.100 -40.846 1.00 22.52 271 GLU B CA 1
ATOM 5064 C C . GLU E 1 276 ? -0.974 -9.034 -40.584 1.00 23.52 271 GLU B C 1
ATOM 5065 O O . GLU E 1 276 ? -1.439 -8.833 -39.462 1.00 22.49 271 GLU B O 1
ATOM 5071 N N . ARG E 1 277 ? -1.361 -8.366 -41.631 1.00 22.09 272 ARG B N 1
ATOM 5072 C CA . ARG E 1 277 ? -2.319 -7.314 -41.570 1.00 25.29 272 ARG B CA 1
ATOM 5073 C C . ARG E 1 277 ? -3.659 -7.709 -42.178 1.00 26.20 272 ARG B C 1
ATOM 5074 O O . ARG E 1 277 ? -3.726 -8.181 -43.246 1.00 28.02 272 ARG B O 1
ATOM 5082 N N . ASN E 1 278 ? -4.703 -7.583 -41.407 1.00 26.14 273 ASN B N 1
ATOM 5083 C CA . ASN E 1 278 ? -6.025 -7.850 -41.884 1.00 31.88 273 ASN B CA 1
ATOM 5084 C C . ASN E 1 278 ? -6.901 -6.600 -41.762 1.00 34.36 273 ASN B C 1
ATOM 5085 O O . ASN E 1 278 ? -7.107 -6.116 -40.691 1.00 33.05 273 ASN B O 1
ATOM 5090 N N . LEU E 1 279 ? -7.442 -6.119 -42.870 1.00 39.26 274 LEU B N 1
ATOM 5091 C CA . LEU E 1 279 ? -8.314 -4.952 -42.875 1.00 36.99 274 LEU B CA 1
ATOM 5092 C C . LEU E 1 279 ? -9.607 -5.290 -43.608 1.00 41.92 274 LEU B C 1
ATOM 5093 O O . LEU E 1 279 ? -9.777 -6.388 -44.148 1.00 43.50 274 LEU B O 1
ATOM 5098 N N . GLY E 1 280 ? -10.524 -4.321 -43.631 1.00 44.36 275 GLY B N 1
ATOM 5099 C CA . GLY E 1 280 ? -11.856 -4.585 -44.150 1.00 43.34 275 GLY B CA 1
ATOM 5100 C C . GLY E 1 280 ? -11.897 -4.746 -45.658 1.00 43.45 275 GLY B C 1
ATOM 5101 O O . GLY E 1 280 ? -12.583 -5.632 -46.175 1.00 44.03 275 GLY B O 1
ATOM 5102 N N . SER E 1 281 ? -11.174 -3.897 -46.383 1.00 42.36 276 SER B N 1
ATOM 5103 C CA . SER E 1 281 ? -11.222 -3.891 -47.837 1.00 41.92 276 SER B CA 1
ATOM 5104 C C . SER E 1 281 ? -9.810 -3.901 -48.406 1.00 40.07 276 SER B C 1
ATOM 5105 O O . SER E 1 281 ? -8.820 -3.737 -47.688 1.00 40.46 276 SER B O 1
ATOM 5108 N N . SER E 1 282 ? -9.733 -4.097 -49.724 1.00 37.91 277 SER B N 1
ATOM 5109 C CA . SER E 1 282 ? -8.449 -4.006 -50.410 1.00 38.49 277 SER B CA 1
ATOM 5110 C C . SER E 1 282 ? -7.876 -2.599 -50.309 1.00 39.59 277 SER B C 1
ATOM 5111 O O . SER E 1 282 ? -6.679 -2.425 -50.054 1.00 39.63 277 SER B O 1
ATOM 5114 N N . MET E 1 283 ? -8.722 -1.582 -50.495 1.00 41.10 278 MET B N 1
ATOM 5115 C CA . MET E 1 283 ? -8.248 -0.202 -50.467 1.00 41.17 278 MET B CA 1
ATOM 5116 C C . MET E 1 283 ? -7.646 0.151 -49.114 1.00 35.73 278 MET B C 1
ATOM 5117 O O . MET E 1 283 ? -6.630 0.852 -49.042 1.00 36.92 278 MET B O 1
ATOM 5122 N N . GLN E 1 284 ? -8.257 -0.326 -48.028 1.00 36.51 279 GLN B N 1
ATOM 5123 C CA . GLN E 1 284 ? -7.706 -0.067 -46.702 1.00 36.71 279 GLN B CA 1
ATOM 5124 C C . GLN E 1 284 ? -6.385 -0.798 -46.501 1.00 34.11 279 GLN B C 1
ATOM 5125 O O . GLN E 1 284 ? -5.432 -0.230 -45.954 1.00 32.19 279 GLN B O 1
ATOM 5131 N N . LEU E 1 285 ? -6.309 -2.056 -46.939 1.00 35.53 280 LEU B N 1
ATOM 5132 C CA . LEU E 1 285 ? -5.099 -2.847 -46.734 1.00 33.19 280 LEU B CA 1
ATOM 5133 C C . LEU E 1 285 ? -3.932 -2.286 -47.538 1.00 32.85 280 LEU B C 1
ATOM 5134 O O . LEU E 1 285 ? -2.823 -2.127 -47.015 1.00 28.42 280 LEU B O 1
ATOM 5139 N N . GLN E 1 286 ? -4.170 -1.975 -48.815 1.00 34.35 281 GLN B N 1
ATOM 5140 C CA . GLN E 1 286 ? -3.096 -1.495 -49.679 1.00 32.78 281 GLN B CA 1
ATOM 5141 C C . GLN E 1 286 ? -2.663 -0.080 -49.315 1.00 32.03 281 GLN B C 1
ATOM 5142 O O . GLN E 1 286 ? -1.516 0.296 -49.574 1.00 31.33 281 GLN B O 1
ATOM 5148 N N . THR E 1 287 ? -3.551 0.714 -48.713 1.00 32.59 282 THR B N 1
ATOM 5149 C CA . THR E 1 287 ? -3.112 1.974 -48.124 1.00 29.21 282 THR B CA 1
ATOM 5150 C C . THR E 1 287 ? -2.281 1.726 -46.869 1.00 29.86 282 THR B C 1
ATOM 5151 O O . THR E 1 287 ? -1.268 2.398 -46.640 1.00 34.18 282 THR B O 1
ATOM 5155 N N . ALA E 1 288 ? -2.688 0.751 -46.054 1.00 28.88 283 ALA B N 1
ATOM 5156 C CA . ALA E 1 288 ? -1.941 0.431 -44.843 1.00 25.82 283 ALA B CA 1
ATOM 5157 C C . ALA E 1 288 ? -0.587 -0.183 -45.177 1.00 29.78 283 ALA B C 1
ATOM 5158 O O . ALA E 1 288 ? 0.441 0.214 -44.616 1.00 31.94 283 ALA B O 1
ATOM 5160 N N . LEU E 1 289 ? -0.567 -1.155 -46.093 1.00 27.81 284 LEU B N 1
ATOM 5161 C CA . LEU E 1 289 ? 0.689 -1.807 -46.447 1.00 26.87 284 LEU B CA 1
ATOM 5162 C C . LEU E 1 289 ? 1.632 -0.861 -47.177 1.00 30.31 284 LEU B C 1
ATOM 5163 O O . LEU E 1 289 ? 2.852 -0.950 -47.000 1.00 29.14 284 LEU B O 1
ATOM 5168 N N . THR E 1 290 ? 1.100 0.044 -48.001 1.00 29.64 285 THR B N 1
ATOM 5169 C CA . THR E 1 290 ? 1.968 1.018 -48.655 1.00 29.27 285 THR B CA 1
ATOM 5170 C C . THR E 1 290 ? 2.706 1.867 -47.625 1.00 30.92 285 THR B C 1
ATOM 5171 O O . THR E 1 290 ? 3.904 2.127 -47.772 1.00 30.10 285 THR B O 1
ATOM 5175 N N . ALA E 1 291 ? 2.022 2.282 -46.557 1.00 31.20 286 ALA B N 1
ATOM 5176 C CA . ALA E 1 291 ? 2.680 3.090 -45.532 1.00 30.28 286 ALA B CA 1
ATOM 5177 C C . ALA E 1 291 ? 3.749 2.285 -44.802 1.00 32.55 286 ALA B C 1
ATOM 5178 O O . ALA E 1 291 ? 4.876 2.758 -44.618 1.00 34.44 286 ALA B O 1
ATOM 5180 N N . GLU E 1 292 ? 3.423 1.068 -44.398 1.00 31.09 287 GLU B N 1
ATOM 5181 C CA . GLU E 1 292 ? 4.360 0.241 -43.684 1.00 29.66 287 GLU B CA 1
ATOM 5182 C C . GLU E 1 292 ? 5.581 -0.138 -44.447 1.00 30.01 287 GLU B C 1
ATOM 5183 O O . GLU E 1 292 ? 6.645 -0.043 -43.931 1.00 30.15 287 GLU B O 1
ATOM 5189 N N . PHE E 1 293 ? 5.410 -0.506 -45.704 1.00 29.87 288 PHE B N 1
ATOM 5190 C CA . PHE E 1 293 ? 6.542 -0.971 -46.500 1.00 30.67 288 PHE B CA 1
ATOM 5191 C C . PHE E 1 293 ? 7.471 0.167 -46.918 1.00 32.28 288 PHE B C 1
ATOM 5192 O O . PHE E 1 293 ? 8.684 -0.046 -47.019 1.00 32.48 288 PHE B O 1
ATOM 5200 N N . THR E 1 294 ? 6.945 1.363 -47.111 1.00 32.18 289 THR B N 1
ATOM 5201 C CA . THR E 1 294 ? 7.796 2.518 -47.388 1.00 35.43 289 THR B CA 1
ATOM 5202 C C . THR E 1 294 ? 8.643 2.920 -46.187 1.00 31.84 289 THR B C 1
ATOM 5203 O O . THR E 1 294 ? 9.784 3.281 -46.326 1.00 39.20 289 THR B O 1
ATOM 5207 N N . THR E 1 295 ? 8.067 2.820 -45.007 1.00 31.25 290 THR B N 1
ATOM 5208 C CA . THR E 1 295 ? 8.763 3.122 -43.773 1.00 33.65 290 THR B CA 1
ATOM 5209 C C . THR E 1 295 ? 9.928 2.152 -43.572 1.00 35.17 290 THR B C 1
ATOM 5210 O O . THR E 1 295 ? 11.018 2.529 -43.187 1.00 36.11 290 THR B O 1
ATOM 5214 N N . LEU E 1 296 ? 9.669 0.892 -43.871 1.00 32.55 291 LEU B N 1
ATOM 5215 C CA . LEU E 1 296 ? 10.663 -0.150 -43.817 1.00 35.81 291 LEU B CA 1
ATOM 5216 C C . LEU E 1 296 ? 11.732 0.087 -44.817 1.00 34.56 291 LEU B C 1
ATOM 5217 O O . LEU E 1 296 ? 12.824 -0.232 -44.568 1.00 38.72 291 LEU B O 1
ATOM 5222 N N . LYS E 1 297 ? 11.396 0.597 -45.987 1.00 36.11 292 LYS B N 1
ATOM 5223 C CA . LYS E 1 297 ? 12.363 0.918 -46.996 1.00 38.03 292 LYS B CA 1
ATOM 5224 C C . LYS E 1 297 ? 13.289 1.997 -46.467 1.00 38.01 292 LYS B C 1
ATOM 5225 O O . LYS E 1 297 ? 14.455 1.928 -46.702 1.00 40.80 292 LYS B O 1
ATOM 5231 N N . SER E 1 298 ? 12.746 2.899 -45.704 1.00 35.02 293 SER B N 1
ATOM 5232 C CA . SER E 1 298 ? 13.484 3.939 -45.096 1.00 38.15 293 SER B CA 1
ATOM 5233 C C . SER E 1 298 ? 14.495 3.331 -44.133 1.00 42.12 293 SER B C 1
ATOM 5234 O O . SER E 1 298 ? 15.646 3.685 -44.140 1.00 45.38 293 SER B O 1
ATOM 5237 N N . LEU E 1 299 ? 14.054 2.370 -43.342 1.00 40.14 294 LEU B N 1
ATOM 5238 C CA . LEU E 1 299 ? 14.891 1.630 -42.421 1.00 36.30 294 LEU B CA 1
ATOM 5239 C C . LEU E 1 299 ? 15.922 0.791 -43.136 1.00 38.63 294 LEU B C 1
ATOM 5240 O O . LEU E 1 299 ? 16.953 0.557 -42.616 1.00 40.77 294 LEU B O 1
ATOM 5245 N N . LEU E 1 300 ? 15.585 0.220 -44.265 1.00 38.72 295 LEU B N 1
ATOM 5246 C CA . LEU E 1 300 ? 16.505 -0.571 -45.053 1.00 42.98 295 LEU B CA 1
ATOM 5247 C C . LEU E 1 300 ? 17.600 0.194 -45.775 1.00 43.27 295 LEU B C 1
ATOM 5248 O O . LEU E 1 300 ? 18.640 -0.350 -46.031 1.00 42.28 295 LEU B O 1
ATOM 5253 N N . LYS E 1 301 ? 17.324 1.448 -46.114 1.00 45.68 296 LYS B N 1
ATOM 5254 C CA . LYS E 1 301 ? 18.233 2.287 -46.886 1.00 47.37 296 LYS B CA 1
ATOM 5255 C C . LYS E 1 301 ? 19.458 2.669 -46.065 1.00 51.28 296 LYS B C 1
ATOM 5256 O O . LYS E 1 301 ? 20.574 2.725 -46.581 1.00 52.18 296 LYS B O 1
#

Sequence (598 aa):
GGMFGAFVSHRLWSDSGCTTTCITNSIANYVAFGEQIGFPFKSAQVFIAGPRKAVINIQEDDKVELLKMIVKHNLWVVAHGTYLDVPWSRRSAFVTHFIQQELLICKEVGIKGLVLHLGAVEPELIVEGLKKIKPVEGVVIYLETPHNKHHTYKYSTMEQIKELFLRIRNTRLKQIGLCIDTAHIWSSGVNISSYNDAGQWLRSLENIHSVIPPSHIMFHLNDAATECGSGIDRHASLFEGMIWKSYSHKIKQSGLYCFVEYITRHQCPAILERNLGSSMQLQTALTAEFTTLKSLLKSGGGMFGAFVSHRLWSDSGCTTTCITNSIANYVAFGEQIGFPFKSAQVFIAGPRKAVINIQEDDKVELLKMIVKHNLWVVAHGTYLDVPWSRRSAFVTHFIQQELLICKEVGIKGLVLHLGAVEPELIVEGLKKIKPVEGVVIYLETPHNKHHTYKYSTMEQIKELFLRIRNTRLKQIGLCIDTAHIWSSGVNISSYNDAGQWLRSLENIHSVIPPSHIMFHLNDAATECGSGIDRHASLFEGMIWKSYSHKIKQSGLYCFVEYITRHQCPAILERNLGSSMQLQTALTAEFTTLKSLLK

InterPro domains:
  IPR001719 AP endonuclease 2 [PS51432] (1-296)
  IPR001719 AP endonuclease 2 [PTHR21445] (33-249)
  IPR001719 AP endonuclease 2 [SM00518] (13-289)
  IPR001719 AP endonuclease 2 [cd00019] (23-294)
  IPR013022 Xylose isomerase-like, TIM barrel domain [PF01261] (39-264)
  IPR018246 AP endonuclease 2, zinc binding site [PS00731] (217-233)
  IPR036237 Xylose isomerase-like superfamily [SSF51658] (26-284)

Solvent-accessible surface area: 24411 Å² total; per-residue (Å²): 68,20,60,6,0,2,29,6,19,107,154,18,16,22,77,118,68,20,107,45,34,19,16,10,36,2,0,35,43,0,19,48,11,0,92,142,38,49,20,86,19,34,0,0,2,3,41,0,0,18,34,196,46,59,83,53,68,11,106,73,75,3,60,93,63,0,73,118,29,9,107,145,80,129,3,27,0,0,0,10,0,8,114,76,6,53,0,36,42,111,95,9,91,84,29,16,117,15,0,53,65,0,2,50,19,0,116,78,0,22,3,89,0,0,0,2,70,8,16,34,55,47,6,47,38,0,7,110,0,4,57,101,11,63,80,18,78,56,4,23,10,10,0,2,0,16,65,17,114,170,95,115,46,43,0,2,71,20,78,32,2,25,80,1,4,76,116,7,122,105,63,88,45,67,51,20,0,1,0,0,0,0,1,8,0,7,0,15,38,17,30,0,11,2,91,76,24,0,20,65,21,8,52,36,1,62,122,31,106,68,26,2,51,27,88,58,2,0,0,0,0,0,0,0,59,19,56,39,15,22,16,90,38,138,65,16,12,7,19,119,7,104,3,0,41,36,7,54,118,44,38,116,61,0,0,0,28,12,0,1,64,14,0,56,81,59,102,2,10,0,0,0,20,14,123,67,56,48,44,147,86,4,56,89,16,3,35,50,5,0,56,35,0,77,71,18,64,127,141,51,20,5,47,5,0,0,18,5,22,100,154,16,13,22,74,130,66,20,108,49,37,16,14,10,32,2,0,35,46,0,16,40,17,0,107,146,35,36,14,84,14,88,0,0,2,4,44,0,0,17,29,196,141,38,68,40,61,8,93,75,73,4,39,95,69,0,69,130,21,8,105,143,65,120,6,28,0,0,0,10,0,7,112,78,6,52,1,43,52,111,180,16,75,103,19,8,124,12,0,31,91,0,1,106,13,0,103,98,0,21,3,94,0,0,1,2,77,8,31,31,49,35,40,53,42,0,0,48,2,6,66,125,9,59,90,19,143,41,3,21,10,10,0,3,0,18,61,60,113,62,150,64,65,96,2,3,48,22,142,44,3,17,98,2,6,58,91,7,113,106,47,219,37,70,46,21,0,2,0,0,0,0,1,9,0,2,0,20,18,30,24,0,12,5,74,73,13,0,22,92,20,6,128,33,2,57,91,24,106,83,25,2,43,23,91,56,2,0,0,0,0,0,0,0,60,17,113,15,16,46,12,83,38,137,63,15,16,9,16,110,6,92,0,0,44,47,7,51,176,49,34,93,90,0,0,0,34,13,0,2,45,3,0,54,145,66,83,1,11,0,0,0,16,8,107,52,46,37,40,138,76,3,59,92,18,1,45,59,4,0,63,39,1,98,60,8,73,122

CATH classification: 3.20.20.150

Radius of gyration: 30.11 Å; Cα contacts (8 Å, |Δi|>4): 1244; chains: 2; bounding box: 40×84×75 Å